Protein AF-0000000084667600 (afdb_homodimer)

Structure (mmCIF, N/CA/C/O backbone):
data_AF-0000000084667600-model_v1
#
loop_
_entity.id
_entity.type
_entity.pdbx_description
1 polymer 'NAD(P)-binding protein'
#
loop_
_atom_site.group_PDB
_atom_site.id
_atom_site.type_symbol
_atom_site.label_atom_id
_atom_site.label_alt_id
_atom_site.label_comp_id
_atom_site.label_asym_id
_atom_site.label_entity_id
_atom_site.label_seq_id
_atom_site.pdbx_PDB_ins_code
_atom_site.Cartn_x
_atom_site.Cartn_y
_atom_site.Cartn_z
_atom_site.occupancy
_atom_site.B_iso_or_equiv
_atom_site.auth_seq_id
_atom_site.auth_comp_id
_atom_site.auth_asym_id
_atom_site.auth_atom_id
_atom_site.pdbx_PDB_model_num
ATOM 1 N N . MET A 1 1 ? 4.02 -23.984 13.875 1 58.53 1 MET A N 1
ATOM 2 C CA . MET A 1 1 ? 5.207 -23.141 13.953 1 58.53 1 MET A CA 1
ATOM 3 C C . MET A 1 1 ? 5.289 -22.203 12.742 1 58.53 1 MET A C 1
ATOM 5 O O . MET A 1 1 ? 4.957 -22.609 11.625 1 58.53 1 MET A O 1
ATOM 9 N N . ALA A 1 2 ? 5.508 -20.859 13 1 87.06 2 ALA A N 1
ATOM 10 C CA . ALA A 1 2 ? 5.551 -19.781 12 1 87.06 2 ALA A CA 1
ATOM 11 C C . ALA A 1 2 ? 6.637 -20.062 10.961 1 87.06 2 ALA A C 1
ATOM 13 O O . ALA A 1 2 ? 6.418 -19.859 9.766 1 87.06 2 ALA A O 1
ATOM 14 N N . SER A 1 3 ? 7.637 -20.969 11.359 1 95.12 3 SER A N 1
ATOM 15 C CA . SER A 1 3 ? 8.734 -21.297 10.453 1 95.12 3 SER A CA 1
ATOM 16 C C . SER A 1 3 ? 8.562 -22.688 9.867 1 95.12 3 SER A C 1
ATOM 18 O O . SER A 1 3 ? 8.039 -23.594 10.523 1 95.12 3 SER A O 1
ATOM 20 N N . PHE A 1 4 ? 9.016 -22.953 8.594 1 97.19 4 PHE A N 1
ATOM 21 C CA . PHE A 1 4 ? 8.906 -24.266 7.949 1 97.19 4 PHE A CA 1
ATOM 22 C C . PHE A 1 4 ? 10.039 -24.469 6.953 1 97.19 4 PHE A C 1
ATOM 24 O O . PHE A 1 4 ? 10.789 -23.531 6.652 1 97.19 4 PHE A O 1
ATOM 31 N N . GLU A 1 5 ? 10.234 -25.688 6.566 1 96.62 5 GLU A N 1
ATOM 32 C CA . GLU A 1 5 ? 11.234 -26.062 5.57 1 96.62 5 GLU A CA 1
ATOM 33 C C . GLU A 1 5 ? 10.578 -26.406 4.234 1 96.62 5 GLU A C 1
ATOM 35 O O . GLU A 1 5 ? 9.414 -26.812 4.195 1 96.62 5 GLU A O 1
ATOM 40 N N . ILE A 1 6 ? 11.289 -26.203 3.205 1 97.81 6 ILE A N 1
ATOM 41 C CA . ILE A 1 6 ? 10.867 -26.625 1.876 1 97.81 6 ILE A CA 1
ATOM 42 C C . ILE A 1 6 ? 11.82 -27.703 1.351 1 97.81 6 ILE A C 1
ATOM 44 O O . ILE A 1 6 ? 12.977 -27.406 1.04 1 97.81 6 ILE A O 1
ATOM 48 N N . ASN A 1 7 ? 11.289 -28.875 1.265 1 96.94 7 ASN A N 1
ATOM 49 C CA . ASN A 1 7 ? 12.062 -30 0.734 1 96.94 7 ASN A CA 1
ATOM 50 C C . ASN A 1 7 ? 11.75 -30.234 -0.741 1 96.94 7 ASN A C 1
ATOM 52 O O . ASN A 1 7 ? 10.695 -29.844 -1.235 1 96.94 7 ASN A O 1
ATOM 56 N N . ASP A 1 8 ? 12.664 -30.906 -1.43 1 96.94 8 ASP A N 1
ATOM 57 C CA . ASP A 1 8 ? 12.461 -31.219 -2.842 1 96.94 8 ASP A CA 1
ATOM 58 C C . ASP A 1 8 ? 11.172 -32 -3.053 1 96.94 8 ASP A C 1
ATOM 60 O O . ASP A 1 8 ? 10.508 -31.859 -4.074 1 96.94 8 ASP A O 1
ATOM 64 N N . SER A 1 9 ? 10.875 -32.812 -2.105 1 97.19 9 SER A N 1
ATOM 65 C CA . SER A 1 9 ? 9.688 -33.656 -2.203 1 97.19 9 SER A CA 1
ATOM 66 C C . SER A 1 9 ? 8.414 -32.812 -2.148 1 97.19 9 SER A C 1
ATOM 68 O O . SER A 1 9 ? 7.336 -33.312 -2.506 1 97.19 9 SER A O 1
ATOM 70 N N . ASP A 1 10 ? 8.547 -31.547 -1.692 1 97.44 10 ASP A N 1
ATOM 71 C CA . ASP A 1 10 ? 7.398 -30.656 -1.642 1 97.44 10 ASP A CA 1
ATOM 72 C C . ASP A 1 10 ? 7.137 -30.016 -3.008 1 97.44 10 ASP A C 1
ATOM 74 O O . ASP A 1 10 ? 6.066 -29.453 -3.24 1 97.44 10 ASP A O 1
ATOM 78 N N . LEU A 1 11 ? 8.086 -30.031 -3.908 1 98.19 11 LEU A N 1
ATOM 79 C CA . LEU A 1 11 ? 8.031 -29.359 -5.203 1 98.19 11 LEU A CA 1
ATOM 80 C C . LEU A 1 11 ? 7.68 -30.344 -6.312 1 98.19 11 LEU A C 1
ATOM 82 O O . LEU A 1 11 ? 8.461 -30.562 -7.238 1 98.19 11 LEU A O 1
ATOM 86 N N . THR A 1 12 ? 6.477 -30.875 -6.258 1 97.12 12 THR A N 1
ATOM 87 C CA . THR A 1 12 ? 6 -31.875 -7.219 1 97.12 12 THR A CA 1
ATOM 88 C C . THR A 1 12 ? 4.656 -31.453 -7.801 1 97.12 12 THR A C 1
ATOM 90 O O . THR A 1 12 ? 4.043 -30.484 -7.336 1 97.12 12 THR A O 1
ATOM 93 N N . GLY A 1 13 ? 4.246 -32.094 -8.875 1 96.94 13 GLY A N 1
ATOM 94 C CA . GLY A 1 13 ? 2.926 -31.859 -9.438 1 96.94 13 GLY A CA 1
ATOM 95 C C . GLY A 1 13 ? 2.906 -30.781 -10.508 1 96.94 13 GLY A C 1
ATOM 96 O O . GLY A 1 13 ? 1.844 -30.266 -10.844 1 96.94 13 GLY A O 1
ATOM 97 N N . PHE A 1 14 ? 4.027 -30.469 -11.117 1 98.44 14 PHE A N 1
ATOM 98 C CA . PHE A 1 14 ? 4.113 -29.344 -12.031 1 98.44 14 PHE A CA 1
ATOM 99 C C . PHE A 1 14 ? 4.055 -29.812 -13.477 1 98.44 14 PHE A C 1
ATOM 101 O O . PHE A 1 14 ? 3.859 -29 -14.391 1 98.44 14 PHE A O 1
ATOM 108 N N . GLN A 1 15 ? 4.238 -31.141 -13.688 1 98.25 15 GLN A N 1
ATOM 109 C CA . GLN A 1 15 ? 4.297 -31.641 -15.055 1 98.25 15 GLN A CA 1
ATOM 110 C C . GLN A 1 15 ? 3.055 -31.234 -15.844 1 98.25 15 GLN A C 1
ATOM 112 O O . GLN A 1 15 ? 1.934 -31.578 -15.477 1 98.25 15 GLN A O 1
ATOM 117 N N . GLY A 1 16 ? 3.211 -30.438 -16.859 1 98.19 16 GLY A N 1
ATOM 118 C CA . GLY A 1 16 ? 2.145 -30.047 -17.766 1 98.19 16 GLY A CA 1
ATOM 119 C C . GLY A 1 16 ? 1.31 -28.891 -17.25 1 98.19 16 GLY A C 1
ATOM 120 O O . GLY A 1 16 ? 0.414 -28.406 -17.938 1 98.19 16 GLY A O 1
ATOM 121 N N . LYS A 1 17 ? 1.559 -28.484 -16.031 1 98.69 17 LYS A N 1
ATOM 122 C CA . LYS A 1 17 ? 0.843 -27.328 -15.484 1 98.69 17 LYS A CA 1
ATOM 123 C C . LYS A 1 17 ? 1.332 -26.031 -16.125 1 98.69 17 LYS A C 1
ATOM 125 O O . LYS A 1 17 ? 2.498 -25.922 -16.516 1 98.69 17 LYS A O 1
ATOM 130 N N . VAL A 1 18 ? 0.454 -25.062 -16.281 1 98.94 18 VAL A N 1
ATOM 131 C CA . VAL A 1 18 ? 0.769 -23.828 -16.984 1 98.94 18 VAL A CA 1
ATOM 132 C C . VAL A 1 18 ? 0.938 -22.688 -15.969 1 98.94 18 VAL A C 1
ATOM 134 O O . VAL A 1 18 ? 0.035 -22.422 -15.18 1 98.94 18 VAL A O 1
ATOM 137 N N . ALA A 1 19 ? 2.102 -22.047 -15.992 1 98.94 19 ALA A N 1
ATOM 138 C CA . ALA A 1 19 ? 2.406 -20.938 -15.094 1 98.94 19 ALA A CA 1
ATOM 139 C C . ALA A 1 19 ? 2.654 -19.656 -15.867 1 98.94 19 ALA A C 1
ATOM 141 O O . ALA A 1 19 ? 3.4 -19.656 -16.844 1 98.94 19 ALA A O 1
ATOM 142 N N . VAL A 1 20 ? 1.971 -18.578 -15.492 1 99 20 VAL A N 1
ATOM 143 C CA . VAL A 1 20 ? 2.227 -17.25 -16.031 1 99 20 VAL A CA 1
ATOM 144 C C . VAL A 1 20 ? 3.031 -16.422 -15.023 1 99 20 VAL A C 1
ATOM 146 O O . VAL A 1 20 ? 2.658 -16.328 -13.852 1 99 20 VAL A O 1
ATOM 149 N N . ILE A 1 21 ? 4.18 -15.867 -15.445 1 98.94 21 ILE A N 1
ATOM 150 C CA . ILE A 1 21 ? 5.094 -15.141 -14.578 1 98.94 21 ILE A CA 1
ATOM 151 C C . ILE A 1 21 ? 5.402 -13.773 -15.172 1 98.94 21 ILE A C 1
ATOM 153 O O . ILE A 1 21 ? 5.711 -13.664 -16.359 1 98.94 21 ILE A O 1
ATOM 157 N N . THR A 1 22 ? 5.262 -12.711 -14.422 1 98.94 22 THR A N 1
ATOM 158 C CA . THR A 1 22 ? 5.742 -11.406 -14.867 1 98.94 22 THR A CA 1
ATOM 159 C C . THR A 1 22 ? 7.141 -11.133 -14.32 1 98.94 22 THR A C 1
ATOM 161 O O . THR A 1 22 ? 7.473 -11.539 -13.203 1 98.94 22 THR A O 1
ATOM 164 N N . GLY A 1 23 ? 7.91 -10.383 -15.078 1 98.31 23 GLY A N 1
ATOM 165 C CA . GLY A 1 23 ? 9.289 -10.133 -14.672 1 98.31 23 GLY A CA 1
ATOM 166 C C . GLY A 1 23 ? 10.148 -11.383 -14.688 1 98.31 23 GLY A C 1
ATOM 167 O O . GLY A 1 23 ? 10.914 -11.625 -13.75 1 98.31 23 GLY A O 1
ATOM 168 N N . GLY A 1 24 ? 10.008 -12.188 -15.711 1 98.12 24 GLY A N 1
ATOM 169 C CA . GLY A 1 24 ? 10.617 -13.508 -15.703 1 98.12 24 GLY A CA 1
ATOM 170 C C . GLY A 1 24 ? 11.984 -13.539 -16.375 1 98.12 24 GLY A C 1
ATOM 171 O O . GLY A 1 24 ? 12.555 -14.609 -16.578 1 98.12 24 GLY A O 1
ATOM 172 N N . SER A 1 25 ? 12.578 -12.344 -16.703 1 97.69 25 SER A N 1
ATOM 173 C CA . SER A 1 25 ? 13.797 -12.352 -17.5 1 97.69 25 SER A CA 1
ATOM 174 C C . SER A 1 25 ? 15.031 -12.102 -16.641 1 97.69 25 SER A C 1
ATOM 176 O O . SER A 1 25 ? 16.156 -12.102 -17.141 1 97.69 25 SER A O 1
ATOM 178 N N . SER A 1 26 ? 14.883 -11.867 -15.359 1 95.88 26 SER A N 1
ATOM 179 C CA . SER A 1 26 ? 16.016 -11.664 -14.461 1 95.88 26 SER A CA 1
ATOM 180 C C . SER A 1 26 ? 15.633 -11.969 -13.016 1 95.88 26 SER A C 1
ATOM 182 O O . SER A 1 26 ? 14.461 -12.219 -12.719 1 95.88 26 SER A O 1
ATOM 184 N N . GLY A 1 27 ? 16.609 -12.125 -12.211 1 96.25 27 GLY A N 1
ATOM 185 C CA . GLY A 1 27 ? 16.406 -12.188 -10.773 1 96.25 27 GLY A CA 1
ATOM 186 C C . GLY A 1 27 ? 15.523 -13.344 -10.344 1 96.25 27 GLY A C 1
ATOM 187 O O . GLY A 1 27 ? 15.688 -14.469 -10.812 1 96.25 27 GLY A O 1
ATOM 188 N N . ILE A 1 28 ? 14.648 -13.055 -9.406 1 98 28 ILE A N 1
ATOM 189 C CA . ILE A 1 28 ? 13.766 -14.047 -8.812 1 98 28 ILE A CA 1
ATOM 190 C C . ILE A 1 28 ? 12.844 -14.625 -9.883 1 98 28 ILE A C 1
ATOM 192 O O . ILE A 1 28 ? 12.57 -15.828 -9.898 1 98 28 ILE A O 1
ATOM 196 N N . GLY A 1 29 ? 12.352 -13.75 -10.805 1 98.38 29 GLY A N 1
ATOM 197 C CA . GLY A 1 29 ? 11.492 -14.211 -11.883 1 98.38 29 GLY A CA 1
ATOM 198 C C . GLY A 1 29 ? 12.164 -15.234 -12.773 1 98.38 29 GLY A C 1
ATOM 199 O O . GLY A 1 29 ? 11.586 -16.281 -13.062 1 98.38 29 GLY A O 1
ATOM 200 N N . LEU A 1 30 ? 13.352 -14.906 -13.172 1 98.19 30 LEU A N 1
ATOM 201 C CA . LEU A 1 30 ? 14.086 -15.836 -14.031 1 98.19 30 LEU A CA 1
ATOM 202 C C . LEU A 1 30 ? 14.367 -17.141 -13.297 1 98.19 30 LEU A C 1
ATOM 204 O O . LEU A 1 30 ? 14.203 -18.219 -13.875 1 98.19 30 LEU A O 1
ATOM 208 N N . ALA A 1 31 ? 14.789 -17.047 -12.023 1 98.38 31 ALA A N 1
ATOM 209 C CA . ALA A 1 31 ? 15.023 -18.25 -11.219 1 98.38 31 ALA A CA 1
ATOM 210 C C . ALA A 1 31 ? 13.758 -19.094 -11.117 1 98.38 31 ALA A C 1
ATOM 212 O O . ALA A 1 31 ? 13.82 -20.328 -11.109 1 98.38 31 ALA A O 1
ATOM 213 N N . THR A 1 32 ? 12.617 -18.438 -11.023 1 98.81 32 THR A N 1
ATOM 214 C CA . THR A 1 32 ? 11.344 -19.156 -10.922 1 98.81 32 THR A CA 1
ATOM 215 C C . THR A 1 32 ? 10.992 -19.812 -12.25 1 98.81 32 THR A C 1
ATOM 217 O O . THR A 1 32 ? 10.547 -20.969 -12.281 1 98.81 32 THR A O 1
ATOM 220 N N . VAL A 1 33 ? 11.195 -19.094 -13.367 1 98.75 33 VAL A N 1
ATOM 221 C CA . VAL A 1 33 ? 10.969 -19.641 -14.695 1 98.75 33 VAL A CA 1
ATOM 222 C C . VAL A 1 33 ? 11.789 -20.922 -14.867 1 98.75 33 VAL A C 1
ATOM 224 O O . VAL A 1 33 ? 11.266 -21.953 -15.289 1 98.75 33 VAL A O 1
ATOM 227 N N . GLU A 1 34 ? 13.031 -20.859 -14.516 1 98.5 34 GLU A N 1
ATOM 228 C CA . GLU A 1 34 ? 13.953 -21.984 -14.68 1 98.5 34 GLU A CA 1
ATOM 229 C C . GLU A 1 34 ? 13.555 -23.156 -13.781 1 98.5 34 GLU A C 1
ATOM 231 O O . GLU A 1 34 ? 13.555 -24.312 -14.227 1 98.5 34 GLU A O 1
ATOM 236 N N . LEU A 1 35 ? 13.234 -22.844 -12.547 1 98.69 35 LEU A N 1
ATOM 237 C CA . LEU A 1 35 ? 12.859 -23.906 -11.609 1 98.69 35 LEU A CA 1
ATOM 238 C C . LEU A 1 35 ? 11.578 -24.609 -12.055 1 98.69 35 LEU A C 1
ATOM 240 O O . LEU A 1 35 ? 11.547 -25.828 -12.156 1 98.69 35 LEU A O 1
ATOM 244 N N . LEU A 1 36 ? 10.516 -23.891 -12.359 1 98.88 36 LEU A N 1
ATOM 245 C CA . LEU A 1 36 ? 9.25 -24.484 -12.773 1 98.88 36 LEU A CA 1
ATOM 246 C C . LEU A 1 36 ? 9.414 -25.266 -14.07 1 98.88 36 LEU A C 1
ATOM 248 O O . LEU A 1 36 ? 8.867 -26.375 -14.211 1 98.88 36 LEU A O 1
ATOM 252 N N . GLY A 1 37 ? 10.133 -24.672 -15.023 1 98.38 37 GLY A N 1
ATOM 253 C CA . GLY A 1 37 ? 10.43 -25.391 -16.25 1 98.38 37 GLY A CA 1
ATOM 254 C C . GLY A 1 37 ? 11.109 -26.734 -16 1 98.38 37 GLY A C 1
ATOM 255 O O . GLY A 1 37 ? 10.773 -27.734 -16.625 1 98.38 37 GLY A O 1
ATOM 256 N N . SER A 1 38 ? 12.094 -26.719 -15.094 1 98.12 38 SER A N 1
ATOM 257 C CA . SER A 1 38 ? 12.836 -27.938 -14.773 1 98.12 38 SER A CA 1
ATOM 258 C C . SER A 1 38 ? 11.93 -28.984 -14.117 1 98.12 38 SER A C 1
ATOM 260 O O . SER A 1 38 ? 12.219 -30.172 -14.172 1 98.12 38 SER A O 1
ATOM 262 N N . LEU A 1 39 ? 10.844 -28.547 -13.531 1 98.31 39 LEU A N 1
ATOM 263 C CA . LEU A 1 39 ? 9.891 -29.438 -12.867 1 98.31 39 LEU A CA 1
ATOM 264 C C . LEU A 1 39 ? 8.797 -29.875 -13.836 1 98.31 39 LEU A C 1
ATOM 266 O O . LEU A 1 39 ? 7.867 -30.578 -13.445 1 98.31 39 LEU A O 1
ATOM 270 N N . GLY A 1 40 ? 8.859 -29.406 -15.109 1 98.31 40 GLY A N 1
ATOM 271 C CA . GLY A 1 40 ? 7.961 -29.875 -16.156 1 98.31 40 GLY A CA 1
ATOM 272 C C . GLY A 1 40 ? 6.809 -28.938 -16.438 1 98.31 40 GLY A C 1
ATOM 273 O O . GLY A 1 40 ? 5.965 -29.219 -17.281 1 98.31 40 GLY A O 1
ATOM 274 N N . ALA A 1 41 ? 6.773 -27.828 -15.781 1 98.81 41 ALA A N 1
ATOM 275 C CA . ALA A 1 41 ? 5.723 -26.844 -16.031 1 98.81 41 ALA A CA 1
ATOM 276 C C . ALA A 1 41 ? 5.93 -26.156 -17.375 1 98.81 41 ALA A C 1
ATOM 278 O O . ALA A 1 41 ? 7.051 -26.094 -17.891 1 98.81 41 ALA A O 1
ATOM 279 N N . LEU A 1 42 ? 4.844 -25.719 -17.953 1 98.88 42 LEU A N 1
ATOM 280 C CA . LEU A 1 42 ? 4.84 -24.844 -19.125 1 98.88 42 LEU A CA 1
ATOM 281 C C . LEU A 1 42 ? 4.715 -23.391 -18.719 1 98.88 42 LEU A C 1
ATOM 283 O O . LEU A 1 42 ? 3.652 -22.953 -18.266 1 98.88 42 LEU A O 1
ATOM 287 N N . VAL A 1 43 ? 5.832 -22.688 -18.953 1 98.88 43 VAL A N 1
ATOM 288 C CA . VAL A 1 43 ? 5.898 -21.328 -18.391 1 98.88 43 VAL A CA 1
ATOM 289 C C . VAL A 1 43 ? 5.699 -20.297 -19.5 1 98.88 43 VAL A C 1
ATOM 291 O O . VAL A 1 43 ? 6.297 -20.406 -20.578 1 98.88 43 VAL A O 1
ATOM 294 N N . VAL A 1 44 ? 4.793 -19.375 -19.312 1 98.94 44 VAL A N 1
ATOM 295 C CA . VAL A 1 44 ? 4.648 -18.172 -20.141 1 98.94 44 VAL A CA 1
ATOM 296 C C . VAL A 1 44 ? 5.082 -16.938 -19.344 1 98.94 44 VAL A C 1
ATOM 298 O O . VAL A 1 44 ? 4.418 -16.547 -18.391 1 98.94 44 VAL A O 1
ATOM 301 N N . SER A 1 45 ? 6.188 -16.344 -19.75 1 98.75 45 SER A N 1
ATOM 302 C CA . SER A 1 45 ? 6.84 -15.305 -18.969 1 98.75 45 SER A CA 1
ATOM 303 C C . SER A 1 45 ? 6.758 -13.953 -19.672 1 98.75 45 SER A C 1
ATOM 305 O O . SER A 1 45 ? 7.125 -13.836 -20.844 1 98.75 45 SER A O 1
ATOM 307 N N . GLY A 1 46 ? 6.215 -12.969 -18.953 1 98.81 46 GLY A N 1
ATOM 308 C CA . GLY A 1 46 ? 6.164 -11.602 -19.453 1 98.81 46 GLY A CA 1
ATOM 309 C C . GLY A 1 46 ? 7.277 -10.727 -18.891 1 98.81 46 GLY A C 1
ATOM 310 O O . GLY A 1 46 ? 7.504 -10.695 -17.688 1 98.81 46 GLY A O 1
ATOM 311 N N . ASP A 1 47 ? 7.941 -10.023 -19.703 1 98.62 47 ASP A N 1
ATOM 312 C CA . ASP A 1 47 ? 8.984 -9.07 -19.344 1 98.62 47 ASP A CA 1
ATOM 313 C C . ASP A 1 47 ? 9.234 -8.078 -20.484 1 98.62 47 ASP A C 1
ATOM 315 O O . ASP A 1 47 ? 8.961 -8.375 -21.641 1 98.62 47 ASP A O 1
ATOM 319 N N . ILE A 1 48 ? 9.695 -6.898 -20.109 1 98.19 48 ILE A N 1
ATOM 320 C CA . ILE A 1 48 ? 10.023 -5.926 -21.141 1 98.19 48 ILE A CA 1
ATOM 321 C C . ILE A 1 48 ? 11.305 -6.344 -21.859 1 98.19 48 ILE A C 1
ATOM 323 O O . ILE A 1 48 ? 11.5 -6.02 -23.031 1 98.19 48 ILE A O 1
ATOM 327 N N . GLN A 1 49 ? 12.164 -7.078 -21.219 1 97.31 49 GLN A N 1
ATOM 328 C CA . GLN A 1 49 ? 13.414 -7.586 -21.781 1 97.31 49 GLN A CA 1
ATOM 329 C C . GLN A 1 49 ? 13.312 -9.078 -22.078 1 97.31 49 GLN A C 1
ATOM 331 O O . GLN A 1 49 ? 12.633 -9.82 -21.375 1 97.31 49 GLN A O 1
ATOM 336 N N . ALA A 1 50 ? 14.016 -9.5 -23.047 1 97.75 50 ALA A N 1
ATOM 337 C CA . ALA A 1 50 ? 14.133 -10.93 -23.312 1 97.75 50 ALA A CA 1
ATOM 338 C C . ALA A 1 50 ? 14.992 -11.617 -22.266 1 97.75 50 ALA A C 1
ATOM 340 O O . ALA A 1 50 ? 15.898 -11.008 -21.688 1 97.75 50 ALA A O 1
ATOM 341 N N . PRO A 1 51 ? 14.617 -12.867 -21.938 1 97.56 51 PRO A N 1
ATOM 342 C CA . PRO A 1 51 ? 15.508 -13.609 -21.047 1 97.56 51 PRO A CA 1
ATOM 343 C C . PRO A 1 51 ? 16.891 -13.836 -21.656 1 97.56 51 PRO A C 1
ATOM 345 O O . PRO A 1 51 ? 17.047 -13.773 -22.891 1 97.56 51 PRO A O 1
ATOM 348 N N . PRO A 1 52 ? 17.891 -14.023 -20.797 1 96.81 52 PRO A N 1
ATOM 349 C CA . PRO A 1 52 ? 19.234 -14.234 -21.312 1 96.81 52 PRO A CA 1
ATOM 350 C C . PRO A 1 52 ? 19.359 -15.492 -22.172 1 96.81 52 PRO A C 1
ATOM 352 O O . PRO A 1 52 ? 20.219 -15.562 -23.062 1 96.81 52 PRO A O 1
ATOM 355 N N . ALA A 1 53 ? 18.578 -16.531 -21.844 1 95.56 53 ALA A N 1
ATOM 356 C CA . ALA A 1 53 ? 18.531 -17.781 -22.609 1 95.56 53 ALA A CA 1
ATOM 357 C C . ALA A 1 53 ? 17.125 -18.344 -22.656 1 95.56 53 ALA A C 1
ATOM 359 O O . ALA A 1 53 ? 16.312 -18.125 -21.75 1 95.56 53 ALA A O 1
ATOM 360 N N . ALA A 1 54 ? 16.938 -19.016 -23.734 1 90.81 54 ALA A N 1
ATOM 361 C CA . ALA A 1 54 ? 15.641 -19.672 -23.859 1 90.81 54 ALA A CA 1
ATOM 362 C C . ALA A 1 54 ? 15.57 -20.922 -22.969 1 90.81 54 ALA A C 1
ATOM 364 O O . ALA A 1 54 ? 16.594 -21.578 -22.75 1 90.81 54 ALA A O 1
ATOM 365 N N . HIS A 1 55 ? 14.438 -21.109 -22.406 1 91.75 55 HIS A N 1
ATOM 366 C CA . HIS A 1 55 ? 14.125 -22.359 -21.719 1 91.75 55 HIS A CA 1
ATOM 367 C C . HIS A 1 55 ? 13.109 -23.172 -22.516 1 91.75 55 HIS A C 1
ATOM 369 O O . HIS A 1 55 ? 12.109 -22.641 -23 1 91.75 55 HIS A O 1
ATOM 375 N N . LYS A 1 56 ? 13.297 -24.484 -22.703 1 93 56 LYS A N 1
ATOM 376 C CA . LYS A 1 56 ? 12.508 -25.359 -23.578 1 93 56 LYS A CA 1
ATOM 377 C C . LYS A 1 56 ? 11.023 -25.281 -23.219 1 93 56 LYS A C 1
ATOM 379 O O . LYS A 1 56 ? 10.164 -25.344 -24.109 1 93 56 LYS A O 1
ATOM 384 N N . ASN A 1 57 ? 10.727 -25.125 -21.984 1 96.31 57 ASN A N 1
ATOM 385 C CA . ASN A 1 57 ? 9.344 -25.125 -21.531 1 96.31 57 ASN A CA 1
ATOM 386 C C . ASN A 1 57 ? 8.852 -23.719 -21.219 1 96.31 57 ASN A C 1
ATOM 388 O O . ASN A 1 57 ? 7.887 -23.531 -20.484 1 96.31 57 ASN A O 1
ATOM 392 N N . ALA A 1 58 ? 9.539 -22.688 -21.766 1 97.62 58 ALA A N 1
ATOM 393 C CA . ALA A 1 58 ? 9.148 -21.328 -21.438 1 97.62 58 ALA A CA 1
ATOM 394 C C . ALA A 1 58 ? 8.953 -20.5 -22.703 1 97.62 58 ALA A C 1
ATOM 396 O O . ALA A 1 58 ? 9.766 -20.547 -23.625 1 97.62 58 ALA A O 1
ATOM 397 N N . LEU A 1 59 ? 7.836 -19.812 -22.766 1 98.19 59 LEU A N 1
ATOM 398 C CA . LEU A 1 59 ? 7.531 -18.828 -23.797 1 98.19 59 LEU A CA 1
ATOM 399 C C . LEU A 1 59 ? 7.672 -17.406 -23.266 1 98.19 59 LEU A C 1
ATOM 401 O O . LEU A 1 59 ? 7.055 -17.047 -22.25 1 98.19 59 LEU A O 1
ATOM 405 N N . HIS A 1 60 ? 8.492 -16.641 -23.906 1 98.44 60 HIS A N 1
ATOM 406 C CA . HIS A 1 60 ? 8.625 -15.242 -23.547 1 98.44 60 HIS A CA 1
ATOM 407 C C . HIS A 1 60 ? 7.652 -14.375 -24.328 1 98.44 60 HIS A C 1
ATOM 409 O O . HIS A 1 60 ? 7.535 -14.508 -25.547 1 98.44 60 HIS A O 1
ATOM 415 N N . VAL A 1 61 ? 6.902 -13.562 -23.672 1 98.75 61 VAL A N 1
ATOM 416 C CA . VAL A 1 61 ? 6.031 -12.547 -24.25 1 98.75 61 VAL A CA 1
ATOM 417 C C . VAL A 1 61 ? 6.48 -11.164 -23.797 1 98.75 61 VAL A C 1
ATOM 419 O O . VAL A 1 61 ? 6.504 -10.867 -22.609 1 98.75 61 VAL A O 1
ATOM 422 N N . GLN A 1 62 ? 6.902 -10.289 -24.734 1 98.75 62 GLN A N 1
ATOM 423 C CA . GLN A 1 62 ? 7.27 -8.93 -24.344 1 98.75 62 GLN A CA 1
ATOM 424 C C . GLN A 1 62 ? 6.098 -8.203 -23.688 1 98.75 62 GLN A C 1
ATOM 426 O O . GLN A 1 62 ? 5.043 -8.047 -24.312 1 98.75 62 GLN A O 1
ATOM 431 N N . THR A 1 63 ? 6.297 -7.766 -22.469 1 98.88 63 THR A N 1
ATOM 432 C CA . THR A 1 63 ? 5.199 -7.254 -21.656 1 98.88 63 THR A CA 1
ATOM 433 C C . THR A 1 63 ? 5.656 -6.062 -20.828 1 98.88 63 THR A C 1
ATOM 435 O O . THR A 1 63 ? 6.586 -6.184 -20.016 1 98.88 63 THR A O 1
ATOM 438 N N . ASP A 1 64 ? 5.086 -4.898 -21.031 1 98.88 64 ASP A N 1
ATOM 439 C CA . ASP A 1 64 ? 5.125 -3.818 -20.062 1 98.88 64 ASP A CA 1
ATOM 440 C C . ASP A 1 64 ? 3.963 -3.926 -19.078 1 98.88 64 ASP A C 1
ATOM 442 O O . ASP A 1 64 ? 2.818 -3.633 -19.422 1 98.88 64 ASP A O 1
ATOM 446 N N . VAL A 1 65 ? 4.305 -4.285 -17.828 1 98.81 65 VAL A N 1
ATOM 447 C CA . VAL A 1 65 ? 3.273 -4.652 -16.859 1 98.81 65 VAL A CA 1
ATOM 448 C C . VAL A 1 65 ? 2.459 -3.418 -16.484 1 98.81 65 VAL A C 1
ATOM 450 O O . VAL A 1 65 ? 1.399 -3.533 -15.859 1 98.81 65 VAL A O 1
ATOM 453 N N . ARG A 1 66 ? 2.92 -2.176 -16.844 1 98.38 66 ARG A N 1
ATOM 454 C CA . ARG A 1 66 ? 2.145 -0.963 -16.594 1 98.38 66 ARG A CA 1
ATOM 455 C C . ARG A 1 66 ? 0.94 -0.892 -17.531 1 98.38 66 ARG A C 1
ATOM 457 O O . ARG A 1 66 ? -0.001 -0.135 -17.281 1 98.38 66 ARG A O 1
ATOM 464 N N . GLN A 1 67 ? 0.967 -1.67 -18.625 1 98.75 67 GLN A N 1
ATOM 465 C CA . GLN A 1 67 ? -0.051 -1.61 -19.656 1 98.75 67 GLN A CA 1
ATOM 466 C C . GLN A 1 67 ? -1.01 -2.793 -19.562 1 98.75 67 GLN A C 1
ATOM 468 O O . GLN A 1 67 ? -0.611 -3.941 -19.766 1 98.75 67 GLN A O 1
ATOM 473 N N . TRP A 1 68 ? -2.307 -2.484 -19.359 1 98.56 68 TRP A N 1
ATOM 474 C CA . TRP A 1 68 ? -3.34 -3.51 -19.266 1 98.56 68 TRP A CA 1
ATOM 475 C C . TRP A 1 68 ? -3.377 -4.367 -20.531 1 98.56 68 TRP A C 1
ATOM 477 O O . TRP A 1 68 ? -3.506 -5.59 -20.453 1 98.56 68 TRP A O 1
ATOM 487 N N . ALA A 1 69 ? -3.236 -3.766 -21.641 1 98.31 69 ALA A N 1
ATOM 488 C CA . ALA A 1 69 ? -3.293 -4.477 -22.922 1 98.31 69 ALA A CA 1
ATOM 489 C C . ALA A 1 69 ? -2.15 -5.484 -23.031 1 98.31 69 ALA A C 1
ATOM 491 O O . ALA A 1 69 ? -2.332 -6.578 -23.578 1 98.31 69 ALA A O 1
ATOM 492 N N . ASP A 1 70 ? -0.946 -5.102 -22.578 1 98.88 70 ASP A N 1
ATOM 493 C CA . ASP A 1 70 ? 0.187 -6.023 -22.609 1 98.88 70 ASP A CA 1
ATOM 494 C C . ASP A 1 70 ? -0.055 -7.23 -21.719 1 98.88 70 ASP A C 1
ATOM 496 O O . ASP A 1 70 ? 0.269 -8.359 -22.078 1 98.88 70 ASP A O 1
ATOM 500 N N . LEU A 1 71 ? -0.592 -6.984 -20.562 1 98.88 71 LEU A N 1
ATOM 501 C CA . LEU A 1 71 ? -0.892 -8.07 -19.641 1 98.88 71 LEU A CA 1
ATOM 502 C C . LEU A 1 71 ? -1.972 -8.984 -20.203 1 98.88 71 LEU A C 1
ATOM 504 O O . LEU A 1 71 ? -1.89 -10.211 -20.078 1 98.88 71 LEU A O 1
ATOM 508 N N . THR A 1 72 ? -2.977 -8.375 -20.797 1 98.69 72 THR A N 1
ATOM 509 C CA . THR A 1 72 ? -4.016 -9.172 -21.438 1 98.69 72 THR A CA 1
ATOM 510 C C . THR A 1 72 ? -3.418 -10.07 -22.516 1 98.69 72 THR A C 1
ATOM 512 O O . THR A 1 72 ? -3.764 -11.25 -22.609 1 98.69 72 THR A O 1
ATOM 515 N N . LYS A 1 73 ? -2.553 -9.531 -23.297 1 98.62 73 LYS A N 1
ATOM 516 C CA . LYS A 1 73 ? -1.87 -10.297 -24.328 1 98.62 73 LYS A CA 1
ATOM 517 C C . LYS A 1 73 ? -1.081 -11.453 -23.719 1 98.62 73 LYS A C 1
ATOM 519 O O . LYS A 1 73 ? -1.043 -12.555 -24.281 1 98.62 73 LYS A O 1
ATOM 524 N N . LEU A 1 74 ? -0.449 -11.258 -22.625 1 98.88 74 LEU A N 1
ATOM 525 C CA . LEU A 1 74 ? 0.33 -12.273 -21.922 1 98.88 74 LEU A CA 1
ATOM 526 C C . LEU A 1 74 ? -0.549 -13.453 -21.531 1 98.88 74 LEU A C 1
ATOM 528 O O . LEU A 1 74 ? -0.204 -14.609 -21.797 1 98.88 74 LEU A O 1
ATOM 532 N N . PHE A 1 75 ? -1.655 -13.211 -20.891 1 98.81 75 PHE A N 1
ATOM 533 C CA . PHE A 1 75 ? -2.555 -14.273 -20.453 1 98.81 75 PHE A CA 1
ATOM 534 C C . PHE A 1 75 ? -3.203 -14.961 -21.641 1 98.81 75 PHE A C 1
ATOM 536 O O . PHE A 1 75 ? -3.398 -16.188 -21.625 1 98.81 75 PHE A O 1
ATOM 543 N N . LYS A 1 76 ? -3.547 -14.203 -22.641 1 98.31 76 LYS A N 1
ATOM 544 C CA . LYS A 1 76 ? -4.098 -14.797 -23.859 1 98.31 76 LYS A CA 1
ATOM 545 C C . LYS A 1 76 ? -3.102 -15.758 -24.5 1 98.31 76 LYS A C 1
ATOM 547 O O . LYS A 1 76 ? -3.486 -16.812 -25.016 1 98.31 76 LYS A O 1
ATOM 552 N N . ALA A 1 77 ? -1.859 -15.336 -24.516 1 98.69 77 ALA A N 1
ATOM 553 C CA . ALA A 1 77 ? -0.825 -16.203 -25.078 1 98.69 77 ALA A CA 1
ATOM 554 C C . ALA A 1 77 ? -0.79 -17.547 -24.359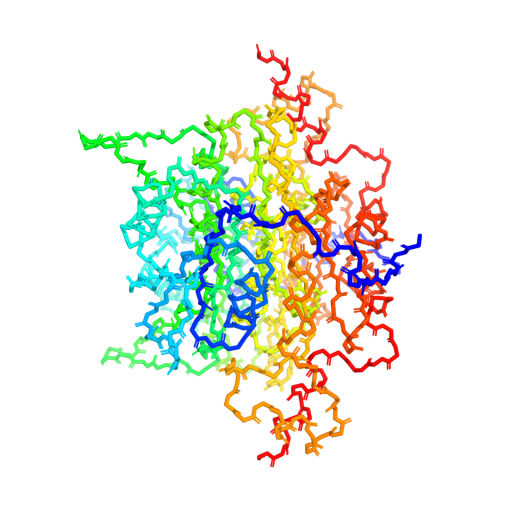 1 98.69 77 ALA A C 1
ATOM 556 O O . ALA A 1 77 ? -0.634 -18.594 -24.984 1 98.69 77 ALA A O 1
ATOM 557 N N . ALA A 1 78 ? -0.875 -17.531 -23.016 1 98.69 78 ALA A N 1
ATOM 558 C CA . ALA A 1 78 ? -0.907 -18.766 -22.234 1 98.69 78 ALA A CA 1
ATOM 559 C C . ALA A 1 78 ? -2.115 -19.625 -22.594 1 98.69 78 ALA A C 1
ATOM 561 O O . ALA A 1 78 ? -1.987 -20.828 -22.797 1 98.69 78 ALA A O 1
ATOM 562 N N . LYS A 1 79 ? -3.26 -19 -22.719 1 97.69 79 LYS A N 1
ATOM 563 C CA . LYS A 1 79 ? -4.496 -19.703 -23.031 1 97.69 79 LYS A CA 1
ATOM 564 C C . LYS A 1 79 ? -4.449 -20.297 -24.438 1 97.69 79 LYS A C 1
ATOM 566 O O . LYS A 1 79 ? -4.859 -21.438 -24.656 1 97.69 79 LYS A O 1
ATOM 571 N N . GLU A 1 80 ? -4.008 -19.484 -25.344 1 97.62 80 GLU A N 1
ATOM 572 C CA . GLU A 1 80 ? -3.955 -19.922 -26.734 1 97.62 80 GLU A CA 1
ATOM 573 C C . GLU A 1 80 ? -2.973 -21.078 -26.922 1 97.62 80 GLU A C 1
ATOM 575 O O . GLU A 1 80 ? -3.262 -22.047 -27.625 1 97.62 80 GLU A O 1
ATOM 580 N N . LYS 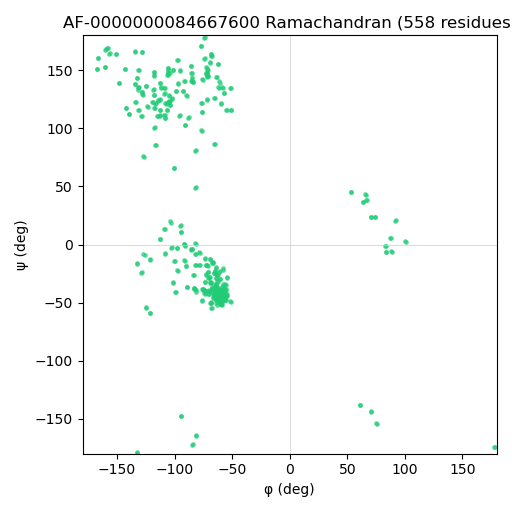A 1 81 ? -1.854 -21.016 -26.25 1 98.19 81 LYS A N 1
ATOM 581 C CA . LYS A 1 81 ? -0.804 -22 -26.453 1 98.19 81 LYS A CA 1
ATOM 582 C C . LYS A 1 81 ? -1.095 -23.281 -25.656 1 98.19 81 LYS A C 1
ATOM 584 O O . LYS A 1 81 ? -0.839 -24.391 -26.141 1 98.19 81 LYS A O 1
ATOM 589 N N . HIS A 1 82 ? -1.584 -23.078 -24.438 1 98.44 82 HIS A N 1
ATOM 590 C CA . HIS A 1 82 ? -1.611 -24.234 -23.562 1 98.44 82 HIS A CA 1
ATOM 591 C C . HIS A 1 82 ? -3.031 -24.547 -23.094 1 98.44 82 HIS A C 1
ATOM 593 O O . HIS A 1 82 ? -3.266 -25.547 -22.422 1 98.44 82 HIS A O 1
ATOM 599 N N . GLY A 1 83 ? -4.023 -23.641 -23.297 1 97.88 83 GLY A N 1
ATOM 600 C CA . GLY A 1 83 ? -5.438 -23.891 -23.078 1 97.88 83 GLY A CA 1
ATOM 601 C C . GLY A 1 83 ? -5.883 -23.594 -21.656 1 97.88 83 GLY A C 1
ATOM 602 O O . GLY A 1 83 ? -7.074 -23.656 -21.344 1 97.88 83 GLY A O 1
ATOM 603 N N . ARG A 1 84 ? -4.93 -23.281 -20.781 1 97.88 84 ARG A N 1
ATOM 604 C CA . ARG A 1 84 ? -5.301 -23.078 -19.391 1 97.88 84 ARG A CA 1
ATOM 605 C C . ARG A 1 84 ? -4.262 -22.219 -18.656 1 97.88 84 ARG A C 1
ATOM 607 O O . ARG A 1 84 ? -3.215 -21.906 -19.219 1 97.88 84 ARG A O 1
ATOM 614 N N . VAL A 1 85 ? -4.566 -21.781 -17.484 1 98.75 85 VAL A N 1
ATOM 615 C CA . VAL A 1 85 ? -3.682 -21.125 -16.516 1 98.75 85 VAL A CA 1
ATOM 616 C C . VAL A 1 85 ? -3.844 -21.766 -15.148 1 98.75 85 VAL A C 1
ATOM 618 O O . VAL A 1 85 ? -4.91 -21.688 -14.531 1 98.75 85 VAL A O 1
ATOM 621 N N . ASP A 1 86 ? -2.77 -22.406 -14.633 1 98.81 86 ASP A N 1
ATOM 622 C CA . ASP A 1 86 ? -2.836 -23.078 -13.344 1 98.81 86 ASP A CA 1
ATOM 623 C C . ASP A 1 86 ? -2.248 -22.203 -12.234 1 98.81 86 ASP A C 1
ATOM 625 O O . ASP A 1 86 ? -2.766 -22.172 -11.117 1 98.81 86 ASP A O 1
ATOM 629 N N . TYR A 1 87 ? -1.148 -21.562 -12.57 1 98.94 87 TYR A N 1
ATOM 630 C CA . TYR A 1 87 ? -0.38 -20.797 -11.594 1 98.94 87 TYR A CA 1
ATOM 631 C C . TYR A 1 87 ? -0.018 -19.422 -12.133 1 98.94 87 TYR A C 1
ATOM 633 O O . TYR A 1 87 ? 0.217 -19.266 -13.336 1 98.94 87 TYR A O 1
ATOM 641 N N . VAL A 1 88 ? -0.028 -18.469 -11.312 1 99 88 VAL A N 1
ATOM 642 C CA . VAL A 1 88 ? 0.43 -17.141 -11.68 1 99 88 VAL A CA 1
ATOM 643 C C . VAL A 1 88 ? 1.383 -16.609 -10.617 1 99 88 VAL A C 1
ATOM 645 O O . VAL A 1 88 ? 1.138 -16.766 -9.414 1 99 88 VAL A O 1
ATOM 648 N N . PHE A 1 89 ? 2.482 -16.047 -11.031 1 99 89 PHE A N 1
ATOM 649 C CA . PHE A 1 89 ? 3.418 -15.344 -10.164 1 99 89 PHE A CA 1
ATOM 650 C C . PHE A 1 89 ? 3.52 -13.875 -10.57 1 99 89 PHE A C 1
ATOM 652 O O . PHE A 1 89 ? 4.164 -13.547 -11.57 1 99 89 PHE A O 1
ATOM 659 N N . ALA A 1 90 ? 2.822 -13.008 -9.828 1 98.94 90 ALA A N 1
ATOM 660 C CA . ALA A 1 90 ? 2.936 -11.562 -10.008 1 98.94 90 ALA A CA 1
ATOM 661 C C . ALA A 1 90 ? 4.227 -11.031 -9.391 1 98.94 90 ALA A C 1
ATOM 663 O O . ALA A 1 90 ? 4.266 -10.719 -8.195 1 98.94 90 ALA A O 1
ATOM 664 N N . ASN A 1 91 ? 5.262 -10.844 -10.25 1 98.69 91 ASN A N 1
ATOM 665 C CA . ASN A 1 91 ? 6.613 -10.711 -9.711 1 98.69 91 ASN A CA 1
ATOM 666 C C . ASN A 1 91 ? 7.312 -9.469 -10.242 1 98.69 91 ASN A C 1
ATOM 668 O O . ASN A 1 91 ? 8.227 -8.945 -9.602 1 98.69 91 ASN A O 1
ATOM 672 N N . ALA A 1 92 ? 6.91 -8.93 -11.43 1 98.25 92 ALA A N 1
ATOM 673 C CA . ALA A 1 92 ? 7.629 -7.809 -12.023 1 98.25 92 ALA A CA 1
ATOM 674 C C . ALA A 1 92 ? 7.789 -6.668 -11.023 1 98.25 92 ALA A C 1
ATOM 676 O O . ALA A 1 92 ? 6.859 -6.355 -10.273 1 98.25 92 ALA A O 1
ATOM 677 N N . GLY A 1 93 ? 8.93 -6.133 -10.953 1 97 93 GLY A N 1
ATOM 678 C CA . GLY A 1 93 ? 9.211 -5.043 -10.031 1 97 93 GLY A CA 1
ATOM 679 C C . GLY A 1 93 ? 10.516 -4.332 -10.328 1 97 93 GLY A C 1
ATOM 680 O O . GLY A 1 93 ? 11.359 -4.848 -11.07 1 97 93 GLY A O 1
ATOM 681 N N . ILE A 1 94 ? 10.688 -3.125 -9.828 1 97.06 94 ILE A N 1
ATOM 682 C CA . ILE A 1 94 ? 11.906 -2.332 -9.969 1 97.06 94 ILE A CA 1
ATOM 683 C C . ILE A 1 94 ? 12.281 -1.725 -8.617 1 97.06 94 ILE A C 1
ATOM 685 O O . ILE A 1 94 ? 11.516 -1.829 -7.652 1 97.06 94 ILE A O 1
ATOM 689 N N . GLY A 1 95 ? 13.516 -1.225 -8.531 1 96.25 95 GLY A N 1
ATOM 690 C CA . GLY A 1 95 ? 13.953 -0.512 -7.34 1 96.25 95 GLY A CA 1
ATOM 691 C C . GLY A 1 95 ? 13.352 0.876 -7.223 1 96.25 95 GLY A C 1
ATOM 692 O O . GLY A 1 95 ? 12.594 1.306 -8.094 1 96.25 95 GLY A O 1
ATOM 693 N N . PRO A 1 96 ? 13.695 1.562 -6.121 1 96.5 96 PRO A N 1
ATOM 694 C CA . PRO A 1 96 ? 13.18 2.92 -5.926 1 96.5 96 PRO A CA 1
ATOM 695 C C . PRO A 1 96 ? 13.672 3.895 -6.996 1 96.5 96 PRO A C 1
ATOM 697 O O . PRO A 1 96 ? 14.812 3.783 -7.457 1 96.5 96 PRO A O 1
ATOM 700 N N . ARG A 1 97 ? 12.766 4.84 -7.363 1 96.88 97 ARG A N 1
ATOM 701 C CA . ARG A 1 97 ? 13.117 5.754 -8.445 1 96.88 97 ARG A CA 1
ATOM 702 C C . ARG A 1 97 ? 12.797 7.195 -8.07 1 96.88 97 ARG A C 1
ATOM 704 O O . ARG A 1 97 ? 13.266 8.133 -8.719 1 96.88 97 ARG A O 1
ATOM 711 N N . ALA A 1 98 ? 11.984 7.402 -7.027 1 97.75 98 ALA A N 1
ATOM 712 C CA . ALA A 1 98 ? 11.477 8.742 -6.746 1 97.75 98 ALA A CA 1
ATOM 713 C C . ALA A 1 98 ? 12.398 9.484 -5.777 1 97.75 98 ALA A C 1
ATOM 715 O O . ALA A 1 98 ? 12.914 8.891 -4.828 1 97.75 98 ALA A O 1
ATOM 716 N N . ASP A 1 99 ? 12.617 10.789 -5.984 1 97.94 99 ASP A N 1
ATOM 717 C CA . ASP A 1 99 ? 13.164 11.727 -5.012 1 97.94 99 ASP A CA 1
ATOM 718 C C . ASP A 1 99 ? 12.086 12.688 -4.508 1 97.94 99 ASP A C 1
ATOM 720 O O . ASP A 1 99 ? 11.641 13.562 -5.242 1 97.94 99 ASP A O 1
ATOM 724 N N . TYR A 1 100 ? 11.688 12.523 -3.27 1 98.5 100 TYR A N 1
ATOM 725 C CA . TYR A 1 100 ? 10.57 13.281 -2.729 1 98.5 100 TYR A CA 1
ATOM 726 C C . TYR A 1 100 ? 11.055 14.57 -2.074 1 98.5 100 TYR A C 1
ATOM 728 O O . TYR A 1 100 ? 10.25 15.453 -1.762 1 98.5 100 TYR A O 1
ATOM 736 N N . LEU A 1 101 ? 12.336 14.703 -1.827 1 98.25 101 LEU A N 1
ATOM 737 C CA . LEU A 1 101 ? 12.859 15.844 -1.08 1 98.25 101 LEU A CA 1
ATOM 738 C C . LEU A 1 101 ? 13.477 16.875 -2.021 1 98.25 101 LEU A C 1
ATOM 740 O O . LEU A 1 101 ? 13.461 18.078 -1.729 1 98.25 101 LEU A O 1
ATOM 744 N N . ALA A 1 102 ? 14.062 16.375 -3.105 1 97.38 102 ALA A N 1
ATOM 745 C CA . ALA A 1 102 ? 14.703 17.266 -4.07 1 97.38 102 ALA A CA 1
ATOM 746 C C . ALA A 1 102 ? 14 17.203 -5.426 1 97.38 102 ALA A C 1
ATOM 748 O O . ALA A 1 102 ? 14.492 16.562 -6.355 1 97.38 102 ALA A O 1
ATOM 749 N N . LEU A 1 103 ? 12.992 17.984 -5.555 1 97.75 103 LEU A N 1
ATOM 750 C CA . LEU A 1 103 ? 12.195 18 -6.781 1 97.75 103 LEU A CA 1
ATOM 751 C C . LEU A 1 103 ? 12.828 18.906 -7.828 1 97.75 103 LEU A C 1
ATOM 753 O O . LEU A 1 103 ? 13.344 19.969 -7.496 1 97.75 103 LEU A O 1
ATOM 757 N N . GLU A 1 104 ? 12.773 18.422 -9.008 1 97.38 104 GLU A N 1
ATOM 758 C CA . GLU A 1 104 ? 13.07 19.344 -10.102 1 97.38 104 GLU A CA 1
ATOM 759 C C . GLU A 1 104 ? 11.977 20.391 -10.266 1 97.38 104 GLU A C 1
ATOM 761 O O . GLU A 1 104 ? 10.859 20.203 -9.773 1 97.38 104 GLU A O 1
ATOM 766 N N . VAL A 1 105 ? 12.32 21.5 -10.844 1 96.44 105 VAL A N 1
ATOM 767 C CA . VAL A 1 105 ? 11.336 22.547 -11.094 1 96.44 105 VAL A CA 1
ATOM 768 C C . VAL A 1 105 ? 11.211 22.781 -12.602 1 96.44 105 VAL A C 1
ATOM 770 O O . VAL A 1 105 ? 12.164 22.562 -13.352 1 96.44 105 VAL A O 1
ATOM 773 N N . ASP A 1 106 ? 10.023 23.156 -13.008 1 96.38 106 ASP A N 1
ATOM 774 C CA . ASP A 1 106 ? 9.789 23.438 -14.422 1 96.38 106 ASP A CA 1
ATOM 775 C C . ASP A 1 106 ? 10.195 24.875 -14.773 1 96.38 106 ASP A C 1
ATOM 777 O O . ASP A 1 106 ? 10.844 25.547 -13.977 1 96.38 106 ASP A O 1
ATOM 781 N N . GLU A 1 107 ? 9.891 25.297 -15.945 1 96 107 GLU A N 1
ATOM 782 C CA . GLU A 1 107 ? 10.297 26.609 -16.453 1 96 107 GLU A CA 1
ATOM 783 C C . GLU A 1 107 ? 9.664 27.734 -15.641 1 96 107 GLU A C 1
ATOM 785 O O . GLU A 1 107 ? 10.219 28.828 -15.562 1 96 107 GLU A O 1
ATOM 790 N N . ASN A 1 108 ? 8.539 27.469 -15.016 1 94.12 108 ASN A N 1
ATOM 791 C CA . ASN A 1 108 ? 7.828 28.469 -14.219 1 94.12 108 ASN A CA 1
ATOM 792 C C . ASN A 1 108 ? 8.258 28.438 -12.758 1 94.12 108 ASN A C 1
ATOM 794 O O . ASN A 1 108 ? 7.73 29.188 -11.938 1 94.12 108 ASN A O 1
ATOM 798 N N . GLY A 1 109 ? 9.18 27.516 -12.414 1 94.44 109 GLY A N 1
ATOM 799 C CA . GLY A 1 109 ? 9.648 27.406 -11.047 1 94.44 109 GLY A CA 1
ATOM 800 C C . GLY A 1 109 ? 8.789 26.484 -10.195 1 94.44 109 GLY A C 1
ATOM 801 O O . GLY A 1 109 ? 9 26.375 -8.984 1 94.44 109 GLY A O 1
ATOM 802 N N . ASP A 1 110 ? 7.852 25.859 -10.805 1 96.31 110 ASP A N 1
ATOM 803 C CA . ASP A 1 110 ? 6.98 24.938 -10.078 1 96.31 110 ASP A CA 1
ATOM 804 C C . ASP A 1 110 ? 7.605 23.547 -9.992 1 96.31 110 ASP A C 1
ATOM 806 O O . ASP A 1 110 ? 8.266 23.094 -10.938 1 96.31 110 ASP A O 1
ATOM 810 N N . PRO A 1 111 ? 7.434 22.938 -8.867 1 97.81 111 PRO A N 1
ATOM 811 C CA . PRO A 1 111 ? 8 21.594 -8.734 1 97.81 111 PRO A CA 1
ATOM 812 C C . PRO A 1 111 ? 7.406 20.609 -9.742 1 97.81 111 PRO A C 1
ATOM 814 O O . PRO A 1 111 ? 6.203 20.641 -10.016 1 97.81 111 PRO A O 1
ATOM 817 N N . LYS A 1 112 ? 8.242 19.781 -10.258 1 98.44 112 LYS A N 1
ATOM 818 C CA . LYS A 1 112 ? 7.801 18.688 -11.117 1 98.44 112 LYS A CA 1
ATOM 819 C C . LYS A 1 112 ? 7.395 17.469 -10.297 1 98.44 112 LYS A C 1
ATOM 821 O O . LYS A 1 112 ? 7.949 17.234 -9.227 1 98.44 112 LYS A O 1
ATOM 826 N N . GLU A 1 113 ? 6.426 16.781 -10.844 1 98.25 113 GLU A N 1
ATOM 827 C CA . GLU A 1 113 ? 6.004 15.547 -10.188 1 98.25 113 GLU A CA 1
ATOM 828 C C . GLU A 1 113 ? 7.141 14.531 -10.133 1 98.25 113 GLU A C 1
ATOM 830 O O . GLU A 1 113 ? 7.863 14.344 -11.117 1 98.25 113 GLU A O 1
ATOM 835 N N . PRO A 1 114 ? 7.352 13.875 -8.969 1 98 114 PRO A N 1
ATOM 836 C CA . PRO A 1 114 ? 8.383 12.836 -8.906 1 98 114 PRO A CA 1
ATOM 837 C C . PRO A 1 114 ? 8.023 11.602 -9.727 1 98 114 PRO A C 1
ATOM 839 O O . PRO A 1 114 ? 6.863 11.43 -10.125 1 98 114 PRO A O 1
ATOM 842 N N . ASN A 1 115 ? 9.086 10.805 -9.961 1 98 115 ASN A N 1
ATOM 843 C CA . ASN A 1 115 ? 8.906 9.578 -10.727 1 98 115 ASN A CA 1
ATOM 844 C C . ASN A 1 115 ? 7.895 8.648 -10.062 1 98 115 ASN A C 1
ATOM 846 O O . ASN A 1 115 ? 7.93 8.453 -8.844 1 98 115 ASN A O 1
ATOM 850 N N . HIS A 1 116 ? 7.008 8.094 -10.82 1 97.31 116 HIS A N 1
ATOM 851 C CA . HIS A 1 116 ? 5.938 7.273 -10.273 1 97.31 116 HIS A CA 1
ATOM 852 C C . HIS A 1 116 ? 6.098 5.812 -10.68 1 97.31 116 HIS A C 1
ATOM 854 O O . HIS A 1 116 ? 5.254 4.977 -10.352 1 97.31 116 HIS A O 1
ATOM 860 N N . ASP A 1 117 ? 7.152 5.438 -11.352 1 98 117 ASP A N 1
ATOM 861 C CA . ASP A 1 117 ? 7.324 4.117 -11.953 1 98 117 ASP A CA 1
ATOM 862 C C . ASP A 1 117 ? 7.285 3.023 -10.883 1 98 117 ASP A C 1
ATOM 864 O O . ASP A 1 117 ? 6.707 1.957 -11.109 1 98 117 ASP A O 1
ATOM 868 N N . THR A 1 118 ? 7.914 3.277 -9.789 1 98.31 118 THR A N 1
ATOM 869 C CA . THR A 1 118 ? 8.016 2.248 -8.758 1 98.31 118 THR A CA 1
ATOM 870 C C . THR A 1 118 ? 6.633 1.852 -8.25 1 98.31 118 THR A C 1
ATOM 872 O O . THR A 1 118 ? 6.336 0.664 -8.109 1 98.31 118 THR A O 1
ATOM 875 N N . ILE A 1 119 ? 5.754 2.781 -8.016 1 98.5 119 ILE A N 1
ATOM 876 C CA . ILE A 1 119 ? 4.398 2.473 -7.562 1 98.5 119 ILE A CA 1
ATOM 877 C C . ILE A 1 119 ? 3.623 1.796 -8.688 1 98.5 119 ILE A C 1
ATOM 879 O O . ILE A 1 119 ? 2.938 0.795 -8.469 1 98.5 119 ILE A O 1
ATOM 883 N N . ASP A 1 120 ? 3.787 2.279 -9.898 1 98.25 120 ASP A N 1
ATOM 884 C CA . ASP A 1 120 ? 3.088 1.719 -11.055 1 98.25 120 ASP A CA 1
ATOM 885 C C . ASP A 1 120 ? 3.498 0.268 -11.289 1 98.25 120 ASP A C 1
ATOM 887 O O . ASP A 1 120 ? 2.646 -0.593 -11.523 1 98.25 120 ASP A O 1
ATOM 891 N N . ILE A 1 121 ? 4.73 0.009 -11.172 1 98.5 121 ILE A N 1
ATOM 892 C CA . ILE A 1 121 ? 5.25 -1.294 -11.57 1 98.5 121 ILE A CA 1
ATOM 893 C C . ILE A 1 121 ? 5.184 -2.262 -10.391 1 98.5 121 ILE A C 1
ATOM 895 O O . ILE A 1 121 ? 4.898 -3.447 -10.57 1 98.5 121 ILE A O 1
ATOM 899 N N . ASN A 1 122 ? 5.422 -1.781 -9.188 1 98.62 122 ASN A N 1
ATOM 900 C CA . ASN A 1 122 ? 5.527 -2.693 -8.047 1 98.62 122 ASN A CA 1
ATOM 901 C C . ASN A 1 122 ? 4.172 -2.914 -7.383 1 98.62 122 ASN A C 1
ATOM 903 O O . ASN A 1 122 ? 3.994 -3.873 -6.633 1 98.62 122 ASN A O 1
ATOM 907 N N . LEU A 1 123 ? 3.217 -2.027 -7.625 1 98.88 123 LEU A N 1
ATOM 908 C CA . LEU A 1 123 ? 1.92 -2.199 -6.98 1 98.88 123 LEU A CA 1
ATOM 909 C C . LEU A 1 123 ? 0.808 -2.322 -8.016 1 98.88 123 LEU A C 1
ATOM 911 O O . LEU A 1 123 ? 0.133 -3.352 -8.094 1 98.88 123 LEU A O 1
ATOM 915 N N . ASP A 1 124 ? 0.668 -1.301 -8.852 1 98.56 124 ASP A N 1
ATOM 916 C CA . ASP A 1 124 ? -0.438 -1.293 -9.797 1 98.56 124 ASP A CA 1
ATOM 917 C C . ASP A 1 124 ? -0.381 -2.512 -10.719 1 98.56 124 ASP A C 1
ATOM 919 O O . ASP A 1 124 ? -1.411 -3.115 -11.023 1 98.56 124 ASP A O 1
ATOM 923 N N . SER A 1 125 ? 0.803 -2.805 -11.148 1 98.75 125 SER A N 1
ATOM 924 C CA . SER A 1 125 ? 0.942 -3.943 -12.055 1 98.75 125 SER A CA 1
ATOM 925 C C . SER A 1 125 ? 0.558 -5.246 -11.359 1 98.75 125 SER A C 1
ATOM 927 O O . SER A 1 125 ? 0.04 -6.164 -12 1 98.75 125 SER A O 1
ATOM 929 N N . VAL A 1 126 ? 0.856 -5.379 -10.07 1 98.88 126 VAL A N 1
ATOM 930 C CA . VAL A 1 126 ? 0.482 -6.555 -9.297 1 98.88 126 VAL A CA 1
ATOM 931 C C . VAL A 1 126 ? -1.039 -6.68 -9.25 1 98.88 126 VAL A C 1
ATOM 933 O O . VAL A 1 126 ? -1.587 -7.762 -9.477 1 98.88 126 VAL A O 1
ATOM 936 N N . VAL A 1 127 ? -1.726 -5.586 -8.969 1 98.94 127 VAL A N 1
ATOM 937 C CA . VAL A 1 127 ? -3.184 -5.562 -8.953 1 98.94 127 VAL A CA 1
ATOM 938 C C . VAL A 1 127 ? -3.723 -6.031 -10.305 1 98.94 127 VAL A C 1
ATOM 940 O O . VAL A 1 127 ? -4.59 -6.906 -10.367 1 98.94 127 VAL A O 1
ATOM 943 N N . LYS A 1 128 ? -3.176 -5.484 -11.367 1 98.88 128 LYS A N 1
ATOM 944 C CA . LYS A 1 128 ? -3.617 -5.824 -12.719 1 98.88 128 LYS A CA 1
ATOM 945 C C . LYS A 1 128 ? -3.373 -7.301 -13.016 1 98.88 128 LYS A C 1
ATOM 947 O O . LYS A 1 128 ? -4.266 -7.992 -13.516 1 98.88 128 LYS A O 1
ATOM 952 N N . THR A 1 129 ? -2.193 -7.793 -12.68 1 98.94 129 THR A N 1
ATOM 953 C CA . THR A 1 129 ? -1.805 -9.164 -12.969 1 98.94 129 THR A CA 1
ATOM 954 C C . THR A 1 129 ? -2.699 -10.156 -12.227 1 98.94 129 THR A C 1
ATOM 956 O O . THR A 1 129 ? -3.197 -11.117 -12.82 1 98.94 129 THR A O 1
ATOM 959 N N . VAL A 1 130 ? -2.914 -9.906 -10.977 1 98.94 130 VAL A N 1
ATOM 960 C CA . VAL A 1 130 ? -3.705 -10.805 -10.148 1 98.94 130 VAL A CA 1
ATOM 961 C C . VAL A 1 130 ? -5.16 -10.789 -10.609 1 98.94 130 VAL A C 1
ATOM 963 O O . VAL A 1 130 ? -5.836 -11.82 -10.586 1 98.94 130 VAL A O 1
ATOM 966 N N . THR A 1 131 ? -5.66 -9.625 -11.016 1 98.88 131 THR A N 1
ATOM 967 C CA . THR A 1 131 ? -7.02 -9.5 -11.539 1 98.88 131 THR A CA 1
ATOM 968 C C . THR A 1 131 ? -7.199 -10.367 -12.781 1 98.88 131 THR A C 1
ATOM 970 O O . THR A 1 131 ? -8.148 -11.148 -12.875 1 98.88 131 THR A O 1
ATOM 973 N N . LEU A 1 132 ? -6.305 -10.273 -13.711 1 98.88 132 LEU A N 1
ATOM 974 C CA . LEU A 1 132 ? -6.371 -11.078 -14.922 1 98.88 132 LEU A CA 1
ATOM 975 C C . LEU A 1 132 ? -6.207 -12.562 -14.602 1 98.88 132 LEU A C 1
ATOM 977 O O . LEU A 1 132 ? -6.902 -13.406 -15.172 1 98.88 132 LEU A O 1
ATOM 981 N N . ALA A 1 133 ? -5.246 -12.859 -13.68 1 98.94 133 ALA A N 1
ATOM 982 C CA . ALA A 1 133 ? -5.082 -14.242 -13.234 1 98.94 133 ALA A CA 1
ATOM 983 C C . ALA A 1 133 ? -6.41 -14.828 -12.773 1 98.94 133 ALA A C 1
ATOM 985 O O . ALA A 1 133 ? -6.785 -15.93 -13.188 1 98.94 133 ALA A O 1
ATOM 986 N N . THR A 1 134 ? -7.074 -14.078 -11.945 1 98.81 134 THR A N 1
ATOM 987 C CA . THR A 1 134 ? -8.336 -14.547 -11.375 1 98.81 134 THR A CA 1
ATOM 988 C C . THR A 1 134 ? -9.383 -14.727 -12.469 1 98.81 134 THR A C 1
ATOM 990 O O . THR A 1 134 ? -10.141 -15.703 -12.461 1 98.81 134 THR A O 1
ATOM 993 N N . HIS A 1 135 ? -9.422 -13.812 -13.398 1 98.44 135 HIS A N 1
ATOM 994 C CA . HIS A 1 135 ? -10.344 -13.906 -14.523 1 98.44 135 HIS A CA 1
ATOM 995 C C . HIS A 1 135 ? -10.188 -15.227 -15.266 1 98.44 135 HIS A C 1
ATOM 997 O O . HIS A 1 135 ? -11.172 -15.898 -15.57 1 98.44 135 HIS A O 1
ATOM 1003 N N . TYR A 1 136 ? -9.031 -15.68 -15.492 1 98.19 136 TYR A N 1
ATOM 1004 C CA . TYR A 1 136 ? -8.766 -16.891 -16.266 1 98.19 136 TYR A CA 1
ATOM 1005 C C . TYR A 1 136 ? -8.906 -18.125 -15.406 1 98.19 136 TYR A C 1
ATOM 1007 O O . TYR A 1 136 ? -9.469 -19.141 -15.844 1 98.19 136 TYR A O 1
ATOM 1015 N N . ILE A 1 137 ? -8.469 -18.062 -14.164 1 98.69 137 ILE A N 1
ATOM 1016 C CA . ILE A 1 137 ? -8.438 -19.25 -13.305 1 98.69 137 ILE A CA 1
ATOM 1017 C C . ILE A 1 137 ? -9.852 -19.594 -12.836 1 98.69 137 ILE A C 1
ATOM 1019 O O . ILE A 1 137 ? -10.211 -20.766 -12.727 1 98.69 137 ILE A O 1
ATOM 1023 N N . LYS A 1 138 ? -10.617 -18.547 -12.547 1 97.38 138 LYS A N 1
ATOM 1024 C CA . LYS A 1 138 ? -11.938 -18.797 -11.984 1 97.38 138 LYS A CA 1
ATOM 1025 C C . LYS A 1 138 ? -12.82 -19.547 -12.977 1 97.38 138 LYS A C 1
ATOM 1027 O O . LYS A 1 138 ? -13.828 -20.141 -12.586 1 97.38 138 LYS A O 1
ATOM 1032 N N . ALA A 1 139 ? -12.469 -19.5 -14.242 1 95.44 139 ALA A N 1
ATOM 1033 C CA . ALA A 1 139 ? -13.227 -20.203 -15.273 1 95.44 139 ALA A CA 1
ATOM 1034 C C . ALA A 1 139 ? -12.891 -21.688 -15.289 1 95.44 139 ALA A C 1
ATOM 1036 O O . ALA A 1 139 ? -13.57 -22.484 -15.953 1 95.44 139 ALA A O 1
ATOM 1037 N N . GLN A 1 140 ? -11.93 -22.094 -14.508 1 96.5 140 GLN A N 1
ATOM 1038 C CA . GLN A 1 140 ? -11.469 -23.469 -14.445 1 96.5 140 GLN A CA 1
ATOM 1039 C C . GLN A 1 140 ? -11.898 -24.141 -13.141 1 96.5 140 GLN A C 1
ATOM 1041 O O . GLN A 1 140 ? -11.516 -23.688 -12.055 1 96.5 140 GLN A O 1
ATOM 1046 N N . PRO A 1 141 ? -12.617 -25.203 -13.219 1 95.75 141 PRO A N 1
ATOM 1047 C CA . PRO A 1 141 ? -13.141 -25.844 -12 1 95.75 141 PRO A CA 1
ATOM 1048 C C . PRO A 1 141 ? -12.031 -26.312 -11.062 1 95.75 141 PRO A C 1
ATOM 1050 O O . PRO A 1 141 ? -12.227 -26.344 -9.844 1 95.75 141 PRO A O 1
ATOM 1053 N N . GLU A 1 142 ? -10.875 -26.672 -11.609 1 95.44 142 GLU A N 1
ATOM 1054 C CA . GLU A 1 142 ? -9.773 -27.156 -10.781 1 95.44 142 GLU A CA 1
ATOM 1055 C C . GLU A 1 142 ? -9.133 -26.031 -9.984 1 95.44 142 GLU A C 1
ATOM 1057 O O . GLU A 1 142 ? -8.391 -26.281 -9.031 1 95.44 142 GLU A O 1
ATOM 1062 N N . GLY A 1 143 ? -9.406 -24.828 -10.43 1 97.81 143 GLY A N 1
ATOM 1063 C CA . GLY A 1 143 ? -8.836 -23.672 -9.75 1 97.81 143 GLY A CA 1
ATOM 1064 C C . GLY A 1 143 ? -7.363 -23.469 -10.047 1 97.81 143 GLY A C 1
ATOM 1065 O O . GLY A 1 143 ? -6.914 -23.719 -11.172 1 97.81 143 GLY A O 1
ATOM 1066 N N . GLY A 1 144 ? -6.668 -22.859 -9.141 1 98.62 144 GLY A N 1
ATOM 1067 C CA . GLY A 1 144 ? -5.258 -22.547 -9.32 1 98.62 144 GLY A CA 1
ATOM 1068 C C . GLY A 1 144 ? -4.664 -21.781 -8.156 1 98.62 144 GLY A C 1
ATOM 1069 O O . GLY A 1 144 ? -5.227 -21.766 -7.062 1 98.62 144 GLY A O 1
ATOM 1070 N N . ALA A 1 145 ? -3.402 -21.359 -8.328 1 98.88 145 ALA A N 1
ATOM 1071 C CA . ALA A 1 145 ? -2.689 -20.656 -7.262 1 98.88 145 ALA A CA 1
ATOM 1072 C C . ALA A 1 145 ? -2.027 -19.391 -7.793 1 98.88 145 ALA A C 1
ATOM 1074 O O . ALA A 1 145 ? -1.484 -19.375 -8.898 1 98.88 145 ALA A O 1
ATOM 1075 N N . ILE A 1 146 ? -2.176 -18.359 -7.055 1 98.94 146 ILE A N 1
ATOM 1076 C CA . ILE A 1 146 ? -1.538 -17.078 -7.336 1 98.94 146 ILE A CA 1
ATOM 1077 C C . ILE A 1 146 ? -0.53 -16.75 -6.238 1 98.94 146 ILE A C 1
ATOM 1079 O O . ILE A 1 146 ? -0.862 -16.781 -5.051 1 98.94 146 ILE A O 1
ATOM 1083 N N . VAL A 1 147 ? 0.71 -16.516 -6.602 1 99 147 VAL A N 1
ATOM 1084 C CA . VAL A 1 147 ? 1.749 -16.047 -5.695 1 99 147 VAL A CA 1
ATOM 1085 C C . VAL A 1 147 ? 2.1 -14.594 -6.031 1 99 147 VAL A C 1
ATOM 1087 O O . VAL A 1 147 ? 2.295 -14.25 -7.199 1 99 147 VAL A O 1
ATOM 1090 N N . ILE A 1 148 ? 2.111 -13.75 -5.027 1 99 148 ILE A N 1
ATOM 1091 C CA . ILE A 1 148 ? 2.34 -12.32 -5.172 1 99 148 ILE A CA 1
ATOM 1092 C C . ILE A 1 148 ? 3.682 -11.945 -4.543 1 99 148 ILE A C 1
ATOM 1094 O O . ILE A 1 148 ? 4.016 -12.414 -3.453 1 99 148 ILE A O 1
ATOM 1098 N N . MET A 1 149 ? 4.43 -11.133 -5.25 1 98.81 149 MET A N 1
ATOM 1099 C CA . MET A 1 149 ? 5.75 -10.734 -4.766 1 98.81 149 MET A CA 1
ATOM 1100 C C . MET A 1 149 ? 5.664 -9.453 -3.943 1 98.81 149 MET A C 1
ATOM 1102 O O . MET A 1 149 ? 5.559 -8.359 -4.496 1 98.81 149 MET A O 1
ATOM 1106 N N . GLY A 1 150 ? 5.727 -9.57 -2.637 1 98.62 150 GLY A N 1
ATOM 1107 C CA . GLY A 1 150 ? 5.891 -8.445 -1.728 1 98.62 150 GLY A CA 1
ATOM 1108 C C . GLY A 1 150 ? 7.34 -8.195 -1.345 1 98.62 150 GLY A C 1
ATOM 1109 O O . GLY A 1 150 ? 8.234 -8.289 -2.188 1 98.62 150 GLY A O 1
ATOM 1110 N N . SER A 1 151 ? 7.609 -7.742 -0.192 1 98.44 151 SER A N 1
ATOM 1111 C CA . SER A 1 151 ? 8.938 -7.457 0.348 1 98.44 151 SER A CA 1
ATOM 1112 C C . SER A 1 151 ? 8.883 -7.23 1.855 1 98.44 151 SER A C 1
ATOM 1114 O O . SER A 1 151 ? 7.863 -6.777 2.383 1 98.44 151 SER A O 1
ATOM 1116 N N . SER A 1 152 ? 9.992 -7.555 2.498 1 98.12 152 SER A N 1
ATOM 1117 C CA . SER A 1 152 ? 10.125 -7.215 3.912 1 98.12 152 SER A CA 1
ATOM 1118 C C . SER A 1 152 ? 10.047 -5.707 4.129 1 98.12 152 SER A C 1
ATOM 1120 O O . SER A 1 152 ? 9.695 -5.25 5.219 1 98.12 152 SER A O 1
ATOM 1122 N N . THR A 1 153 ? 10.352 -4.902 3.086 1 98.25 153 THR A N 1
ATOM 1123 C CA . THR A 1 153 ? 10.352 -3.449 3.205 1 98.25 153 THR A CA 1
ATOM 1124 C C . THR A 1 153 ? 8.938 -2.924 3.416 1 98.25 153 THR A C 1
ATOM 1126 O O . THR A 1 153 ? 8.75 -1.771 3.809 1 98.25 153 THR A O 1
ATOM 1129 N N . GLY A 1 154 ? 7.922 -3.711 3.172 1 98.75 154 GLY A N 1
ATOM 1130 C CA . GLY A 1 154 ? 6.543 -3.287 3.365 1 98.75 154 GLY A CA 1
ATOM 1131 C C . GLY A 1 154 ? 6.078 -3.398 4.805 1 98.75 154 GLY A C 1
ATOM 1132 O O . GLY A 1 154 ? 4.961 -3.004 5.137 1 98.75 154 GLY A O 1
ATOM 1133 N N . LEU A 1 155 ? 7.031 -3.861 5.746 1 98.69 155 LEU A N 1
ATOM 1134 C CA . LEU A 1 155 ? 6.605 -4.246 7.086 1 98.69 155 LEU A CA 1
ATOM 1135 C C . LEU A 1 155 ? 7.062 -3.223 8.117 1 98.69 155 LEU A C 1
ATOM 1137 O O . LEU A 1 155 ? 6.715 -3.322 9.297 1 98.69 155 LEU A O 1
ATOM 1141 N N . HIS A 1 156 ? 7.902 -2.232 7.734 1 98.75 156 HIS A N 1
ATOM 1142 C CA . HIS A 1 156 ? 8.523 -1.293 8.664 1 98.75 156 HIS A CA 1
ATOM 1143 C C . HIS A 1 156 ? 8.992 -0.037 7.938 1 98.75 156 HIS A C 1
ATOM 1145 O O . HIS A 1 156 ? 8.938 0.036 6.707 1 98.75 156 HIS A O 1
ATOM 1151 N N . PRO A 1 157 ? 9.367 1.023 8.672 1 98.75 157 PRO A N 1
ATOM 1152 C CA . PRO A 1 157 ? 9.836 2.248 8.016 1 98.75 157 PRO A CA 1
ATOM 1153 C C . PRO A 1 157 ? 11.141 2.047 7.258 1 98.75 157 PRO A C 1
ATOM 1155 O O . PRO A 1 157 ? 12.133 1.585 7.832 1 98.75 157 PRO A O 1
ATOM 1158 N N . VAL A 1 158 ? 11.156 2.395 6.004 1 98.69 158 VAL A N 1
ATOM 1159 C CA . VAL A 1 158 ? 12.344 2.316 5.16 1 98.69 158 VAL A CA 1
ATOM 1160 C C . VAL A 1 158 ? 12.5 3.605 4.355 1 98.69 158 VAL A C 1
ATOM 1162 O O . VAL A 1 158 ? 11.531 4.094 3.77 1 98.69 158 VAL A O 1
ATOM 1165 N N . ARG A 1 159 ? 13.703 4.117 4.23 1 98.19 159 ARG A N 1
ATOM 1166 C CA . ARG A 1 159 ? 13.961 5.418 3.625 1 98.19 159 ARG A CA 1
ATOM 1167 C C . ARG A 1 159 ? 13.789 5.359 2.111 1 98.19 159 ARG A C 1
ATOM 1169 O O . ARG A 1 159 ? 13.781 6.395 1.442 1 98.19 159 ARG A O 1
ATOM 1176 N N . ALA A 1 160 ? 13.68 4.16 1.526 1 97.44 160 ALA A N 1
ATOM 1177 C CA . ALA A 1 160 ? 13.242 3.994 0.142 1 97.44 160 ALA A CA 1
ATOM 1178 C C . ALA A 1 160 ? 11.719 4.039 0.037 1 97.44 160 ALA A C 1
ATOM 1180 O O . ALA A 1 160 ? 11.078 3.018 -0.21 1 97.44 160 ALA A O 1
ATOM 1181 N N . VAL A 1 161 ? 11.195 5.199 0.031 1 98.69 161 VAL A N 1
ATOM 1182 C CA . VAL A 1 161 ? 9.805 5.461 0.389 1 98.69 161 VAL A CA 1
ATOM 1183 C C . VAL A 1 161 ? 8.875 4.879 -0.674 1 98.69 161 VAL A C 1
ATOM 1185 O O . VAL A 1 161 ? 7.926 4.156 -0.353 1 98.69 161 VAL A O 1
ATOM 1188 N N . ASP A 1 162 ? 9.148 5.199 -1.987 1 98.56 162 ASP A N 1
ATOM 1189 C CA . ASP A 1 162 ? 8.242 4.73 -3.033 1 98.56 162 ASP A CA 1
ATOM 1190 C C . ASP A 1 162 ? 8.227 3.207 -3.104 1 98.56 162 ASP A C 1
ATOM 1192 O O . ASP A 1 162 ? 7.164 2.598 -3.268 1 98.56 162 ASP A O 1
ATOM 1196 N N . TYR A 1 163 ? 9.359 2.592 -2.895 1 98 163 TYR A N 1
ATOM 1197 C CA . TYR A 1 163 ? 9.461 1.138 -2.918 1 98 163 TYR A CA 1
ATOM 1198 C C . TYR A 1 163 ? 8.719 0.522 -1.735 1 98 163 TYR A C 1
ATOM 1200 O O . TYR A 1 163 ? 7.887 -0.369 -1.91 1 98 163 TYR A O 1
ATOM 1208 N N . SER A 1 164 ? 9.008 1.031 -0.54 1 98.44 164 SER A N 1
ATOM 1209 C CA . SER A 1 164 ? 8.391 0.474 0.66 1 98.44 164 SER A CA 1
ATOM 1210 C C . SER A 1 164 ? 6.883 0.694 0.66 1 98.44 164 SER A C 1
ATOM 1212 O O . SER A 1 164 ? 6.125 -0.168 1.107 1 98.44 164 SER A O 1
ATOM 1214 N N . ALA A 1 165 ? 6.445 1.856 0.181 1 98.81 165 ALA A N 1
ATOM 1215 C CA . ALA A 1 165 ? 5.016 2.133 0.079 1 98.81 165 ALA A CA 1
ATOM 1216 C C . ALA A 1 165 ? 4.336 1.153 -0.873 1 98.81 165 ALA A C 1
ATOM 1218 O O . ALA A 1 165 ? 3.279 0.601 -0.554 1 98.81 165 ALA A O 1
ATOM 1219 N N . ALA A 1 166 ? 4.914 0.982 -2.041 1 98.81 166 ALA A N 1
ATOM 1220 C CA . ALA A 1 166 ? 4.367 0.045 -3.018 1 98.81 166 ALA A CA 1
ATOM 1221 C C . ALA A 1 166 ? 4.254 -1.357 -2.428 1 98.81 166 ALA A C 1
ATOM 1223 O O . ALA A 1 166 ? 3.219 -2.014 -2.564 1 98.81 166 ALA A O 1
ATOM 1224 N N . LYS A 1 167 ? 5.273 -1.765 -1.769 1 98.88 167 LYS A N 1
ATOM 1225 C CA . LYS A 1 167 ? 5.309 -3.133 -1.259 1 98.88 167 LYS A CA 1
ATOM 1226 C C . LYS A 1 167 ? 4.383 -3.295 -0.058 1 98.88 167 LYS A C 1
ATOM 1228 O O . LYS A 1 167 ? 3.799 -4.363 0.141 1 98.88 167 LYS A O 1
ATOM 1233 N N . ALA A 1 168 ? 4.223 -2.223 0.75 1 98.94 168 ALA A N 1
ATOM 1234 C CA . ALA A 1 168 ? 3.176 -2.252 1.769 1 98.94 168 ALA A CA 1
ATOM 1235 C C . ALA A 1 168 ? 1.797 -2.414 1.134 1 98.94 168 ALA A C 1
ATOM 1237 O O . ALA A 1 168 ? 0.976 -3.201 1.611 1 98.94 168 ALA A O 1
ATOM 1238 N N . GLY A 1 169 ? 1.571 -1.649 0.077 1 98.94 169 GLY A N 1
ATOM 1239 C CA . GLY A 1 169 ? 0.328 -1.804 -0.662 1 98.94 169 GLY A CA 1
ATOM 1240 C C . GLY A 1 169 ? 0.115 -3.213 -1.184 1 98.94 169 GLY A C 1
ATOM 1241 O O . GLY A 1 169 ? -0.998 -3.74 -1.124 1 98.94 169 GLY A O 1
ATOM 1242 N N . VAL A 1 170 ? 1.161 -3.832 -1.644 1 98.94 170 VAL A N 1
ATOM 1243 C CA . VAL A 1 170 ? 1.107 -5.191 -2.172 1 98.94 170 VAL A CA 1
ATOM 1244 C C . VAL A 1 170 ? 0.74 -6.168 -1.057 1 98.94 170 VAL A C 1
ATOM 1246 O O . VAL A 1 170 ? -0.058 -7.086 -1.263 1 98.94 170 VAL A O 1
ATOM 1249 N N . LEU A 1 171 ? 1.35 -6.016 0.112 1 98.94 171 LEU A N 1
ATOM 1250 C CA . LEU A 1 171 ? 1.009 -6.879 1.236 1 98.94 171 LEU A CA 1
ATOM 1251 C C . LEU A 1 171 ? -0.469 -6.75 1.593 1 98.94 171 LEU A C 1
ATOM 1253 O O . LEU A 1 171 ? -1.154 -7.758 1.783 1 98.94 171 LEU A O 1
ATOM 1257 N N . GLY A 1 172 ? -0.927 -5.477 1.663 1 98.94 172 GLY A N 1
ATOM 1258 C CA . GLY A 1 172 ? -2.34 -5.25 1.921 1 98.94 172 GLY A CA 1
ATOM 1259 C C . GLY A 1 172 ? -3.242 -5.816 0.842 1 98.94 172 GLY A C 1
ATOM 1260 O O . GLY A 1 172 ? -4.273 -6.418 1.143 1 98.94 172 GLY A O 1
ATOM 1261 N N . PHE A 1 173 ? -2.846 -5.688 -0.388 1 98.94 173 PHE A N 1
ATOM 1262 C CA . PHE A 1 173 ? -3.598 -6.199 -1.527 1 98.94 173 PHE A CA 1
ATOM 1263 C C . PHE A 1 173 ? -3.695 -7.723 -1.473 1 98.94 173 PHE A C 1
ATOM 1265 O O . PHE A 1 173 ? -4.785 -8.281 -1.601 1 98.94 173 PHE A O 1
ATOM 1272 N N . GLY A 1 174 ? -2.592 -8.344 -1.249 1 98.94 174 GLY A N 1
ATOM 1273 C CA . GLY A 1 174 ? -2.549 -9.797 -1.232 1 98.94 174 GLY A CA 1
ATOM 1274 C C . GLY A 1 174 ? -3.469 -10.414 -0.192 1 98.94 174 GLY A C 1
ATOM 1275 O O . GLY A 1 174 ? -4.262 -11.305 -0.503 1 98.94 174 GLY A O 1
ATOM 1276 N N . ARG A 1 175 ? -3.357 -9.961 1.071 1 98.88 175 ARG A N 1
ATOM 1277 C CA . ARG A 1 175 ? -4.18 -10.539 2.129 1 98.88 175 ARG A CA 1
ATOM 1278 C C . ARG A 1 175 ? -5.66 -10.273 1.879 1 98.88 175 ARG A C 1
ATOM 1280 O O . ARG A 1 175 ? -6.504 -11.133 2.127 1 98.88 175 ARG A O 1
ATOM 1287 N N . SER A 1 176 ? -5.965 -9.102 1.326 1 98.94 176 SER A N 1
ATOM 1288 C CA . SER A 1 176 ? -7.359 -8.75 1.086 1 98.94 176 SER A CA 1
ATOM 1289 C C . SER A 1 176 ? -7.918 -9.492 -0.12 1 98.94 176 SER A C 1
ATOM 1291 O O . SER A 1 176 ? -9.086 -9.891 -0.128 1 98.94 176 SER A O 1
ATOM 1293 N N . PHE A 1 177 ? -7.086 -9.633 -1.128 1 98.94 177 PHE A N 1
ATOM 1294 C CA . PHE A 1 177 ? -7.535 -10.391 -2.291 1 98.94 177 PHE A CA 1
ATOM 1295 C C . PHE A 1 177 ? -7.77 -11.852 -1.932 1 98.94 177 PHE A C 1
ATOM 1297 O O . PHE A 1 177 ? -8.719 -12.469 -2.416 1 98.94 177 PHE A O 1
ATOM 1304 N N . ALA A 1 178 ? -6.871 -12.43 -1.121 1 98.94 178 ALA A N 1
ATOM 1305 C CA . ALA A 1 178 ? -7.086 -13.781 -0.617 1 98.94 178 ALA A CA 1
ATOM 1306 C C . ALA A 1 178 ? -8.43 -13.898 0.096 1 98.94 178 ALA A C 1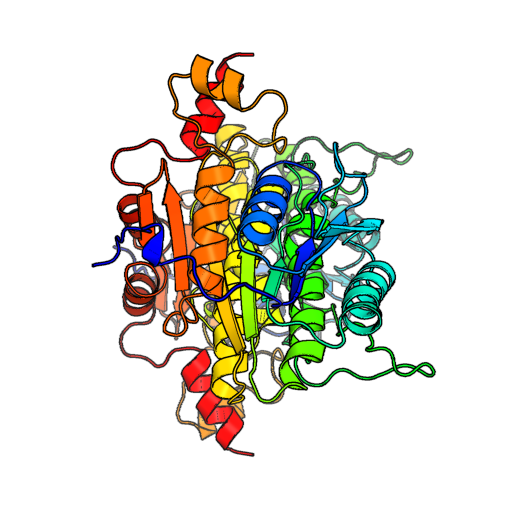
ATOM 1308 O O . ALA A 1 178 ? -9.164 -14.867 -0.107 1 98.94 178 ALA A O 1
ATOM 1309 N N . ARG A 1 179 ? -8.719 -12.922 0.917 1 98.88 179 ARG A N 1
ATOM 1310 C CA . ARG A 1 179 ? -10 -12.891 1.605 1 98.88 179 ARG A CA 1
ATOM 1311 C C . ARG A 1 179 ? -11.156 -12.828 0.609 1 98.88 179 ARG A C 1
ATOM 1313 O O . ARG A 1 179 ? -12.156 -13.531 0.768 1 98.88 179 ARG A O 1
ATOM 1320 N N . LEU A 1 180 ? -11.047 -12.031 -0.381 1 98.81 180 LEU A N 1
ATOM 1321 C CA . LEU A 1 180 ? -12.094 -11.836 -1.383 1 98.81 180 LEU A CA 1
ATOM 1322 C C . LEU A 1 180 ? -12.422 -13.148 -2.086 1 98.81 180 LEU A C 1
ATOM 1324 O O . LEU A 1 180 ? -13.594 -13.523 -2.193 1 98.81 180 LEU A O 1
ATOM 1328 N N . VAL A 1 181 ? -11.367 -13.859 -2.57 1 98.75 181 VAL A N 1
ATOM 1329 C CA . VAL A 1 181 ? -11.625 -15.086 -3.322 1 98.75 181 VAL A CA 1
ATOM 1330 C C . VAL A 1 181 ? -12.18 -16.156 -2.387 1 98.75 181 VAL A C 1
ATOM 1332 O O . VAL A 1 181 ? -13 -16.984 -2.793 1 98.75 181 VAL A O 1
ATOM 1335 N N . GLU A 1 182 ? -11.727 -16.141 -1.123 1 98.62 182 GLU A N 1
ATOM 1336 C CA . GLU A 1 182 ? -12.242 -17.078 -0.127 1 98.62 182 GLU A CA 1
ATOM 1337 C C . GLU A 1 182 ? -13.742 -16.875 0.097 1 98.62 182 GLU A C 1
ATOM 1339 O O . GLU A 1 182 ? -14.516 -17.828 0.048 1 98.62 182 GLU A O 1
ATOM 1344 N N . VAL A 1 183 ? -14.148 -15.641 0.314 1 98.06 183 VAL A N 1
ATOM 1345 C CA . VAL A 1 183 ? -15.547 -15.359 0.624 1 98.06 183 VAL A CA 1
ATOM 1346 C C . VAL A 1 183 ? -16.406 -15.57 -0.621 1 98.06 183 VAL A C 1
ATOM 1348 O O . VAL A 1 183 ? -17.594 -15.859 -0.517 1 98.06 183 VAL A O 1
ATOM 1351 N N . ALA A 1 184 ? -15.812 -15.484 -1.789 1 98.06 184 ALA A N 1
ATOM 1352 C CA . ALA A 1 184 ? -16.531 -15.703 -3.043 1 98.06 184 ALA A CA 1
ATOM 1353 C C . ALA A 1 184 ? -16.641 -17.188 -3.352 1 98.06 184 ALA A C 1
ATOM 1355 O O . ALA A 1 184 ? -17.297 -17.578 -4.32 1 98.06 184 ALA A O 1
ATOM 1356 N N . GLY A 1 185 ? -15.945 -18.047 -2.568 1 98 185 GLY A N 1
ATOM 1357 C CA . GLY A 1 185 ? -16.031 -19.5 -2.736 1 98 185 GLY A CA 1
ATOM 1358 C C . GLY A 1 185 ? -15.281 -19.984 -3.963 1 98 185 GLY A C 1
ATOM 1359 O O . GLY A 1 185 ? -15.641 -21.016 -4.539 1 98 185 GLY A O 1
ATOM 1360 N N . LEU A 1 186 ? -14.312 -19.234 -4.414 1 98.25 186 LEU A N 1
ATOM 1361 C CA . LEU A 1 186 ? -13.547 -19.641 -5.59 1 98.25 186 LEU A CA 1
ATOM 1362 C C . LEU A 1 186 ? -12.406 -20.578 -5.207 1 98.25 186 LEU A C 1
ATOM 1364 O O . LEU A 1 186 ? -11.789 -20.406 -4.156 1 98.25 186 LEU A O 1
ATOM 1368 N N . PRO A 1 187 ? -12.117 -21.547 -6.043 1 97.94 187 PRO A N 1
ATOM 1369 C CA . PRO A 1 187 ? -11.016 -22.469 -5.77 1 97.94 187 PRO A CA 1
ATOM 1370 C C . PRO A 1 187 ? -9.656 -21.906 -6.168 1 97.94 187 PRO A C 1
ATOM 1372 O O . PRO A 1 187 ? -8.898 -22.562 -6.887 1 97.94 187 PRO A O 1
ATOM 1375 N N . ILE A 1 188 ? -9.367 -20.734 -5.789 1 98.75 188 ILE A N 1
ATOM 1376 C CA . ILE A 1 188 ? -8.125 -20.031 -6.07 1 98.75 188 ILE A CA 1
ATOM 1377 C C . ILE A 1 188 ? -7.387 -19.75 -4.762 1 98.75 188 ILE A C 1
ATOM 1379 O O . ILE A 1 188 ? -7.961 -19.203 -3.818 1 98.75 188 ILE A O 1
ATOM 1383 N N . ARG A 1 189 ? -6.164 -20.234 -4.641 1 98.88 189 ARG A N 1
ATOM 1384 C CA . ARG A 1 189 ? -5.312 -19.906 -3.5 1 98.88 189 ARG A CA 1
ATOM 1385 C C . ARG A 1 189 ? -4.43 -18.703 -3.805 1 98.88 189 ARG A C 1
ATOM 1387 O O . ARG A 1 189 ? -3.877 -18.594 -4.902 1 98.88 189 ARG A O 1
ATOM 1394 N N . VAL A 1 190 ? -4.379 -17.75 -2.898 1 98.94 190 VAL A N 1
ATOM 1395 C CA . VAL A 1 190 ? -3.568 -16.547 -3.029 1 98.94 190 VAL A CA 1
ATOM 1396 C C . VAL A 1 190 ? -2.625 -16.422 -1.834 1 98.94 190 VAL A C 1
ATOM 1398 O O . VAL A 1 190 ? -3.07 -16.406 -0.684 1 98.94 190 VAL A O 1
ATOM 1401 N N . ASN A 1 191 ? -1.329 -16.422 -2.092 1 98.94 191 ASN A N 1
ATOM 1402 C CA . ASN A 1 191 ? -0.313 -16.219 -1.064 1 98.94 191 ASN A CA 1
ATOM 1403 C C . ASN A 1 191 ? 0.715 -15.18 -1.489 1 98.94 191 ASN A C 1
ATOM 1405 O O . ASN A 1 191 ? 0.939 -14.969 -2.684 1 98.94 191 ASN A O 1
ATOM 1409 N N . THR A 1 192 ? 1.282 -14.477 -0.538 1 98.94 192 THR A N 1
ATOM 1410 C CA . THR A 1 192 ? 2.24 -13.398 -0.779 1 98.94 192 THR A CA 1
ATOM 1411 C C . THR A 1 192 ? 3.594 -13.734 -0.155 1 98.94 192 THR A C 1
ATOM 1413 O O . THR A 1 192 ? 3.656 -14.391 0.888 1 98.94 192 THR A O 1
ATOM 1416 N N . LEU A 1 193 ? 4.672 -13.312 -0.791 1 98.88 193 LEU A N 1
ATOM 1417 C CA . LEU A 1 193 ? 6.023 -13.445 -0.261 1 98.88 193 LEU A CA 1
ATOM 1418 C C . LEU A 1 193 ? 6.555 -12.094 0.21 1 98.88 193 LEU A C 1
ATOM 1420 O O . LEU A 1 193 ? 6.242 -11.062 -0.38 1 98.88 193 LEU A O 1
ATOM 1424 N N . ALA A 1 194 ? 7.332 -12.117 1.226 1 98.75 194 ALA A N 1
ATOM 1425 C CA . ALA A 1 194 ? 8.078 -10.953 1.693 1 98.75 194 ALA A CA 1
ATOM 1426 C C . ALA A 1 194 ? 9.562 -11.281 1.83 1 98.75 194 ALA A C 1
ATOM 1428 O O . ALA A 1 194 ? 10.078 -11.398 2.943 1 98.75 194 ALA A O 1
ATOM 1429 N N . PRO A 1 195 ? 10.258 -11.344 0.746 1 98.12 195 PRO A N 1
ATOM 1430 C CA . PRO A 1 195 ? 11.688 -11.633 0.82 1 98.12 195 PRO A CA 1
ATOM 1431 C C . PRO A 1 195 ? 12.5 -10.469 1.38 1 98.12 195 PRO A C 1
ATOM 1433 O O . PRO A 1 195 ? 12.156 -9.305 1.145 1 98.12 195 PRO A O 1
ATOM 1436 N N . SER A 1 196 ? 13.516 -10.836 2.119 1 96.38 196 SER A N 1
ATOM 1437 C CA . SER A 1 196 ? 14.547 -9.875 2.494 1 96.38 196 SER A CA 1
ATOM 1438 C C . SER A 1 196 ? 15.562 -9.688 1.367 1 96.38 196 SER A C 1
ATOM 1440 O O . SER A 1 196 ? 15.25 -9.945 0.202 1 96.38 196 SER A O 1
ATOM 1442 N N . TRP A 1 197 ? 16.688 -9.109 1.667 1 95.38 197 TRP A N 1
ATOM 1443 C CA . TRP A 1 197 ? 17.688 -8.766 0.669 1 95.38 197 TRP A CA 1
ATOM 1444 C C . TRP A 1 197 ? 18.016 -9.969 -0.213 1 95.38 197 TRP A C 1
ATOM 1446 O O . TRP A 1 197 ? 18.5 -10.992 0.273 1 95.38 197 TRP A O 1
ATOM 1456 N N . THR A 1 198 ? 17.703 -9.859 -1.47 1 95.75 198 THR A N 1
ATOM 1457 C CA . THR A 1 198 ? 17.906 -10.898 -2.477 1 95.75 198 THR A CA 1
ATOM 1458 C C . THR A 1 198 ? 18.734 -10.367 -3.639 1 95.75 198 THR A C 1
ATOM 1460 O O . THR A 1 198 ? 18.531 -9.234 -4.09 1 95.75 198 THR A O 1
ATOM 1463 N N . ALA A 1 199 ? 19.672 -11.18 -4.066 1 90.94 199 ALA A N 1
ATOM 1464 C CA . ALA A 1 199 ? 20.594 -10.773 -5.133 1 90.94 199 ALA A CA 1
ATOM 1465 C C . ALA A 1 199 ? 19.844 -10.578 -6.449 1 90.94 199 ALA A C 1
ATOM 1467 O O . ALA A 1 199 ? 19.703 -11.508 -7.242 1 90.94 199 ALA A O 1
ATOM 1468 N N . THR A 1 200 ? 19.312 -9.375 -6.637 1 87.06 200 THR A N 1
ATOM 1469 C CA . THR A 1 200 ? 18.609 -8.977 -7.848 1 87.06 200 THR A CA 1
ATOM 1470 C C . THR A 1 200 ? 19.094 -7.617 -8.336 1 87.06 200 THR A C 1
ATOM 1472 O O . THR A 1 200 ? 20.016 -7.039 -7.773 1 87.06 200 THR A O 1
ATOM 1475 N N . GLN A 1 201 ? 18.484 -7.23 -9.359 1 71.81 201 GLN A N 1
ATOM 1476 C CA . GLN A 1 201 ? 18.922 -5.977 -9.961 1 71.81 201 GLN A CA 1
ATOM 1477 C C . GLN A 1 201 ? 18.078 -4.805 -9.461 1 71.81 201 GLN A C 1
ATOM 1479 O O . GLN A 1 201 ? 18.016 -3.76 -10.109 1 71.81 201 GLN A O 1
ATOM 1484 N N . VAL A 1 202 ? 17.344 -5.004 -8.375 1 73.12 202 VAL A N 1
ATOM 1485 C CA . VAL A 1 202 ? 16.547 -3.918 -7.816 1 73.12 202 VAL A CA 1
ATOM 1486 C C . VAL A 1 202 ? 17.453 -2.748 -7.438 1 73.12 202 VAL A C 1
ATOM 1488 O O . VAL A 1 202 ? 17.094 -1.586 -7.629 1 73.12 202 VAL A O 1
ATOM 1491 N N . LEU A 1 203 ? 18.609 -3.023 -6.898 1 76.88 203 LEU A N 1
ATOM 1492 C CA . LEU A 1 203 ? 19.703 -2.076 -6.758 1 76.88 203 LEU A CA 1
ATOM 1493 C C . LEU A 1 203 ? 20.938 -2.553 -7.52 1 76.88 203 LEU A C 1
ATOM 1495 O O . LEU A 1 203 ? 21.281 -3.734 -7.461 1 76.88 203 LEU A O 1
ATOM 1499 N N . PRO A 1 204 ? 21.469 -1.619 -8.242 1 80.06 204 PRO A N 1
ATOM 1500 C CA . PRO A 1 204 ? 22.703 -2.006 -8.93 1 80.06 204 PRO A CA 1
ATOM 1501 C C . PRO A 1 204 ? 23.781 -2.51 -7.969 1 80.06 204 PRO A C 1
ATOM 1503 O O . PRO A 1 204 ? 24 -1.919 -6.906 1 80.06 204 PRO A O 1
ATOM 1506 N N . ASP A 1 205 ? 24.375 -3.623 -8.219 1 85.88 205 ASP A N 1
ATOM 1507 C CA . ASP A 1 205 ? 25.5 -4.191 -7.484 1 85.88 205 ASP A CA 1
ATOM 1508 C C . ASP A 1 205 ? 25.109 -4.516 -6.047 1 85.88 205 ASP A C 1
ATOM 1510 O O . ASP A 1 205 ? 25.906 -4.328 -5.121 1 85.88 205 ASP A O 1
ATOM 1514 N N . LEU A 1 206 ? 23.922 -4.961 -5.887 1 87.62 206 LEU A N 1
ATOM 1515 C CA . LEU A 1 206 ? 23.375 -5.184 -4.551 1 87.62 206 LEU A CA 1
ATOM 1516 C C . LEU A 1 206 ? 24.219 -6.203 -3.787 1 87.62 206 LEU A C 1
ATOM 1518 O O . LEU A 1 206 ? 24.578 -5.973 -2.631 1 87.62 206 LEU A O 1
ATOM 1522 N N . LYS A 1 207 ? 24.609 -7.293 -4.438 1 89.19 207 LYS A N 1
ATOM 1523 C CA . LYS A 1 207 ? 25.359 -8.359 -3.77 1 89.19 207 LYS A CA 1
ATOM 1524 C C . LYS A 1 207 ? 26.672 -7.832 -3.207 1 89.19 207 LYS A C 1
ATOM 1526 O O . LYS A 1 207 ? 27 -8.086 -2.047 1 89.19 207 LYS A O 1
ATOM 1531 N N . ASP A 1 208 ? 27.312 -7.051 -3.984 1 91.5 208 ASP A N 1
ATOM 1532 C CA . ASP A 1 208 ? 28.594 -6.504 -3.568 1 91.5 208 ASP A CA 1
ATOM 1533 C C . ASP A 1 208 ? 28.422 -5.449 -2.477 1 91.5 208 ASP A C 1
ATOM 1535 O O . ASP A 1 208 ? 29.234 -5.359 -1.558 1 91.5 208 ASP A O 1
ATOM 1539 N N . LEU A 1 209 ? 27.438 -4.676 -2.629 1 91.56 209 LEU A N 1
ATOM 1540 C CA . LEU A 1 209 ? 27.172 -3.643 -1.638 1 91.56 209 LEU A CA 1
ATOM 1541 C C . LEU A 1 209 ? 26.859 -4.258 -0.278 1 91.56 209 LEU A C 1
ATOM 1543 O O . LEU A 1 209 ? 27.344 -3.779 0.751 1 91.56 209 LEU A O 1
ATOM 1547 N N . LEU A 1 210 ? 26.062 -5.293 -0.299 1 92.88 210 LEU A N 1
ATOM 1548 C CA . LEU A 1 210 ? 25.719 -5.973 0.946 1 92.88 210 LEU A CA 1
ATOM 1549 C C . LEU A 1 210 ? 26.938 -6.625 1.569 1 92.88 210 LEU A C 1
ATOM 1551 O O . LEU A 1 210 ? 27.125 -6.574 2.787 1 92.88 210 LEU A O 1
ATOM 1555 N N . ALA A 1 211 ? 27.766 -7.207 0.774 1 93.25 211 ALA A N 1
ATOM 1556 C CA . ALA A 1 211 ? 29 -7.793 1.27 1 93.25 211 ALA A CA 1
ATOM 1557 C C . ALA A 1 211 ? 29.875 -6.738 1.935 1 93.25 211 ALA A C 1
ATOM 1559 O O . ALA A 1 211 ? 30.5 -7 2.963 1 93.25 211 ALA A O 1
ATOM 1560 N N . ALA A 1 212 ? 29.891 -5.613 1.326 1 93.69 212 ALA A N 1
ATOM 1561 C CA . ALA A 1 212 ? 30.734 -4.527 1.827 1 93.69 212 ALA A CA 1
ATOM 1562 C C . ALA A 1 212 ? 30.297 -4.094 3.223 1 93.69 212 ALA A C 1
ATOM 1564 O O . ALA A 1 212 ? 31.094 -3.588 4.008 1 93.69 212 ALA A O 1
ATOM 1565 N N . VAL A 1 213 ? 29.047 -4.293 3.564 1 94.06 213 VAL A N 1
ATOM 1566 C CA . VAL A 1 213 ? 28.562 -3.885 4.879 1 94.06 213 VAL A CA 1
ATOM 1567 C C . VAL A 1 213 ? 28.297 -5.117 5.742 1 94.06 213 VAL A C 1
ATOM 1569 O O . VAL A 1 213 ? 27.516 -5.062 6.695 1 94.06 213 VAL A O 1
ATOM 1572 N N . SER A 1 214 ? 28.75 -6.262 5.348 1 94.06 214 SER A N 1
ATOM 1573 C CA . SER A 1 214 ? 28.734 -7.512 6.098 1 94.06 214 SER A CA 1
ATOM 1574 C C . SER A 1 214 ? 27.312 -8.023 6.305 1 94.06 214 SER A C 1
ATOM 1576 O O . SER A 1 214 ? 26.953 -8.445 7.402 1 94.06 214 SER A O 1
ATOM 1578 N N . GLN A 1 215 ? 26.547 -7.828 5.258 1 93.25 215 GLN A N 1
ATOM 1579 C CA . GLN A 1 215 ? 25.188 -8.359 5.258 1 93.25 215 GLN A CA 1
ATOM 1580 C C . GLN A 1 215 ? 25.047 -9.477 4.227 1 93.25 215 GLN A C 1
ATOM 1582 O O . GLN A 1 215 ? 25.609 -9.406 3.139 1 93.25 215 GLN A O 1
ATOM 1587 N N . SER A 1 216 ? 24.344 -10.484 4.664 1 90.44 216 SER A N 1
ATOM 1588 C CA . SER A 1 216 ? 24.078 -11.594 3.756 1 90.44 216 SER A CA 1
ATOM 1589 C C . SER A 1 216 ? 23.094 -11.195 2.668 1 90.44 216 SER A C 1
ATOM 1591 O O . SER A 1 216 ? 22.266 -10.312 2.869 1 90.44 216 SER A O 1
ATOM 1593 N N . CYS A 1 217 ? 23.234 -11.797 1.552 1 93.19 217 CYS A N 1
ATOM 1594 C CA . CYS A 1 217 ? 22.344 -11.641 0.403 1 93.19 217 CYS A CA 1
ATOM 1595 C C . CYS A 1 217 ? 21.891 -13 -0.124 1 93.19 217 CYS A C 1
ATOM 1597 O O . CYS A 1 217 ? 22.703 -13.75 -0.672 1 93.19 217 CYS A O 1
ATOM 1599 N N . GLN A 1 218 ? 20.594 -13.281 0.075 1 95.81 218 GLN A N 1
ATOM 1600 C CA . GLN A 1 218 ? 20.156 -14.594 -0.393 1 95.81 218 GLN A CA 1
ATOM 1601 C C . GLN A 1 218 ? 20.047 -14.625 -1.915 1 95.81 218 GLN A C 1
ATOM 1603 O O . GLN A 1 218 ? 20 -13.578 -2.564 1 95.81 218 GLN A O 1
ATOM 1608 N N . THR A 1 219 ? 20.078 -15.836 -2.479 1 96.25 219 THR A N 1
ATOM 1609 C CA . THR A 1 219 ? 20.016 -15.984 -3.93 1 96.25 219 THR A CA 1
ATOM 1610 C C . THR A 1 219 ? 18.578 -16 -4.418 1 96.25 219 THR A C 1
ATOM 1612 O O . THR A 1 219 ? 17.672 -16.391 -3.676 1 96.25 219 THR A O 1
ATOM 1615 N N . PRO A 1 220 ? 18.344 -15.594 -5.672 1 97.44 220 PRO A N 1
ATOM 1616 C CA . PRO A 1 220 ? 17 -15.672 -6.25 1 97.44 220 PRO A CA 1
ATOM 1617 C C . PRO A 1 220 ? 16.406 -17.078 -6.164 1 97.44 220 PRO A C 1
ATOM 1619 O O . PRO A 1 220 ? 15.18 -17.234 -6.047 1 97.44 220 PRO A O 1
ATOM 1622 N N . ALA A 1 221 ? 17.219 -18.078 -6.148 1 97.69 221 ALA A N 1
ATOM 1623 C CA . ALA A 1 221 ? 16.766 -19.469 -6.129 1 97.69 221 ALA A CA 1
ATOM 1624 C C . ALA A 1 221 ? 16.016 -19.781 -4.84 1 97.69 221 ALA A C 1
ATOM 1626 O O . ALA A 1 221 ? 15.062 -20.578 -4.844 1 97.69 221 ALA A O 1
ATOM 1627 N N . VAL A 1 222 ? 16.438 -19.156 -3.752 1 97.88 222 VAL A N 1
ATOM 1628 C CA . VAL A 1 222 ? 15.797 -19.359 -2.463 1 97.88 222 VAL A CA 1
ATOM 1629 C C . VAL A 1 222 ? 14.344 -18.875 -2.527 1 97.88 222 VAL A C 1
ATOM 1631 O O . VAL A 1 222 ? 13.438 -19.562 -2.061 1 97.88 222 VAL A O 1
ATOM 1634 N N . VAL A 1 223 ? 14.125 -17.797 -3.127 1 98.62 223 VAL A N 1
ATOM 1635 C CA . VAL A 1 223 ? 12.789 -17.234 -3.232 1 98.62 223 VAL A CA 1
ATOM 1636 C C . VAL A 1 223 ? 11.969 -18.016 -4.254 1 98.62 223 VAL A C 1
ATOM 1638 O O . VAL A 1 223 ? 10.781 -18.266 -4.047 1 98.62 223 VAL A O 1
ATOM 1641 N N . ALA A 1 224 ? 12.609 -18.422 -5.359 1 98.75 224 ALA A N 1
ATOM 1642 C CA . ALA A 1 224 ? 11.938 -19.234 -6.375 1 98.75 224 ALA A CA 1
ATOM 1643 C C . ALA A 1 224 ? 11.375 -20.516 -5.766 1 98.75 224 ALA A C 1
ATOM 1645 O O . ALA A 1 224 ? 10.281 -20.953 -6.125 1 98.75 224 ALA A O 1
ATOM 1646 N N . ARG A 1 225 ? 12.102 -21.125 -4.84 1 98.69 225 ARG A N 1
ATOM 1647 C CA . ARG A 1 225 ? 11.641 -22.344 -4.164 1 98.69 225 ARG A CA 1
ATOM 1648 C C . ARG A 1 225 ? 10.367 -22.078 -3.371 1 98.69 225 ARG A C 1
ATOM 1650 O O . ARG A 1 225 ? 9.453 -22.906 -3.354 1 98.69 225 ARG A O 1
ATOM 1657 N N . ALA A 1 226 ? 10.344 -20.938 -2.73 1 98.81 226 ALA A N 1
ATOM 1658 C CA . ALA A 1 226 ? 9.148 -20.578 -1.98 1 98.81 226 ALA A CA 1
ATOM 1659 C C . ALA A 1 226 ? 7.949 -20.391 -2.912 1 98.81 226 ALA A C 1
ATOM 1661 O O . ALA A 1 226 ? 6.832 -20.781 -2.574 1 98.81 226 ALA A O 1
ATOM 1662 N N . VAL A 1 227 ? 8.188 -19.812 -4.102 1 98.94 227 VAL A N 1
ATOM 1663 C CA . VAL A 1 227 ? 7.121 -19.641 -5.086 1 98.94 227 VAL A CA 1
ATOM 1664 C C . VAL A 1 227 ? 6.555 -21 -5.484 1 98.94 227 VAL A C 1
ATOM 1666 O O . VAL A 1 227 ? 5.344 -21.219 -5.414 1 98.94 227 VAL A O 1
ATOM 1669 N N . ALA A 1 228 ? 7.418 -21.906 -5.855 1 98.94 228 ALA A N 1
ATOM 1670 C CA . ALA A 1 228 ? 6.992 -23.234 -6.289 1 98.94 228 ALA A CA 1
ATOM 1671 C C . ALA A 1 228 ? 6.258 -23.969 -5.168 1 98.94 228 ALA A C 1
ATOM 1673 O O . ALA A 1 228 ? 5.242 -24.625 -5.41 1 98.94 228 ALA A O 1
ATOM 1674 N N . TYR A 1 229 ? 6.789 -23.812 -3.973 1 98.88 229 TYR A N 1
ATOM 1675 C CA . TYR A 1 229 ? 6.176 -24.453 -2.814 1 98.88 229 TYR A CA 1
ATOM 1676 C C . TYR A 1 229 ? 4.746 -23.969 -2.615 1 98.88 229 TYR A C 1
ATOM 1678 O O . TYR A 1 229 ? 3.834 -24.781 -2.412 1 98.88 229 TYR A O 1
ATOM 1686 N N . LEU A 1 230 ? 4.512 -22.688 -2.695 1 98.81 230 LEU A N 1
ATOM 1687 C CA . LEU A 1 230 ? 3.188 -22.109 -2.473 1 98.81 230 LEU A CA 1
ATOM 1688 C C . LEU A 1 230 ? 2.242 -22.469 -3.615 1 98.81 230 LEU A C 1
ATOM 1690 O O . LEU A 1 230 ? 1.03 -22.578 -3.412 1 98.81 230 LEU A O 1
ATOM 1694 N N . MET A 1 231 ? 2.766 -22.672 -4.82 1 98.81 231 MET A N 1
ATOM 1695 C CA . MET A 1 231 ? 1.953 -23.125 -5.945 1 98.81 231 MET A CA 1
ATOM 1696 C C . MET A 1 231 ? 1.521 -24.578 -5.758 1 98.81 231 MET A C 1
ATOM 1698 O O . MET A 1 231 ? 0.357 -24.906 -5.984 1 98.81 231 MET A O 1
ATOM 1702 N N . ALA A 1 232 ? 2.396 -25.422 -5.246 1 98.19 232 ALA A N 1
ATOM 1703 C CA . ALA A 1 232 ? 2.162 -26.859 -5.156 1 98.19 232 ALA A CA 1
ATOM 1704 C C . ALA A 1 232 ? 1.334 -27.203 -3.92 1 98.19 232 ALA A C 1
ATOM 1706 O O . ALA A 1 232 ? 0.511 -28.109 -3.953 1 98.19 232 ALA A O 1
ATOM 1707 N N . ASN A 1 233 ? 1.598 -26.5 -2.838 1 97.62 233 ASN A N 1
ATOM 1708 C CA . ASN A 1 233 ? 0.949 -26.812 -1.57 1 97.62 233 ASN A CA 1
ATOM 1709 C C . ASN A 1 233 ? -0.498 -26.328 -1.545 1 97.62 233 ASN A C 1
ATOM 1711 O O . ASN A 1 233 ? -0.753 -25.141 -1.419 1 97.62 233 ASN A O 1
ATOM 1715 N N . LYS A 1 234 ? -1.431 -27.234 -1.496 1 96.5 234 LYS A N 1
ATOM 1716 C CA . LYS A 1 234 ? -2.846 -26.922 -1.665 1 96.5 234 LYS A CA 1
ATOM 1717 C C . LYS A 1 234 ? -3.471 -26.484 -0.347 1 96.5 234 LYS A C 1
ATOM 1719 O O . LYS A 1 234 ? -4.613 -26.016 -0.321 1 96.5 234 LYS A O 1
ATOM 1724 N N . SER A 1 235 ? -2.725 -26.531 0.693 1 96.94 235 SER A N 1
ATOM 1725 C CA . SER A 1 235 ? -3.291 -26.219 2 1 96.94 235 SER A CA 1
ATOM 1726 C C . SER A 1 235 ? -2.99 -24.781 2.402 1 96.94 235 SER A C 1
ATOM 1728 O O . SER A 1 235 ? -3.473 -24.297 3.432 1 96.94 235 SER A O 1
ATOM 1730 N N . ARG A 1 236 ? -2.24 -24.062 1.578 1 97.88 236 ARG A N 1
ATOM 1731 C CA . ARG A 1 236 ? -1.804 -22.719 1.978 1 97.88 236 ARG A CA 1
ATOM 1732 C C . ARG A 1 236 ? -2.566 -21.641 1.212 1 97.88 236 ARG A C 1
ATOM 1734 O O . ARG A 1 236 ? -2.539 -21.609 -0.02 1 97.88 236 ARG A O 1
ATOM 1741 N N . HIS A 1 237 ? -3.229 -20.797 1.918 1 98.75 237 HIS A N 1
ATOM 1742 C CA . HIS A 1 237 ? -4.012 -19.688 1.38 1 98.75 237 HIS A CA 1
ATOM 1743 C C . HIS A 1 237 ? -4.016 -18.5 2.334 1 98.75 237 HIS A C 1
ATOM 1745 O O . HIS A 1 237 ? -4.125 -18.672 3.551 1 98.75 237 HIS A O 1
ATOM 1751 N N . GLY A 1 238 ? -3.891 -17.297 1.784 1 98.75 238 GLY A N 1
ATOM 1752 C CA . GLY A 1 238 ? -3.969 -16.078 2.578 1 98.75 238 GLY A CA 1
ATOM 1753 C C . GLY A 1 238 ? -2.762 -15.875 3.475 1 98.75 238 GLY A C 1
ATOM 1754 O O . GLY A 1 238 ? -2.865 -15.25 4.531 1 98.75 238 GLY A O 1
ATOM 1755 N N . GLU A 1 239 ? -1.633 -16.484 3.09 1 98.69 239 GLU A N 1
ATOM 1756 C CA . GLU A 1 239 ? -0.438 -16.406 3.926 1 98.69 239 GLU A CA 1
ATOM 1757 C C . GLU A 1 239 ? 0.555 -15.383 3.383 1 98.69 239 GLU A C 1
ATOM 1759 O O . GLU A 1 239 ? 0.509 -15.031 2.201 1 98.69 239 GLU A O 1
ATOM 1764 N N . LEU A 1 240 ? 1.273 -14.828 4.25 1 98.88 240 LEU A N 1
ATOM 1765 C CA . LEU A 1 240 ? 2.467 -14.031 3.967 1 98.88 240 LEU A CA 1
ATOM 1766 C C . LEU A 1 240 ? 3.719 -14.734 4.488 1 98.88 240 LEU A C 1
ATOM 1768 O O . LEU A 1 240 ? 3.855 -14.953 5.691 1 98.88 240 LEU A O 1
ATOM 1772 N N . VAL A 1 241 ? 4.598 -15.102 3.562 1 98.88 241 VAL A N 1
ATOM 1773 C CA . VAL A 1 241 ? 5.781 -15.859 3.959 1 98.88 241 VAL A CA 1
ATOM 1774 C C . VAL A 1 241 ? 7.012 -14.953 3.9 1 98.88 241 VAL A C 1
ATOM 1776 O O . VAL A 1 241 ? 7.367 -14.445 2.836 1 98.88 241 VAL A O 1
ATOM 1779 N N . PHE A 1 242 ? 7.598 -14.727 5.043 1 98.69 242 PHE A N 1
ATOM 1780 C CA . PHE A 1 242 ? 8.875 -14.031 5.145 1 98.69 242 PHE A CA 1
ATOM 1781 C C . PHE A 1 242 ? 10.023 -14.961 4.762 1 98.69 242 PHE A C 1
ATOM 1783 O O . PHE A 1 242 ? 10.141 -16.062 5.297 1 98.69 242 PHE A O 1
ATOM 1790 N N . VAL A 1 243 ? 10.797 -14.555 3.748 1 98.19 243 VAL A N 1
ATOM 1791 C CA . VAL A 1 243 ? 11.922 -15.344 3.25 1 98.19 243 VAL A CA 1
ATOM 1792 C C . VAL A 1 243 ? 13.234 -14.625 3.561 1 98.19 243 VAL A C 1
ATOM 1794 O O . VAL A 1 243 ? 13.523 -13.57 2.984 1 98.19 243 VAL A O 1
ATOM 1797 N N . ASN A 1 244 ? 13.984 -15.172 4.418 1 95.75 244 ASN A N 1
ATOM 1798 C CA . ASN A 1 244 ? 15.227 -14.547 4.859 1 95.75 244 ASN A CA 1
ATOM 1799 C C . ASN A 1 244 ? 16.344 -15.57 5.016 1 95.75 244 ASN A C 1
ATOM 1801 O O . ASN A 1 244 ? 16.344 -16.375 5.953 1 95.75 244 ASN A O 1
ATOM 1805 N N . ASP A 1 245 ? 17.359 -15.484 4.141 1 91.56 245 ASP A N 1
ATOM 1806 C CA . ASP A 1 245 ? 18.562 -16.312 4.188 1 91.56 245 ASP A CA 1
ATOM 1807 C C . ASP A 1 245 ? 18.203 -17.797 4.242 1 91.56 245 ASP A C 1
ATOM 1809 O O . ASP A 1 245 ? 18.688 -18.516 5.117 1 91.56 245 ASP A O 1
ATOM 1813 N N . GLY A 1 246 ? 17.266 -18.109 3.379 1 91.62 246 GLY A N 1
ATOM 1814 C CA . GLY A 1 246 ? 16.891 -19.516 3.225 1 91.62 246 G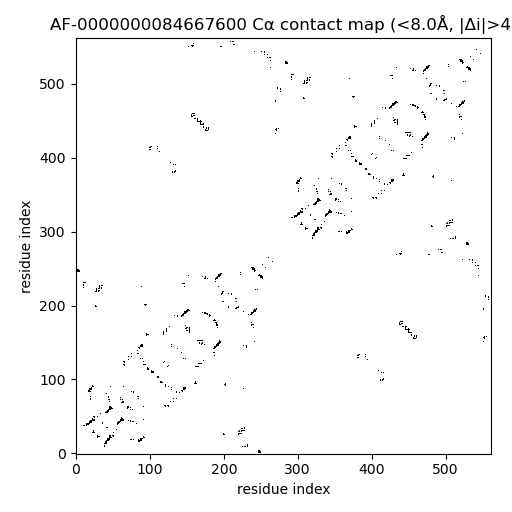LY A CA 1
ATOM 1815 C C . GLY A 1 246 ? 15.891 -19.984 4.258 1 91.62 246 GLY A C 1
ATOM 1816 O O . GLY A 1 246 ? 15.469 -21.141 4.246 1 91.62 246 GLY A O 1
ATOM 1817 N N . LYS A 1 247 ? 15.531 -19.141 5.129 1 96 247 LYS A N 1
ATOM 1818 C CA . LYS A 1 247 ? 14.523 -19.453 6.133 1 96 247 LYS A CA 1
ATOM 1819 C C . LYS A 1 247 ? 13.148 -18.953 5.707 1 96 247 LYS A C 1
ATOM 1821 O O . LYS A 1 247 ? 13.039 -17.859 5.133 1 96 247 LYS A O 1
ATOM 1826 N N . PHE A 1 248 ? 12.102 -19.781 5.941 1 98.38 248 PHE A N 1
ATOM 1827 C CA . PHE A 1 248 ? 10.727 -19.469 5.547 1 98.38 248 PHE A CA 1
ATOM 1828 C C . PHE A 1 248 ? 9.82 -19.406 6.77 1 98.38 248 PHE A C 1
ATOM 1830 O O . PHE A 1 248 ? 9.742 -20.344 7.551 1 98.38 248 PHE A O 1
ATOM 1837 N N . THR A 1 249 ? 9.188 -18.266 6.941 1 98.5 249 THR A N 1
ATOM 1838 C CA . THR A 1 249 ? 8.32 -18.094 8.102 1 98.5 249 THR A CA 1
ATOM 1839 C C . THR A 1 249 ? 6.98 -17.484 7.688 1 98.5 249 THR A C 1
ATOM 1841 O O . THR A 1 249 ? 6.945 -16.438 7.043 1 98.5 249 THR A O 1
ATOM 1844 N N . GLU A 1 250 ? 5.832 -18.203 8.008 1 98.75 250 GLU A N 1
ATOM 1845 C CA . GLU A 1 250 ? 4.516 -17.609 7.801 1 98.75 250 GLU A CA 1
ATOM 1846 C C . GLU A 1 250 ? 4.238 -16.516 8.828 1 98.75 250 GLU A C 1
ATOM 1848 O O . GLU A 1 250 ? 4.293 -16.766 10.039 1 98.75 250 GLU A O 1
ATOM 1853 N N . ILE A 1 251 ? 3.918 -15.281 8.383 1 98.81 251 ILE A N 1
ATOM 1854 C CA . ILE A 1 251 ? 3.914 -14.203 9.359 1 98.81 251 ILE A CA 1
ATOM 1855 C C . ILE A 1 251 ? 2.566 -13.484 9.336 1 98.81 251 ILE A C 1
ATOM 1857 O O . ILE A 1 251 ? 2.285 -12.641 10.188 1 98.81 251 ILE A O 1
ATOM 1861 N N . GLU A 1 252 ? 1.656 -13.758 8.367 1 98.62 252 GLU A N 1
ATOM 1862 C CA . GLU A 1 252 ? 0.343 -13.125 8.352 1 98.62 252 GLU A CA 1
ATOM 1863 C C . GLU A 1 252 ? -0.507 -13.586 9.531 1 98.62 252 GLU A C 1
ATOM 1865 O O . GLU A 1 252 ? -0.975 -12.766 10.328 1 98.62 252 GLU A O 1
ATOM 1870 N N . LYS A 1 253 ? -0.668 -14.867 9.672 1 98.12 253 LYS A N 1
ATOM 1871 C CA . LYS A 1 253 ? -1.556 -15.445 10.68 1 98.12 253 LYS A CA 1
ATOM 1872 C C . LYS A 1 253 ? -0.86 -15.555 12.031 1 98.12 253 LYS A C 1
ATOM 1874 O O . LYS A 1 253 ? -1.509 -15.469 13.078 1 98.12 253 LYS A O 1
ATOM 1879 N N . THR A 1 254 ? 0.443 -15.648 12.047 1 98.38 254 THR A N 1
ATOM 1880 C CA . THR A 1 254 ? 1.146 -15.969 13.281 1 98.38 254 THR A CA 1
ATOM 1881 C C . THR A 1 254 ? 1.672 -14.703 13.953 1 98.38 254 THR A C 1
ATOM 1883 O O . THR A 1 254 ? 1.951 -14.695 15.148 1 98.38 254 THR A O 1
ATOM 1886 N N . VAL A 1 255 ? 1.837 -13.648 13.172 1 98.56 255 VAL A N 1
ATOM 1887 C CA . VAL A 1 255 ? 2.416 -12.445 13.773 1 98.56 255 VAL A CA 1
ATOM 1888 C C . VAL A 1 255 ? 1.495 -11.258 13.539 1 98.56 255 VAL A C 1
ATOM 1890 O O . VAL A 1 255 ? 1.064 -10.602 14.492 1 98.56 255 VAL A O 1
ATOM 1893 N N . LEU A 1 256 ? 1.132 -10.977 12.312 1 98.5 256 LEU A N 1
ATOM 1894 C CA . LEU A 1 256 ? 0.427 -9.75 11.961 1 98.5 256 LEU A CA 1
ATOM 1895 C C . LEU A 1 256 ? -1.027 -9.805 12.422 1 98.5 256 LEU A C 1
ATOM 1897 O O . LEU A 1 256 ? -1.568 -8.812 12.906 1 98.5 256 LEU A O 1
ATOM 1901 N N . ALA A 1 257 ? -1.684 -10.984 12.219 1 98.31 257 ALA A N 1
ATOM 1902 C CA . ALA A 1 257 ? -3.072 -11.117 12.656 1 98.31 257 ALA A CA 1
ATOM 1903 C C . ALA A 1 257 ? -3.197 -10.914 14.164 1 98.31 257 ALA A C 1
ATOM 1905 O O . ALA A 1 257 ? -4.059 -10.164 14.625 1 98.31 257 ALA A O 1
ATOM 1906 N N . PRO A 1 258 ? -2.311 -11.547 14.992 1 97.94 258 PRO A N 1
ATOM 1907 C CA . PRO A 1 258 ? -2.357 -11.273 16.422 1 97.94 258 PRO A CA 1
ATOM 1908 C C . PRO A 1 258 ? -2.088 -9.805 16.766 1 97.94 258 PRO A C 1
ATOM 1910 O O . PRO A 1 258 ? -2.684 -9.266 17.703 1 97.94 258 PRO A O 1
ATOM 1913 N N . ALA A 1 259 ? -1.175 -9.164 16.078 1 98.12 259 ALA A N 1
ATOM 1914 C CA . ALA A 1 259 ? -0.916 -7.746 16.297 1 98.12 259 ALA A CA 1
ATOM 1915 C C . ALA A 1 259 ? -2.172 -6.914 16.047 1 98.12 259 ALA A C 1
ATOM 1917 O O . ALA A 1 259 ? -2.543 -6.082 16.875 1 98.12 259 ALA A O 1
ATOM 1918 N N . TYR A 1 260 ? -2.848 -7.172 14.961 1 98.19 260 TYR A N 1
ATOM 1919 C CA . TYR A 1 260 ? -4.078 -6.441 14.672 1 98.19 260 TYR A CA 1
ATOM 1920 C C . TYR A 1 260 ? -5.141 -6.73 15.727 1 98.19 260 TYR A C 1
ATOM 1922 O O . TYR A 1 260 ? -5.895 -5.836 16.109 1 98.19 260 TYR A O 1
ATOM 1930 N N . ALA A 1 261 ? -5.227 -7.973 16.109 1 98 261 ALA A N 1
ATOM 1931 C CA . ALA A 1 261 ? -6.199 -8.328 17.141 1 98 261 ALA A CA 1
ATOM 1932 C C . ALA A 1 261 ? -5.988 -7.488 18.391 1 98 261 ALA A C 1
ATOM 1934 O O . ALA A 1 261 ? -6.957 -7.074 19.047 1 98 261 ALA A O 1
ATOM 1935 N N . SER A 1 262 ? -4.754 -7.258 18.719 1 97.62 262 SER A N 1
ATOM 1936 C CA . SER A 1 262 ? -4.457 -6.465 19.906 1 97.62 262 SER A CA 1
ATOM 1937 C C . SER A 1 262 ? -4.84 -5 19.703 1 97.62 262 SER A C 1
ATOM 1939 O O . SER A 1 262 ? -5.141 -4.293 20.672 1 97.62 262 SER A O 1
ATOM 1941 N N . ILE A 1 263 ? -4.832 -4.523 18.5 1 97.5 263 ILE A N 1
ATOM 1942 C CA . ILE A 1 263 ? -5.203 -3.154 18.172 1 97.5 263 ILE A CA 1
ATOM 1943 C C . ILE A 1 263 ? -6.723 -3.002 18.219 1 97.5 263 ILE A C 1
ATOM 1945 O O . ILE A 1 263 ? -7.238 -2.082 18.859 1 97.5 263 ILE A O 1
ATOM 1949 N N . LYS A 1 264 ? -7.391 -3.936 17.578 1 95 264 LYS A N 1
ATOM 1950 C CA . LYS A 1 264 ? -8.844 -3.904 17.422 1 95 264 LYS A CA 1
ATOM 1951 C C . LYS A 1 264 ? -9.547 -4.117 18.766 1 95 264 LYS A C 1
ATOM 1953 O O . LYS A 1 264 ? -10.648 -3.615 18.969 1 95 264 LYS A O 1
ATOM 1958 N N . GLY A 1 265 ? -8.93 -4.891 19.609 1 94.75 265 GLY A N 1
ATOM 1959 C CA . GLY A 1 265 ? -9.578 -5.281 20.844 1 94.75 265 GLY A CA 1
ATOM 1960 C C . GLY A 1 265 ? -10.719 -6.254 20.641 1 94.75 265 GLY A C 1
ATOM 1961 O O . GLY A 1 265 ? -10.641 -7.145 19.797 1 94.75 265 GLY A O 1
ATOM 1962 N N . ASP A 1 266 ? -11.766 -6.148 21.422 1 92.69 266 ASP A N 1
ATOM 1963 C CA . ASP A 1 266 ? -12.836 -7.141 21.438 1 92.69 266 ASP A CA 1
ATOM 1964 C C . ASP A 1 266 ? -13.867 -6.863 20.344 1 92.69 266 ASP A C 1
ATOM 1966 O O . ASP A 1 266 ? -14.789 -7.652 20.141 1 92.69 266 ASP A O 1
ATOM 1970 N N . GLY A 1 267 ? -13.703 -5.836 19.672 1 92.94 267 GLY A N 1
ATOM 1971 C CA . GLY A 1 267 ? -14.664 -5.484 18.641 1 92.94 267 GLY A CA 1
ATOM 1972 C C . GLY A 1 267 ? -14.5 -6.305 17.375 1 92.94 267 GLY A C 1
ATOM 1973 O O . GLY A 1 267 ? -13.555 -7.086 17.25 1 92.94 267 GLY A O 1
ATOM 1974 N N . LEU A 1 268 ? -15.477 -6.145 16.484 1 95.69 268 LEU A N 1
ATOM 1975 C CA . LEU A 1 268 ? -15.422 -6.812 15.188 1 95.69 268 LEU A CA 1
ATOM 1976 C C . LEU A 1 268 ? -14.367 -6.168 14.289 1 95.69 268 LEU A C 1
ATOM 1978 O O . LEU A 1 268 ? -14.102 -4.973 14.406 1 95.69 268 LEU A O 1
ATOM 1982 N N . SER A 1 269 ? -13.758 -7.004 13.438 1 97 269 SER A N 1
ATOM 1983 C CA . SER A 1 269 ? -12.898 -6.434 12.406 1 97 269 SER A CA 1
ATOM 1984 C C . SER A 1 269 ? -13.719 -5.656 11.375 1 97 269 SER A C 1
ATOM 1986 O O . SER A 1 269 ? -14.93 -5.828 11.281 1 97 269 SER A O 1
ATOM 1988 N N . ASP A 1 270 ? -13.031 -4.785 10.609 1 96.44 270 ASP A N 1
ATOM 1989 C CA . ASP A 1 270 ? -13.703 -4.066 9.531 1 96.44 270 ASP A CA 1
ATOM 1990 C C . ASP A 1 270 ? -14.352 -5.035 8.547 1 96.44 270 ASP A C 1
ATOM 1992 O O . ASP A 1 270 ? -15.453 -4.781 8.055 1 96.44 270 ASP A O 1
ATOM 1996 N N . ASP A 1 271 ? -13.656 -6.121 8.266 1 97.94 271 ASP A N 1
ATOM 1997 C CA . ASP A 1 271 ? -14.164 -7.113 7.324 1 97.94 271 ASP A CA 1
ATOM 1998 C C . ASP A 1 271 ? -15.43 -7.785 7.867 1 97.94 271 ASP A C 1
ATOM 2000 O O . ASP A 1 271 ? -16.375 -8.031 7.117 1 97.94 271 ASP A O 1
ATOM 2004 N N . ASP A 1 272 ? -15.406 -8.133 9.188 1 97.62 272 ASP A N 1
ATOM 2005 C CA . ASP A 1 272 ? -16.562 -8.75 9.805 1 97.62 272 ASP A CA 1
ATOM 2006 C C . ASP A 1 272 ? -17.781 -7.816 9.75 1 97.62 272 ASP A C 1
ATOM 2008 O O . ASP A 1 272 ? -18.906 -8.266 9.508 1 97.62 272 ASP A O 1
ATOM 2012 N N . VAL A 1 273 ? -17.578 -6.551 10.016 1 96.62 273 VAL A N 1
ATOM 2013 C CA . VAL A 1 273 ? -18.656 -5.57 9.953 1 96.62 273 VAL A CA 1
ATOM 2014 C C . VAL A 1 273 ? -19.188 -5.469 8.523 1 96.62 273 VAL A C 1
ATOM 2016 O O . VAL A 1 273 ? -20.391 -5.449 8.305 1 96.62 273 VAL A O 1
ATOM 2019 N N . LEU A 1 274 ? -18.266 -5.398 7.598 1 95.38 274 LEU A N 1
ATOM 2020 C CA . LEU A 1 274 ? -18.656 -5.34 6.195 1 95.38 274 LEU A CA 1
ATOM 2021 C C . LEU A 1 274 ? -19.469 -6.57 5.809 1 95.38 274 LEU A C 1
ATOM 2023 O O . LEU A 1 274 ? -20.438 -6.465 5.055 1 95.38 274 LEU A O 1
ATOM 2027 N N . ALA A 1 275 ? -19.078 -7.734 6.309 1 97 275 ALA A N 1
ATOM 2028 C CA . ALA A 1 275 ? -19.828 -8.969 6.059 1 97 275 ALA A CA 1
ATOM 2029 C C . ALA A 1 275 ? -21.266 -8.836 6.543 1 97 275 ALA A C 1
ATOM 2031 O O . ALA A 1 275 ? -22.203 -9.25 5.848 1 97 275 ALA A O 1
ATOM 2032 N N . LYS A 1 276 ? -21.422 -8.273 7.734 1 96.56 276 LYS A N 1
ATOM 2033 C CA . LYS A 1 276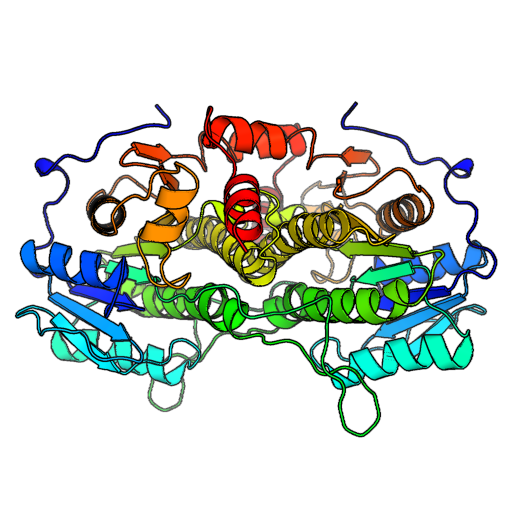 ? -22.766 -8.078 8.289 1 96.56 276 LYS A CA 1
ATOM 2034 C C . LYS A 1 276 ? -23.578 -7.121 7.438 1 96.56 276 LYS A C 1
ATOM 2036 O O . LYS A 1 276 ? -24.766 -7.348 7.207 1 96.56 276 LYS A O 1
ATOM 2041 N N . ILE A 1 277 ? -22.953 -6.082 7.027 1 94.19 277 ILE A N 1
ATOM 2042 C CA . ILE A 1 277 ? -23.641 -5.086 6.207 1 94.19 277 ILE A CA 1
ATOM 2043 C C . ILE A 1 277 ? -24.078 -5.719 4.891 1 94.19 277 ILE A C 1
ATOM 2045 O O . ILE A 1 277 ? -25.219 -5.523 4.457 1 94.19 277 ILE A O 1
ATOM 2049 N N . MET A 1 278 ? -23.188 -6.461 4.27 1 93.19 278 MET A N 1
ATOM 2050 C CA . MET A 1 278 ? -23.469 -7.074 2.977 1 93.19 278 MET A CA 1
ATOM 2051 C C . MET A 1 278 ? -24.578 -8.117 3.1 1 93.19 278 MET A C 1
ATOM 2053 O O . MET A 1 278 ? -25.312 -8.375 2.141 1 93.19 278 MET A O 1
ATOM 2057 N N . ALA A 1 279 ? -24.734 -8.633 4.242 1 94.25 279 ALA A N 1
ATOM 2058 C CA . ALA A 1 279 ? -25.75 -9.664 4.477 1 94.25 279 ALA A CA 1
ATOM 2059 C C . ALA A 1 279 ? -27.141 -9.055 4.602 1 94.25 279 ALA A C 1
ATOM 2061 O O . ALA A 1 279 ? -28.141 -9.766 4.531 1 94.25 279 ALA A O 1
ATOM 2062 N N . LEU A 1 280 ? -27.25 -7.746 4.855 1 91.69 280 LEU A N 1
ATOM 2063 C CA . LEU A 1 280 ? -28.531 -7.066 4.938 1 91.69 280 LEU A CA 1
ATOM 2064 C C . LEU A 1 280 ? -29.25 -7.105 3.596 1 91.69 280 LEU A C 1
ATOM 2066 O O . LEU A 1 280 ? -30.484 -6.977 3.543 1 91.69 280 LEU A O 1
ATOM 2070 N N . GLY A 1 281 ? -28.578 -7.164 2.42 1 77.62 281 GLY A N 1
ATOM 2071 C CA . GLY A 1 281 ? -29.203 -7.172 1.111 1 77.62 281 GLY A CA 1
ATOM 2072 C C . GLY A 1 281 ? -29.281 -8.555 0.492 1 77.62 281 GLY A C 1
ATOM 2073 O O . GLY A 1 281 ? -28.688 -9.5 1.007 1 77.62 281 GLY A O 1
ATOM 2074 N N . MET B 1 1 ? 2.092 4.605 27.422 1 58.88 1 MET B N 1
ATOM 2075 C CA . MET B 1 1 ? 0.864 3.869 27.125 1 58.88 1 MET B CA 1
ATOM 2076 C C . MET B 1 1 ? 0.399 4.125 25.703 1 58.88 1 MET B C 1
ATOM 2078 O O . MET B 1 1 ? 0.484 5.25 25.203 1 58.88 1 MET B O 1
ATOM 2082 N N . ALA B 1 2 ? 0.096 3.021 24.906 1 87.56 2 ALA B N 1
ATOM 2083 C CA . ALA B 1 2 ? -0.302 3.055 23.5 1 87.56 2 ALA B CA 1
ATOM 2084 C C . ALA B 1 2 ? -1.563 3.893 23.312 1 87.56 2 ALA B C 1
ATOM 2086 O O . ALA B 1 2 ? -1.654 4.68 22.359 1 87.56 2 ALA B O 1
ATOM 2087 N N . SER B 1 3 ? -2.367 4.059 24.453 1 95.19 3 SER B N 1
ATOM 2088 C CA . SER B 1 3 ? -3.6 4.836 24.406 1 95.19 3 SER B CA 1
ATOM 2089 C C . SER B 1 3 ? -3.422 6.203 25.062 1 95.19 3 SER B C 1
ATOM 2091 O O . SER B 1 3 ? -2.662 6.336 26.016 1 95.19 3 SER B O 1
ATOM 2093 N N . PHE B 1 4 ? -4.109 7.273 24.594 1 97.19 4 PHE B N 1
ATOM 2094 C CA . PHE B 1 4 ? -4.008 8.617 25.156 1 97.19 4 PHE B CA 1
ATOM 2095 C C . PHE B 1 4 ? -5.312 9.383 24.953 1 97.19 4 PHE B C 1
ATOM 2097 O O . PHE B 1 4 ? -6.203 8.93 24.234 1 97.19 4 PHE B O 1
ATOM 2104 N N . GLU B 1 5 ? -5.457 10.453 25.688 1 96.69 5 GLU B N 1
ATOM 2105 C CA . GLU B 1 5 ? -6.605 11.344 25.578 1 96.69 5 GLU B CA 1
ATOM 2106 C C . GLU B 1 5 ? -6.234 12.641 24.875 1 96.69 5 GLU B C 1
ATOM 2108 O O . GLU B 1 5 ? -5.074 13.055 24.891 1 96.69 5 GLU B O 1
ATOM 2113 N N . ILE B 1 6 ? -7.18 13.219 24.234 1 97.81 6 ILE B N 1
ATOM 2114 C CA . ILE B 1 6 ? -7.023 14.539 23.656 1 97.81 6 ILE B CA 1
ATOM 2115 C C . ILE B 1 6 ? -7.949 15.531 24.344 1 97.81 6 ILE B C 1
ATOM 2117 O O . ILE B 1 6 ? -9.172 15.461 24.203 1 97.81 6 ILE B O 1
ATOM 2121 N N . ASN B 1 7 ? -7.32 16.422 25.078 1 96.94 7 ASN B N 1
ATOM 2122 C CA . ASN B 1 7 ? -8.07 17.469 25.766 1 96.94 7 ASN B CA 1
ATOM 2123 C C . ASN B 1 7 ? -8.078 18.766 24.969 1 96.94 7 ASN B C 1
ATOM 2125 O O . ASN B 1 7 ? -7.207 18.984 24.125 1 96.94 7 ASN B O 1
ATOM 2129 N N . ASP B 1 8 ? -9.047 19.625 25.25 1 96.94 8 ASP B N 1
ATOM 2130 C CA . ASP B 1 8 ? -9.133 20.906 24.562 1 96.94 8 ASP B CA 1
ATOM 2131 C C . ASP B 1 8 ? -7.848 21.719 24.75 1 96.94 8 ASP B C 1
ATOM 2133 O O . A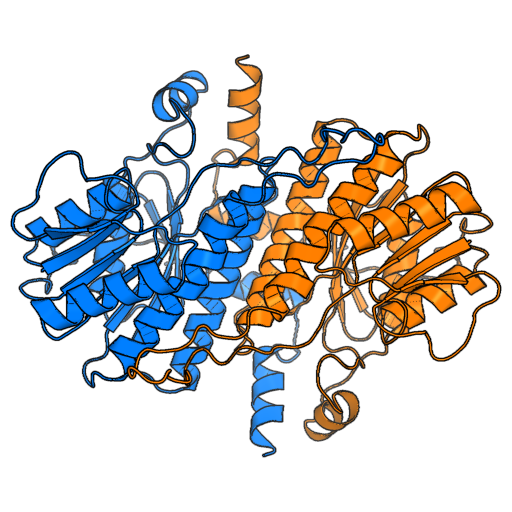SP B 1 8 ? -7.441 22.469 23.844 1 96.94 8 ASP B O 1
ATOM 2137 N N . SER B 1 9 ? -7.262 21.562 25.891 1 97.12 9 SER B N 1
ATOM 2138 C CA . SER B 1 9 ? -6.043 22.297 26.188 1 97.12 9 SER B CA 1
ATOM 2139 C C . SER B 1 9 ? -4.883 21.859 25.312 1 97.12 9 SER B C 1
ATOM 2141 O O . SER B 1 9 ? -3.865 22.547 25.219 1 97.12 9 SER B O 1
ATOM 2143 N N . ASP B 1 10 ? -5.047 20.656 24.656 1 97.5 10 ASP B N 1
ATOM 2144 C CA . ASP B 1 10 ? -4.02 20.156 23.75 1 97.5 10 ASP B CA 1
ATOM 2145 C C . ASP B 1 10 ? -4.137 20.812 22.375 1 97.5 10 ASP B C 1
ATOM 2147 O O . ASP B 1 10 ? -3.209 20.734 21.562 1 97.5 10 ASP B O 1
ATOM 2151 N N . LEU B 1 11 ? -5.254 21.406 22.047 1 98.19 11 LEU B N 1
ATOM 2152 C CA . LEU B 1 11 ? -5.562 21.953 20.734 1 98.19 11 LEU B CA 1
ATOM 2153 C C . LEU B 1 11 ? -5.363 23.469 20.719 1 98.19 11 LEU B C 1
ATOM 2155 O O . LEU B 1 11 ? -6.312 24.219 20.484 1 98.19 11 LEU B O 1
ATOM 2159 N N . THR B 1 12 ? -4.137 23.906 20.875 1 97.12 12 THR B N 1
ATOM 2160 C CA . THR B 1 12 ? -3.785 25.312 20.938 1 97.12 12 THR B CA 1
ATOM 2161 C C . THR B 1 12 ? -2.656 25.625 19.953 1 97.12 12 THR B C 1
ATOM 2163 O O . THR B 1 12 ? -2.061 24.719 19.375 1 97.12 12 THR B O 1
ATOM 2166 N N . GLY B 1 13 ? -2.428 26.906 19.688 1 96.88 13 GLY B N 1
ATOM 2167 C CA . GLY B 1 13 ? -1.295 27.328 18.875 1 96.88 13 GLY B CA 1
ATOM 2168 C C . GLY B 1 13 ? -1.629 27.438 17.406 1 96.88 13 GLY B C 1
ATOM 2169 O O . GLY B 1 13 ? -0.73 27.469 16.562 1 96.88 13 GLY B O 1
ATOM 2170 N N . PHE B 1 14 ? -2.893 27.562 17.047 1 98.44 14 PHE B N 1
ATOM 2171 C CA . PHE B 1 14 ? -3.299 27.531 15.641 1 98.44 14 PHE B CA 1
ATOM 2172 C C . PHE B 1 14 ? -3.518 28.938 15.094 1 98.44 14 PHE B C 1
ATOM 2174 O O . PHE B 1 14 ? -3.619 29.125 13.883 1 98.44 14 PHE B O 1
ATOM 2181 N N . GLN B 1 15 ? -3.605 29.922 16.016 1 98.25 15 GLN B N 1
ATOM 2182 C CA . GLN B 1 15 ? -3.914 31.281 15.562 1 98.25 15 GLN B CA 1
ATOM 2183 C C . GLN B 1 15 ? -2.932 31.75 14.492 1 98.25 15 GLN B C 1
ATOM 2185 O O . GLN B 1 15 ? -1.725 31.812 14.742 1 98.25 15 GLN B O 1
ATOM 2190 N N . GLY B 1 16 ? -3.398 31.984 13.312 1 98.19 16 GLY B N 1
ATOM 2191 C CA . GLY B 1 16 ? -2.609 32.531 12.227 1 98.19 16 GLY B CA 1
ATOM 2192 C C . GLY B 1 16 ? -1.801 31.484 11.484 1 98.19 16 GLY B C 1
ATOM 2193 O O . GLY B 1 16 ? -1.139 31.781 10.492 1 98.19 16 GLY B O 1
ATOM 2194 N N . LYS B 1 17 ? -1.816 30.266 11.977 1 98.69 17 LYS B N 1
ATOM 2195 C CA . LYS B 1 17 ? -1.121 29.188 11.273 1 98.69 17 LYS B CA 1
ATOM 2196 C C . LYS B 1 17 ? -1.873 28.781 10.016 1 98.69 17 LYS B C 1
ATOM 2198 O O . LYS B 1 17 ? -3.102 28.875 9.953 1 98.69 17 LYS B O 1
ATOM 2203 N N . VAL B 1 18 ? -1.156 28.375 8.992 1 98.94 18 VAL B N 1
ATOM 2204 C CA . VAL B 1 18 ? -1.748 28.062 7.691 1 98.94 18 VAL B CA 1
ATOM 2205 C C . VAL B 1 18 ? -1.805 26.547 7.492 1 98.94 18 VAL B C 1
ATOM 2207 O O . VAL B 1 18 ? -0.78 25.875 7.578 1 98.94 18 VAL B O 1
ATOM 2210 N N . ALA B 1 19 ? -3.002 26.031 7.254 1 98.94 19 ALA B N 1
ATOM 2211 C CA . ALA B 1 19 ? -3.211 24.609 7.035 1 98.94 19 ALA B CA 1
ATOM 2212 C C . ALA B 1 19 ? -3.762 24.328 5.637 1 98.94 19 ALA B C 1
ATOM 2214 O O . ALA B 1 19 ? -4.707 25 5.199 1 98.94 19 ALA B O 1
ATOM 2215 N N . VAL B 1 20 ? -3.127 23.422 4.906 1 99 20 VAL B N 1
ATOM 2216 C CA . VAL B 1 20 ? -3.635 22.953 3.623 1 99 20 VAL B CA 1
ATOM 2217 C C . VAL B 1 20 ? -4.273 21.578 3.801 1 99 20 VAL B C 1
ATOM 2219 O O . VAL B 1 20 ? -3.658 20.656 4.359 1 99 20 VAL B O 1
ATOM 2222 N N . ILE B 1 21 ? -5.535 21.422 3.371 1 98.94 21 ILE B N 1
ATOM 2223 C CA . ILE B 1 21 ? -6.297 20.188 3.562 1 98.94 21 ILE B CA 1
ATOM 2224 C C . ILE B 1 21 ? -6.871 19.734 2.225 1 98.94 21 ILE B C 1
ATOM 2226 O O . ILE B 1 21 ? -7.453 20.516 1.482 1 98.94 21 ILE B O 1
ATOM 2230 N N . THR B 1 22 ? -6.684 18.484 1.857 1 98.94 22 THR B N 1
ATOM 2231 C CA . THR B 1 22 ? -7.383 17.938 0.706 1 98.94 22 THR B CA 1
ATOM 2232 C C . THR B 1 22 ? -8.648 17.203 1.146 1 98.94 22 THR B C 1
ATOM 2234 O O . THR B 1 22 ? -8.68 16.594 2.217 1 98.94 22 THR B O 1
ATOM 2237 N N . GLY B 1 23 ? -9.641 17.203 0.289 1 98.31 23 GLY B N 1
ATOM 2238 C CA . GLY B 1 23 ? -10.914 16.594 0.651 1 98.31 23 GLY B CA 1
ATOM 2239 C C . GLY B 1 23 ? -11.625 17.312 1.779 1 98.31 23 GLY B C 1
ATOM 2240 O O . GLY B 1 23 ? -12.117 16.688 2.715 1 98.31 23 GLY B O 1
ATOM 2241 N N . GLY B 1 24 ? -11.641 18.625 1.72 1 98.12 24 GLY B N 1
ATOM 2242 C CA . GLY B 1 24 ? -12.094 19.406 2.857 1 98.12 24 GLY B CA 1
ATOM 2243 C C . GLY B 1 24 ? -13.562 19.781 2.773 1 98.12 24 GLY B C 1
ATOM 2244 O O . GLY B 1 24 ? -14.047 20.578 3.582 1 98.12 24 GLY B O 1
ATOM 2245 N N . SER B 1 25 ? -14.336 19.203 1.82 1 97.75 25 SER B N 1
ATOM 2246 C CA . SER B 1 25 ? -15.695 19.688 1.6 1 97.75 25 SER B CA 1
ATOM 2247 C C . SER B 1 25 ? -16.719 18.75 2.223 1 97.75 25 SER B C 1
ATOM 2249 O O . SER B 1 25 ? -17.922 19 2.166 1 97.75 25 SER B O 1
ATOM 2251 N N . SER B 1 26 ? -16.328 17.641 2.795 1 95.94 26 SER B N 1
ATOM 2252 C CA . SER B 1 26 ? -17.234 16.703 3.449 1 95.94 26 SER B CA 1
ATOM 2253 C C . SER B 1 26 ? -16.516 15.852 4.484 1 95.94 26 SER B C 1
ATOM 2255 O O . SER B 1 26 ? -15.281 15.906 4.59 1 95.94 26 SER B O 1
ATOM 2257 N N . GLY B 1 27 ? -17.25 15.234 5.309 1 96.31 27 GLY B N 1
ATOM 2258 C CA . GLY B 1 27 ? -16.734 14.203 6.191 1 96.31 27 GLY B CA 1
ATOM 2259 C C . GLY B 1 27 ? -15.656 14.719 7.133 1 96.31 27 GLY B C 1
ATOM 2260 O O . GLY B 1 27 ? -15.805 15.781 7.742 1 96.31 27 GLY B O 1
ATOM 2261 N N . ILE B 1 28 ? -14.625 13.922 7.289 1 98 28 ILE B N 1
ATOM 2262 C CA . ILE B 1 28 ? -13.539 14.211 8.211 1 98 28 ILE B CA 1
ATOM 2263 C C . ILE B 1 28 ? -12.82 15.492 7.789 1 98 28 ILE B C 1
ATOM 2265 O O . ILE B 1 28 ? -12.445 16.312 8.633 1 98 28 ILE B O 1
ATOM 2269 N N . GLY B 1 29 ? -12.648 15.664 6.449 1 98.38 29 GLY B N 1
ATOM 2270 C CA . GLY B 1 29 ? -12.008 16.875 5.941 1 98.38 29 GLY B CA 1
ATOM 2271 C C . GLY B 1 29 ? -12.75 18.141 6.32 1 98.38 29 GLY B C 1
ATOM 2272 O O . GLY B 1 29 ? -12.148 19.094 6.801 1 98.38 29 GLY B O 1
ATOM 2273 N N . LEU B 1 30 ? -14.023 18.094 6.098 1 98.25 30 LEU B N 1
ATOM 2274 C CA . LEU B 1 30 ? -14.828 19.266 6.438 1 98.25 30 LEU B CA 1
ATOM 2275 C C . LEU B 1 30 ? -14.797 19.531 7.938 1 98.25 30 LEU B C 1
ATOM 2277 O O . LEU B 1 30 ? -14.656 20.672 8.367 1 98.25 30 LEU B O 1
ATOM 2281 N N . ALA B 1 31 ? -14.93 18.469 8.75 1 98.38 31 ALA B N 1
ATOM 2282 C CA . ALA B 1 31 ? -14.852 18.609 10.195 1 98.38 31 ALA B CA 1
ATOM 2283 C C . ALA B 1 31 ? -13.508 19.203 10.617 1 98.38 31 ALA B C 1
ATOM 2285 O O . ALA B 1 31 ? -13.445 19.984 11.57 1 98.38 31 ALA B O 1
ATOM 2286 N N . THR B 1 32 ? -12.461 18.828 9.93 1 98.81 32 THR B N 1
ATOM 2287 C CA . THR B 1 32 ? -11.133 19.344 10.234 1 98.81 32 THR B CA 1
ATOM 2288 C C . THR B 1 32 ? -11.016 20.812 9.844 1 98.81 32 THR B C 1
ATOM 2290 O O . THR B 1 32 ? -10.469 21.625 10.594 1 98.81 32 THR B O 1
ATOM 2293 N N . VAL B 1 33 ? -11.547 21.172 8.664 1 98.81 33 VAL B N 1
ATOM 2294 C CA . VAL B 1 33 ? -11.57 22.562 8.219 1 98.81 33 VAL B CA 1
ATOM 2295 C C . VAL B 1 33 ? -12.273 23.438 9.266 1 98.81 33 VAL B C 1
ATOM 2297 O O . VAL B 1 33 ? -11.75 24.469 9.664 1 98.81 33 VAL B O 1
ATOM 2300 N N . GLU B 1 34 ? -13.391 23 9.711 1 98.5 34 GLU B N 1
ATOM 2301 C CA . GLU B 1 34 ? -14.195 23.75 10.664 1 98.5 34 GLU B CA 1
ATOM 2302 C C . GLU B 1 34 ? -13.492 23.859 12.008 1 98.5 34 GLU B C 1
ATOM 2304 O O . GLU B 1 34 ? -13.461 24.938 12.609 1 98.5 34 GLU B O 1
ATOM 2309 N N . LEU B 1 35 ? -12.93 22.766 12.461 1 98.69 35 LEU B N 1
ATOM 2310 C CA . LEU B 1 35 ? -12.242 22.766 13.75 1 98.69 35 LEU B CA 1
ATOM 2311 C C . LEU B 1 35 ? -11.039 23.703 13.719 1 98.69 35 LEU B C 1
ATOM 2313 O O . LEU B 1 35 ? -10.898 24.578 14.578 1 98.69 35 LEU B O 1
ATOM 2317 N N . LEU B 1 36 ? -10.148 23.578 12.758 1 98.88 36 LEU B N 1
ATOM 2318 C CA . LEU B 1 36 ? -8.953 24.422 12.664 1 98.88 36 LEU B CA 1
ATOM 2319 C C . LEU B 1 36 ? -9.328 25.891 12.5 1 98.88 36 LEU B C 1
ATOM 2321 O O . LEU B 1 36 ? -8.711 26.766 13.117 1 98.88 36 LEU B O 1
ATOM 2325 N N . GLY B 1 37 ? -10.297 26.141 11.625 1 98.38 37 GLY B N 1
ATOM 2326 C CA . GLY B 1 37 ? -10.781 27.5 11.492 1 98.38 37 GLY B CA 1
ATOM 2327 C C . GLY B 1 37 ? -11.242 28.094 12.805 1 98.38 37 GLY B C 1
ATOM 2328 O O . GLY B 1 37 ? -10.953 29.266 13.102 1 98.38 37 GLY B O 1
ATOM 2329 N N . SER B 1 38 ? -11.992 27.312 13.57 1 98.12 38 SER B N 1
ATOM 2330 C CA . SER B 1 38 ? -12.508 27.781 14.859 1 98.12 38 SER B CA 1
ATOM 2331 C C . SER B 1 38 ? -11.375 28.047 15.844 1 98.12 38 SER B C 1
ATOM 2333 O O . SER B 1 38 ? -11.539 28.828 16.781 1 98.12 38 SER B O 1
ATOM 2335 N N . LEU B 1 39 ? -10.242 27.438 15.633 1 98.31 39 LEU B N 1
ATOM 2336 C CA . LEU B 1 39 ? -9.078 27.609 16.5 1 98.31 39 LEU B CA 1
ATOM 2337 C C . LEU B 1 39 ? -8.188 28.734 15.992 1 98.31 39 LEU B C 1
ATOM 2339 O O . LEU B 1 39 ? -7.121 28.984 16.562 1 98.31 39 LEU B O 1
ATOM 2343 N N . GLY B 1 40 ? -8.586 29.391 14.867 1 98.31 40 GLY B N 1
ATOM 2344 C CA . GLY B 1 40 ? -7.902 30.594 14.391 1 98.31 40 GLY B CA 1
ATOM 2345 C C . GLY B 1 40 ? -6.949 30.312 13.242 1 98.31 40 GLY B C 1
ATOM 2346 O O . GLY B 1 40 ? -6.289 31.219 12.742 1 98.31 40 GLY B O 1
ATOM 2347 N N . ALA B 1 41 ? -6.883 29.094 12.797 1 98.81 41 ALA B N 1
ATOM 2348 C CA . ALA B 1 41 ? -6.02 28.766 11.664 1 98.81 41 ALA B CA 1
ATOM 2349 C C . ALA B 1 41 ? -6.594 29.312 10.359 1 98.81 41 ALA B C 1
ATOM 2351 O O . ALA B 1 41 ? -7.801 29.547 10.258 1 98.81 41 ALA B O 1
ATOM 2352 N N . LEU B 1 42 ? -5.719 29.578 9.438 1 98.88 42 LEU B N 1
ATOM 2353 C CA . LEU B 1 42 ? -6.066 29.922 8.062 1 98.88 42 LEU B CA 1
ATOM 2354 C C . LEU B 1 42 ? -6.008 28.688 7.168 1 98.88 42 LEU B C 1
ATOM 2356 O O . LEU B 1 42 ? -4.922 28.172 6.875 1 98.88 42 LEU B O 1
ATOM 2360 N N . VAL B 1 43 ? -7.211 28.281 6.742 1 98.88 43 VAL B N 1
ATOM 2361 C CA . VAL B 1 43 ? -7.289 26.984 6.086 1 98.88 43 VAL B CA 1
ATOM 2362 C C . VAL B 1 43 ? -7.453 27.172 4.578 1 98.88 43 VAL B C 1
ATOM 2364 O O . VAL B 1 43 ? -8.266 28 4.137 1 98.88 43 VAL B O 1
ATOM 2367 N N . VAL B 1 44 ? -6.633 26.547 3.785 1 98.94 44 VAL B N 1
ATOM 2368 C CA . VAL B 1 44 ? -6.801 26.406 2.342 1 98.94 44 VAL B CA 1
ATOM 2369 C C . VAL B 1 44 ? -7.172 24.969 1.994 1 98.94 44 VAL B C 1
ATOM 2371 O O . VAL B 1 44 ? -6.355 24.062 2.148 1 98.94 44 VAL B O 1
ATOM 2374 N N . SER B 1 45 ? -8.398 24.766 1.547 1 98.75 45 SER B N 1
ATOM 2375 C CA . SER B 1 45 ? -8.953 23.422 1.383 1 98.75 45 SER B CA 1
ATOM 2376 C C . SER B 1 45 ? -9.18 23.094 -0.09 1 98.75 45 SER B C 1
ATOM 2378 O O . SER B 1 45 ? -9.805 23.875 -0.816 1 98.75 45 SER B O 1
ATOM 2380 N N . GLY B 1 46 ? -8.609 21.984 -0.52 1 98.81 46 GLY B N 1
ATOM 2381 C CA . GLY B 1 46 ? -8.812 21.484 -1.868 1 98.81 46 GLY B CA 1
ATOM 2382 C C . GLY B 1 46 ? -9.859 20.375 -1.938 1 98.81 46 GLY B C 1
ATOM 2383 O O . GLY B 1 46 ? -9.805 19.422 -1.169 1 98.81 46 GLY B O 1
ATOM 2384 N N . ASP B 1 47 ? -10.742 20.469 -2.82 1 98.62 47 ASP B N 1
ATOM 2385 C CA . ASP B 1 47 ? -11.781 19.469 -3.09 1 98.62 47 ASP B CA 1
ATOM 2386 C C . ASP B 1 47 ? -12.375 19.656 -4.484 1 98.62 47 ASP B C 1
ATOM 2388 O O . ASP B 1 47 ? -12.352 20.766 -5.027 1 98.62 47 ASP B O 1
ATOM 2392 N N . ILE B 1 48 ? -12.859 18.562 -5.035 1 98.12 48 ILE B N 1
ATOM 2393 C CA . ILE B 1 48 ? -13.516 18.688 -6.336 1 98.12 48 ILE B CA 1
ATOM 2394 C C . ILE B 1 48 ? -14.875 19.359 -6.172 1 98.12 48 ILE B C 1
ATOM 2396 O O . ILE B 1 48 ? -15.359 20.016 -7.094 1 98.12 48 ILE B O 1
ATOM 2400 N N . GLN B 1 49 ? -15.484 19.266 -5.031 1 97.31 49 GLN B N 1
ATOM 2401 C CA . GLN B 1 49 ? -16.766 19.875 -4.711 1 97.31 49 GLN B CA 1
ATOM 2402 C C . GLN B 1 49 ? -16.594 21.078 -3.799 1 97.31 49 GLN B C 1
ATOM 2404 O O . GLN B 1 49 ? -15.688 21.109 -2.955 1 97.31 49 GLN B O 1
ATOM 2409 N N . ALA B 1 50 ? -17.438 22 -3.93 1 97.81 50 ALA B N 1
ATOM 2410 C CA . ALA B 1 50 ? -17.469 23.125 -2.99 1 97.81 50 ALA B CA 1
ATOM 2411 C C . ALA B 1 50 ? -17.984 22.672 -1.624 1 97.81 50 ALA B C 1
ATOM 2413 O O . ALA B 1 50 ? -18.797 21.75 -1.53 1 97.81 50 ALA B O 1
ATOM 2414 N N . PRO B 1 51 ? -17.422 23.281 -0.578 1 97.56 51 PRO B N 1
ATOM 2415 C CA . PRO B 1 51 ? -18.016 23 0.733 1 97.56 51 PRO B CA 1
ATOM 2416 C C . PRO B 1 51 ? -19.469 23.453 0.845 1 97.56 51 PRO B C 1
ATOM 2418 O O . PRO B 1 51 ? -19.906 24.312 0.079 1 97.56 51 PRO B O 1
ATOM 2421 N N . PRO B 1 52 ? -20.203 22.812 1.757 1 96.88 52 PRO B N 1
ATOM 2422 C CA . PRO B 1 52 ? -21.609 23.203 1.899 1 96.88 52 PRO B CA 1
ATOM 2423 C C . PRO B 1 52 ? -21.797 24.641 2.352 1 96.88 52 PRO B C 1
ATOM 2425 O O . PRO B 1 52 ? -22.812 25.266 2.062 1 96.88 52 PRO B O 1
ATOM 2428 N N . ALA B 1 53 ? -20.844 25.156 3.162 1 95.56 53 ALA B N 1
ATOM 2429 C CA . ALA B 1 53 ? -20.859 26.531 3.631 1 95.56 53 ALA B CA 1
ATOM 2430 C C . ALA B 1 53 ? -19.438 27.094 3.703 1 95.56 53 ALA B C 1
ATOM 2432 O O . ALA B 1 53 ? -18.484 26.359 3.908 1 95.56 53 ALA B O 1
ATOM 2433 N N . ALA B 1 54 ? -19.438 28.359 3.516 1 90.94 54 ALA B N 1
ATOM 2434 C CA . ALA B 1 54 ? -18.141 29.016 3.646 1 90.94 54 ALA B CA 1
ATOM 2435 C C . ALA B 1 54 ? -17.75 29.156 5.113 1 90.94 54 ALA B C 1
ATOM 2437 O O . ALA B 1 54 ? -18.609 29.312 5.984 1 90.94 54 ALA B O 1
ATOM 2438 N N . HIS B 1 55 ? -16.5 28.984 5.348 1 91.81 55 HIS B N 1
ATOM 2439 C CA . HIS B 1 55 ? -15.906 29.328 6.641 1 91.81 55 HIS B CA 1
ATOM 2440 C C . HIS B 1 55 ? -15.008 30.547 6.535 1 91.81 55 HIS B C 1
ATOM 2442 O O . HIS B 1 55 ? -14.211 30.672 5.605 1 91.81 55 HIS B O 1
ATOM 2448 N N . LYS B 1 56 ? -15.094 31.516 7.465 1 93.19 56 LYS B N 1
ATOM 2449 C CA . LYS B 1 56 ? -14.438 32.812 7.402 1 93.19 56 LYS B CA 1
ATOM 2450 C C . LYS B 1 56 ? -12.93 32.656 7.238 1 93.19 56 LYS B C 1
ATOM 2452 O O . LYS B 1 56 ? -12.281 33.438 6.547 1 93.19 56 LYS B O 1
ATOM 2457 N N . ASN B 1 57 ? -12.391 31.656 7.816 1 96.38 57 ASN B N 1
ATOM 2458 C CA . ASN B 1 57 ? -10.945 31.453 7.797 1 96.38 57 ASN B CA 1
ATOM 2459 C C . ASN B 1 57 ? -10.547 30.359 6.805 1 96.38 57 ASN B C 1
ATOM 2461 O O . ASN B 1 57 ? -9.461 29.781 6.906 1 96.38 57 ASN B O 1
ATOM 2465 N N . ALA B 1 58 ? -11.438 30.031 5.855 1 97.62 58 ALA B N 1
ATOM 2466 C CA . ALA B 1 58 ? -11.125 28.938 4.938 1 97.62 58 ALA B CA 1
ATOM 2467 C C . ALA B 1 58 ? -11.305 29.375 3.486 1 97.62 58 ALA B C 1
ATOM 2469 O O . ALA B 1 58 ? -12.297 30.031 3.145 1 97.62 58 ALA B O 1
ATOM 2470 N N . LEU B 1 59 ? -10.312 29.094 2.684 1 98.25 59 LEU B N 1
ATOM 2471 C CA . LEU B 1 59 ? -10.359 29.281 1.237 1 98.25 59 LEU B CA 1
ATOM 2472 C C . LEU B 1 59 ? -10.516 27.953 0.521 1 98.25 59 LEU B C 1
ATOM 2474 O O . LEU B 1 59 ? -9.727 27.031 0.733 1 98.25 59 LEU B O 1
ATOM 2478 N N . HIS B 1 60 ? -11.539 27.844 -0.263 1 98.44 60 HIS B N 1
ATOM 2479 C CA . HIS B 1 60 ? -11.734 26.656 -1.076 1 98.44 60 HIS B CA 1
ATOM 2480 C C . HIS B 1 60 ? -11.055 26.797 -2.434 1 98.44 60 HIS B C 1
ATOM 2482 O O . HIS B 1 60 ? -11.203 27.828 -3.105 1 98.44 60 HIS B O 1
ATOM 2488 N N . VAL B 1 61 ? -10.258 25.859 -2.807 1 98.75 61 VAL B N 1
ATOM 2489 C CA . VAL B 1 61 ? -9.656 25.75 -4.129 1 98.75 61 VAL B CA 1
ATOM 2490 C C . VAL B 1 61 ? -10.133 24.469 -4.801 1 98.75 61 VAL B C 1
ATOM 2492 O O . VAL B 1 61 ? -9.906 23.359 -4.285 1 98.75 61 VAL B O 1
ATOM 2495 N N . GLN B 1 62 ? -10.844 24.547 -5.934 1 98.75 62 GLN B N 1
ATOM 2496 C CA . GLN B 1 62 ? -11.258 23.344 -6.645 1 98.75 62 GLN B CA 1
ATOM 2497 C C . GLN B 1 62 ? -10.055 22.516 -7.059 1 98.75 62 GLN B C 1
ATOM 2499 O O . GLN B 1 62 ? -9.188 22.984 -7.797 1 98.75 62 GLN B O 1
ATOM 2504 N N . THR B 1 63 ? -10.023 21.281 -6.586 1 98.88 63 THR B N 1
ATOM 2505 C CA . THR B 1 63 ? -8.828 20.453 -6.73 1 98.88 63 THR B CA 1
ATOM 2506 C C . THR B 1 63 ? -9.211 19 -7.016 1 98.88 63 THR B C 1
ATOM 2508 O O . THR B 1 63 ? -9.922 18.375 -6.223 1 98.88 63 THR B O 1
ATOM 2511 N N . ASP B 1 64 ? -8.836 18.469 -8.156 1 98.88 64 ASP B N 1
ATOM 2512 C CA . ASP B 1 64 ? -8.766 17.031 -8.367 1 98.88 64 ASP B CA 1
ATOM 2513 C C . ASP B 1 64 ? -7.41 16.484 -7.949 1 98.88 64 ASP B C 1
ATOM 2515 O O . ASP B 1 64 ? -6.41 16.672 -8.641 1 98.88 64 ASP B O 1
ATOM 2519 N N . VAL B 1 65 ? -7.414 15.727 -6.828 1 98.81 65 VAL B N 1
ATOM 2520 C CA . VAL B 1 65 ? -6.16 15.344 -6.191 1 98.81 65 VAL B CA 1
ATOM 2521 C C . VAL B 1 65 ? -5.414 14.344 -7.074 1 98.81 65 VAL B C 1
ATOM 2523 O O . VAL B 1 65 ? -4.238 14.062 -6.844 1 98.81 65 VAL B O 1
ATOM 2526 N N . ARG B 1 66 ? -6.07 13.773 -8.125 1 98.38 66 ARG B N 1
ATOM 2527 C CA . ARG B 1 66 ? -5.395 12.891 -9.078 1 98.38 66 ARG B CA 1
ATOM 2528 C C . ARG B 1 66 ? -4.445 13.68 -9.969 1 98.38 66 ARG B C 1
ATOM 2530 O O . ARG B 1 66 ? -3.557 13.102 -10.602 1 98.38 66 ARG B O 1
ATOM 2537 N N . GLN B 1 67 ? -4.633 14.992 -10.039 1 98.75 67 GLN B N 1
ATOM 2538 C CA . GLN B 1 67 ? -3.885 15.852 -10.953 1 98.75 67 GLN B CA 1
ATOM 2539 C C . GLN B 1 67 ? -2.809 16.641 -10.211 1 98.75 67 GLN B C 1
ATOM 2541 O O . GLN B 1 67 ? -3.121 17.484 -9.375 1 98.75 67 GLN B O 1
ATOM 2546 N N . TRP B 1 68 ? -1.542 16.438 -10.617 1 98.56 68 TRP B N 1
ATOM 2547 C CA . TRP B 1 68 ? -0.411 17.125 -10.016 1 98.56 68 TRP B CA 1
ATOM 2548 C C . TRP B 1 68 ? -0.567 18.641 -10.148 1 98.56 68 TRP B C 1
ATOM 2550 O O . TRP B 1 68 ? -0.295 19.391 -9.203 1 98.56 68 TRP B O 1
ATOM 2560 N N . ALA B 1 69 ? -1.022 19.078 -11.25 1 98.31 69 ALA B N 1
ATOM 2561 C CA . ALA B 1 69 ? -1.18 20.516 -11.5 1 98.31 69 ALA B CA 1
ATOM 2562 C C . ALA B 1 69 ? -2.203 21.125 -10.555 1 98.31 69 ALA B C 1
ATOM 2564 O O . ALA B 1 69 ? -2.035 22.266 -10.102 1 98.31 69 ALA B O 1
ATOM 2565 N N . ASP B 1 70 ? -3.307 20.406 -10.297 1 98.88 70 ASP B N 1
ATOM 2566 C CA . ASP B 1 70 ? -4.316 20.906 -9.367 1 98.88 70 ASP B CA 1
ATOM 2567 C C . ASP B 1 70 ? -3.75 21.031 -7.953 1 98.88 70 ASP B C 1
ATOM 2569 O O . ASP B 1 70 ? -4.027 22 -7.25 1 98.88 70 ASP B O 1
ATOM 2573 N N . LEU B 1 71 ? -2.994 20.062 -7.551 1 98.88 71 LEU B N 1
ATOM 2574 C CA . LEU B 1 71 ? -2.381 20.094 -6.227 1 98.88 71 LEU B CA 1
ATOM 2575 C C . LEU B 1 71 ? -1.368 21.234 -6.129 1 98.88 71 LEU B C 1
ATOM 2577 O O . LEU B 1 71 ? -1.29 21.906 -5.102 1 98.88 71 LEU B O 1
ATOM 2581 N N . THR B 1 72 ? -0.594 21.375 -7.176 1 98.69 72 THR B N 1
ATOM 2582 C CA . THR B 1 72 ? 0.353 22.484 -7.203 1 98.69 72 THR B CA 1
ATOM 2583 C C . THR B 1 72 ? -0.372 23.828 -7.047 1 98.69 72 THR B C 1
ATOM 2585 O O . THR B 1 72 ? 0.065 24.688 -6.285 1 98.69 72 THR B O 1
ATOM 2588 N N . LYS B 1 73 ? -1.449 23.969 -7.738 1 98.62 73 LYS B N 1
ATOM 2589 C CA . LYS B 1 73 ? -2.26 25.188 -7.637 1 98.62 73 LYS B CA 1
ATOM 2590 C C . LYS B 1 73 ? -2.768 25.391 -6.211 1 98.62 73 LYS B C 1
ATOM 2592 O O . LYS B 1 73 ? -2.818 26.516 -5.719 1 98.62 73 LYS B O 1
ATOM 2597 N N . LEU B 1 74 ? -3.15 24.359 -5.555 1 98.88 74 LEU B N 1
ATOM 2598 C CA . LEU B 1 74 ? -3.643 24.406 -4.184 1 98.88 74 LEU B CA 1
ATOM 2599 C C . LEU B 1 74 ? -2.578 24.969 -3.242 1 98.88 74 LEU B C 1
ATOM 2601 O O . LEU B 1 74 ? -2.852 25.875 -2.457 1 98.88 74 LEU B O 1
ATOM 2605 N N . PHE B 1 75 ? -1.388 24.438 -3.281 1 98.81 75 PHE B N 1
ATOM 2606 C CA . PHE B 1 75 ? -0.305 24.875 -2.408 1 98.81 75 PHE B CA 1
ATOM 2607 C C . PHE B 1 75 ? 0.13 26.297 -2.76 1 98.81 75 PHE B C 1
ATOM 2609 O O . PHE B 1 75 ? 0.448 27.094 -1.872 1 98.81 75 PHE B O 1
ATOM 2616 N N . LYS B 1 76 ? 0.155 26.594 -4.027 1 98.31 76 LYS B N 1
ATOM 2617 C CA . LYS B 1 76 ? 0.479 27.969 -4.441 1 98.31 76 LYS B CA 1
ATOM 2618 C C . LYS B 1 76 ? -0.533 28.969 -3.891 1 98.31 76 LYS B C 1
ATOM 2620 O O . LYS B 1 76 ? -0.166 30.062 -3.49 1 98.31 76 LYS B O 1
ATOM 2625 N N . ALA B 1 77 ? -1.784 28.578 -3.943 1 98.75 77 ALA B N 1
ATOM 2626 C CA . ALA B 1 77 ? -2.822 29.438 -3.398 1 98.75 77 ALA B CA 1
ATOM 2627 C C . ALA B 1 77 ? -2.553 29.766 -1.93 1 98.75 77 ALA B C 1
ATOM 2629 O O . ALA B 1 77 ? -2.736 30.906 -1.491 1 98.75 77 ALA B O 1
ATOM 2630 N N . ALA B 1 78 ? -2.17 28.75 -1.141 1 98.69 78 ALA B N 1
ATOM 2631 C CA . ALA B 1 78 ? -1.832 28.953 0.266 1 98.69 78 ALA B CA 1
ATOM 2632 C C . ALA B 1 78 ? -0.656 29.906 0.415 1 98.69 78 ALA B C 1
ATOM 2634 O O . ALA B 1 78 ? -0.7 30.828 1.232 1 98.69 78 ALA B O 1
ATOM 2635 N N . LYS B 1 79 ? 0.359 29.719 -0.375 1 97.69 79 LYS B N 1
ATOM 2636 C CA . LYS B 1 79 ? 1.561 30.547 -0.317 1 97.69 79 LYS B CA 1
ATOM 2637 C C . LYS B 1 79 ? 1.257 31.984 -0.725 1 97.69 79 LYS B C 1
ATOM 2639 O O . LYS B 1 79 ? 1.728 32.938 -0.088 1 97.69 79 LYS B O 1
ATOM 2644 N N . GLU B 1 80 ? 0.543 32.094 -1.782 1 97.69 80 GLU B N 1
ATOM 2645 C CA . GLU B 1 80 ? 0.224 33.438 -2.295 1 97.69 80 GLU B CA 1
ATOM 2646 C C . GLU B 1 80 ? -0.647 34.219 -1.311 1 97.69 80 GLU B C 1
ATOM 2648 O O . GLU B 1 80 ? -0.432 35.406 -1.09 1 97.69 80 GLU B O 1
ATOM 2653 N N . LYS B 1 81 ? -1.586 33.531 -0.709 1 98.25 81 LYS B N 1
ATOM 2654 C CA . LYS B 1 81 ? -2.545 34.219 0.155 1 98.25 81 LYS B CA 1
ATOM 2655 C C . LYS B 1 81 ? -1.956 34.469 1.539 1 98.25 81 LYS B C 1
ATOM 2657 O O . LYS B 1 81 ? -2.197 35.531 2.141 1 98.25 81 LYS B O 1
ATOM 2662 N N . HIS B 1 82 ? -1.225 33.5 2.023 1 98.44 82 HIS B N 1
ATOM 2663 C CA . HIS B 1 82 ? -0.879 33.562 3.439 1 98.44 82 HIS B CA 1
ATOM 2664 C C . HIS B 1 82 ? 0.633 33.562 3.639 1 98.44 82 HIS B C 1
ATOM 2666 O O . HIS B 1 82 ? 1.116 33.719 4.762 1 98.44 82 HIS B O 1
ATOM 2672 N N . GLY B 1 83 ? 1.451 33.25 2.621 1 97.88 83 GLY B N 1
ATOM 2673 C CA . GLY B 1 83 ? 2.898 33.375 2.633 1 97.88 83 GLY B CA 1
ATOM 2674 C C . GLY B 1 83 ? 3.617 32.156 3.166 1 97.88 83 GLY B C 1
ATOM 2675 O O . GLY B 1 83 ? 4.848 32.094 3.135 1 97.88 83 GLY B O 1
ATOM 2676 N N . ARG B 1 84 ? 2.846 31.188 3.662 1 97.88 84 ARG B N 1
ATOM 2677 C CA . ARG B 1 84 ? 3.5 30.031 4.281 1 97.88 84 ARG B CA 1
ATOM 2678 C C . ARG B 1 84 ? 2.57 28.828 4.316 1 97.88 84 ARG B C 1
ATOM 2680 O O . ARG B 1 84 ? 1.395 28.922 3.961 1 97.88 84 ARG B O 1
ATOM 2687 N N . VAL B 1 85 ? 3.092 27.672 4.637 1 98.75 85 VAL B N 1
ATOM 2688 C CA . VAL B 1 85 ? 2.383 26.438 4.93 1 98.75 85 VAL B CA 1
ATOM 2689 C C . VAL B 1 85 ? 2.914 25.828 6.223 1 98.75 85 VAL B C 1
ATOM 2691 O O . VAL B 1 85 ? 4.078 25.422 6.297 1 98.75 85 VAL B O 1
ATOM 2694 N N . ASP B 1 86 ? 2.057 25.734 7.258 1 98.81 86 ASP B N 1
ATOM 2695 C CA . ASP B 1 86 ? 2.482 25.203 8.547 1 98.81 86 ASP B CA 1
ATOM 2696 C C . ASP B 1 86 ? 2.068 23.75 8.703 1 98.81 86 ASP B C 1
ATOM 2698 O O . ASP B 1 86 ? 2.816 22.938 9.258 1 98.81 86 ASP B O 1
ATOM 2702 N N . TYR B 1 87 ? 0.872 23.469 8.266 1 98.94 87 TYR B N 1
ATOM 2703 C CA . TYR B 1 87 ? 0.266 22.156 8.453 1 98.94 87 TYR B CA 1
ATOM 2704 C C . TYR B 1 87 ? -0.35 21.641 7.16 1 98.94 87 TYR B C 1
ATOM 2706 O O . TYR B 1 87 ? -0.862 22.422 6.355 1 98.94 87 TYR B O 1
ATOM 2714 N N . VAL B 1 88 ? -0.259 20.406 6.941 1 99 88 VAL B N 1
ATOM 2715 C CA . VAL B 1 88 ? -0.926 19.766 5.809 1 99 88 VAL B CA 1
ATOM 2716 C C . VAL B 1 88 ? -1.666 18.516 6.273 1 99 88 VAL B C 1
ATOM 2718 O O . VAL B 1 88 ? -1.144 17.75 7.082 1 99 88 VAL B O 1
ATOM 2721 N N . PHE B 1 89 ? -2.881 18.375 5.852 1 99 89 PHE B N 1
ATOM 2722 C CA . PHE B 1 89 ? -3.668 17.156 6.055 1 99 89 PHE B CA 1
ATOM 2723 C C . PHE B 1 89 ? -4.012 16.516 4.719 1 99 89 PHE B C 1
ATOM 2725 O O . PHE B 1 89 ? -4.891 16.984 3.998 1 99 89 PHE B O 1
ATOM 2732 N N . ALA B 1 90 ? -3.266 15.461 4.359 1 98.94 90 ALA B N 1
ATOM 2733 C CA . ALA B 1 90 ? -3.568 14.656 3.182 1 98.94 90 ALA B CA 1
ATOM 2734 C C . ALA B 1 90 ? -4.734 13.711 3.451 1 98.94 90 ALA B C 1
ATOM 2736 O O . ALA B 1 90 ? -4.539 12.602 3.951 1 98.94 90 ALA B O 1
ATOM 2737 N N . ASN B 1 91 ? -5.953 14.125 3.006 1 98.69 91 ASN B N 1
ATOM 2738 C CA . ASN B 1 91 ? -7.152 13.492 3.543 1 98.69 91 ASN B CA 1
ATOM 2739 C C . ASN B 1 91 ? -8.078 13.016 2.432 1 98.69 91 ASN B C 1
ATOM 2741 O O . ASN B 1 91 ? -8.875 12.094 2.633 1 98.69 91 ASN B O 1
ATOM 2745 N N . ALA B 1 92 ? -8.016 13.617 1.209 1 98.25 92 ALA B N 1
ATOM 2746 C CA . ALA B 1 92 ? -8.961 13.266 0.153 1 98.25 92 ALA B CA 1
ATOM 2747 C C . ALA B 1 92 ? -9.016 11.758 -0.055 1 98.25 92 ALA B C 1
ATOM 2749 O O . ALA B 1 92 ? -7.98 11.086 -0.04 1 98.25 92 ALA B O 1
ATOM 2750 N N . GLY B 1 93 ? -10.164 11.234 -0.165 1 97 93 GLY B N 1
ATOM 2751 C CA . GLY B 1 93 ? -10.352 9.805 -0.36 1 97 93 GLY B CA 1
ATOM 2752 C C . GLY B 1 93 ? -11.75 9.438 -0.792 1 97 93 GLY B C 1
ATOM 2753 O O . GLY B 1 93 ? -12.68 10.242 -0.667 1 97 93 GLY B O 1
ATOM 2754 N N . ILE B 1 94 ? -11.93 8.266 -1.357 1 97.12 94 ILE B N 1
ATOM 2755 C CA . ILE B 1 94 ? -13.227 7.73 -1.771 1 97.12 94 ILE B CA 1
ATOM 2756 C C . ILE B 1 94 ? -13.344 6.277 -1.314 1 97.12 94 ILE B C 1
ATOM 2758 O O . ILE B 1 94 ? -12.383 5.695 -0.806 1 97.12 94 ILE B O 1
ATOM 2762 N N . GLY B 1 95 ? -14.586 5.754 -1.371 1 96.31 95 GLY B N 1
ATOM 2763 C CA . GLY B 1 95 ? -14.812 4.348 -1.081 1 96.31 95 GLY B CA 1
ATOM 2764 C C . GLY B 1 95 ? -14.352 3.424 -2.193 1 96.31 95 GLY B C 1
ATOM 2765 O O . GLY B 1 95 ? -13.859 3.885 -3.223 1 96.31 95 GLY B O 1
ATOM 2766 N N . PRO B 1 96 ? -14.5 2.109 -1.959 1 96.56 96 PRO B N 1
ATOM 2767 C CA . PRO B 1 96 ? -14.102 1.142 -2.982 1 96.56 96 PRO B CA 1
ATOM 2768 C C . PRO B 1 96 ? -14.922 1.268 -4.266 1 96.56 96 PRO B C 1
ATOM 2770 O O . PRO B 1 96 ? -16.109 1.574 -4.215 1 96.56 96 PRO B O 1
ATOM 2773 N N . ARG B 1 97 ? -14.219 1.036 -5.406 1 96.88 97 ARG B N 1
ATOM 2774 C CA . ARG B 1 97 ? -14.898 1.225 -6.684 1 96.88 97 ARG B CA 1
ATOM 2775 C C . ARG B 1 97 ? -14.656 0.04 -7.613 1 96.88 97 ARG B C 1
ATOM 2777 O O . ARG B 1 97 ? -15.359 -0.128 -8.609 1 96.88 97 ARG B O 1
ATOM 2784 N N . ALA B 1 98 ? -13.648 -0.797 -7.32 1 97.75 98 ALA B N 1
ATOM 2785 C CA . ALA B 1 98 ? -13.234 -1.825 -8.273 1 97.75 98 ALA B CA 1
ATOM 2786 C C . ALA B 1 98 ? -13.992 -3.129 -8.031 1 97.75 98 ALA B C 1
ATOM 2788 O O . ALA B 1 98 ? -14.219 -3.518 -6.879 1 97.75 98 ALA B O 1
ATOM 2789 N N . ASP B 1 99 ? -14.391 -3.83 -9.094 1 97.88 99 ASP B N 1
ATOM 2790 C CA . ASP B 1 99 ? -14.812 -5.23 -9.078 1 97.88 99 ASP B CA 1
ATOM 2791 C C . ASP B 1 99 ? -13.766 -6.121 -9.734 1 97.88 99 ASP B C 1
ATOM 2793 O O . ASP B 1 99 ? -13.594 -6.094 -10.961 1 97.88 99 ASP B O 1
ATOM 2797 N N . TYR B 1 100 ? -13.078 -6.914 -8.945 1 98.44 100 TYR B N 1
ATOM 2798 C CA . TYR B 1 100 ? -11.961 -7.699 -9.445 1 98.44 100 TYR B CA 1
ATOM 2799 C C . TYR B 1 100 ? -12.422 -9.078 -9.898 1 98.44 100 TYR B C 1
ATOM 2801 O O . TYR B 1 100 ? -11.68 -9.797 -10.57 1 98.44 100 TYR B O 1
ATOM 2809 N N . LEU B 1 101 ? -13.625 -9.477 -9.555 1 98.25 101 LEU B N 1
ATOM 2810 C CA . LEU B 1 101 ? -14.086 -10.836 -9.828 1 98.25 101 LEU B CA 1
ATOM 2811 C C . LEU B 1 101 ? -15 -10.852 -11.047 1 98.25 101 LEU B C 1
ATOM 2813 O O . LEU B 1 101 ? -15.07 -11.859 -11.758 1 98.25 101 LEU B O 1
ATOM 2817 N N . ALA B 1 102 ? -15.742 -9.773 -11.234 1 97.38 102 ALA B N 1
ATOM 2818 C CA . ALA B 1 102 ? -16.672 -9.688 -12.352 1 97.38 102 ALA B CA 1
ATOM 2819 C C . ALA B 1 102 ? -16.281 -8.547 -13.297 1 97.38 102 ALA B C 1
ATOM 2821 O O . ALA B 1 102 ? -16.906 -7.48 -13.266 1 97.38 102 ALA B O 1
ATOM 2822 N N . LEU B 1 103 ? -15.406 -8.852 -14.188 1 97.81 103 LEU B N 1
ATOM 2823 C CA . LEU B 1 103 ? -14.914 -7.852 -15.125 1 97.81 103 LEU B CA 1
ATOM 2824 C C . LEU B 1 103 ? -15.859 -7.719 -16.328 1 97.81 103 LEU B C 1
ATOM 2826 O O . LEU B 1 103 ? -16.391 -8.719 -16.812 1 97.81 103 LEU B O 1
ATOM 2830 N N . GLU B 1 104 ? -16.016 -6.5 -16.703 1 97.38 104 GLU B N 1
ATOM 2831 C CA . GLU B 1 104 ? -16.641 -6.301 -18 1 97.38 104 GLU B CA 1
ATOM 2832 C C . GLU B 1 104 ? -15.727 -6.746 -19.141 1 97.38 104 GLU B C 1
ATOM 2834 O O . GLU B 1 104 ? -14.516 -6.891 -18.953 1 97.38 104 GLU B O 1
ATOM 2839 N N . VAL B 1 105 ? -16.297 -7.047 -20.266 1 96.44 105 VAL B N 1
ATOM 2840 C CA . VAL B 1 105 ? -15.523 -7.43 -21.438 1 96.44 105 VAL B CA 1
ATOM 2841 C C . VAL B 1 105 ? -15.758 -6.426 -22.562 1 96.44 105 VAL B C 1
ATOM 2843 O O . VAL B 1 105 ? -16.828 -5.812 -22.656 1 96.44 105 VAL B O 1
ATOM 2846 N N . ASP B 1 106 ? -14.734 -6.242 -23.359 1 96.44 106 ASP B N 1
ATOM 2847 C CA . ASP B 1 106 ? -14.852 -5.324 -24.484 1 96.44 106 ASP B CA 1
ATOM 2848 C C . ASP B 1 106 ? -15.461 -6.02 -25.703 1 96.44 106 ASP B C 1
ATOM 2850 O O . ASP B 1 106 ? -15.984 -7.133 -25.594 1 96.44 106 ASP B O 1
ATOM 2854 N N . GLU B 1 107 ? -15.477 -5.359 -26.812 1 96.19 107 GLU B N 1
ATOM 2855 C CA . GLU B 1 107 ? -16.125 -5.855 -28.016 1 96.19 107 GLU B CA 1
ATOM 2856 C C . GLU B 1 107 ? -15.445 -7.129 -28.516 1 96.19 107 GLU B C 1
ATOM 2858 O O . GLU B 1 107 ? -16.078 -7.953 -29.188 1 96.19 107 GLU B O 1
ATOM 2863 N N . ASN B 1 108 ? -14.188 -7.312 -28.188 1 94.25 108 ASN B N 1
ATOM 2864 C CA . ASN B 1 108 ? -13.43 -8.477 -28.625 1 94.25 108 ASN B CA 1
ATOM 2865 C C . ASN B 1 108 ? -13.516 -9.617 -27.609 1 94.25 108 ASN B C 1
ATOM 2867 O O . ASN B 1 108 ? -12.898 -10.664 -27.781 1 94.25 108 ASN B O 1
ATOM 2871 N N . GLY B 1 109 ? -14.234 -9.391 -26.5 1 94.5 109 GLY B N 1
ATOM 2872 C CA . GLY B 1 109 ? -14.375 -10.406 -25.469 1 94.5 109 GLY B CA 1
ATOM 2873 C C . GLY B 1 109 ? -13.258 -10.375 -24.453 1 94.5 109 GLY B C 1
ATOM 2874 O O . GLY B 1 109 ? -13.188 -11.234 -23.562 1 94.5 109 GLY B O 1
ATOM 2875 N N . ASP B 1 110 ? -12.414 -9.414 -24.547 1 96.38 110 ASP B N 1
ATOM 2876 C CA . ASP B 1 110 ? -11.32 -9.273 -23.594 1 96.38 110 ASP B CA 1
ATOM 2877 C C . ASP B 1 110 ? -11.758 -8.516 -22.344 1 96.38 110 ASP B C 1
ATOM 2879 O O . ASP B 1 110 ? -12.562 -7.59 -22.422 1 96.38 110 ASP B O 1
ATOM 2883 N N . PRO B 1 111 ? -11.281 -8.969 -21.234 1 97.81 111 PRO B N 1
ATOM 2884 C CA . PRO B 1 111 ? -11.656 -8.258 -20 1 97.81 111 PRO B CA 1
ATOM 2885 C C . PRO B 1 111 ? -11.203 -6.797 -20 1 97.81 111 PRO B C 1
ATOM 2887 O O . PRO B 1 111 ? -10.102 -6.488 -20.469 1 97.81 111 PRO B O 1
ATOM 2890 N N . LYS B 1 112 ? -12.047 -5.961 -19.516 1 98.44 112 LYS B N 1
ATOM 2891 C CA . LYS B 1 112 ? -11.695 -4.559 -19.312 1 98.44 112 LYS B CA 1
ATOM 2892 C C . LYS B 1 112 ? -10.992 -4.348 -17.984 1 98.44 112 LYS B C 1
ATOM 2894 O O . LYS B 1 112 ? -11.273 -5.059 -17.016 1 98.44 112 LYS B O 1
ATOM 2899 N N . GLU B 1 113 ? -10.109 -3.389 -18 1 98.25 113 GLU B N 1
ATOM 2900 C CA . GLU B 1 113 ? -9.43 -3.043 -16.75 1 98.25 113 GLU B CA 1
ATOM 2901 C C . GLU B 1 113 ? -10.414 -2.551 -15.703 1 98.25 113 GLU B C 1
ATOM 2903 O O . GLU B 1 113 ? -11.312 -1.761 -16.016 1 98.25 113 GLU B O 1
ATOM 2908 N N . PRO B 1 114 ? -10.297 -3.025 -14.438 1 98 114 PRO B N 1
ATOM 2909 C CA . PRO B 1 114 ? -11.172 -2.506 -13.391 1 98 114 PRO B CA 1
ATOM 2910 C C . PRO B 1 114 ? -10.883 -1.048 -13.039 1 98 114 PRO B C 1
ATOM 2912 O O . PRO B 1 114 ? -9.828 -0.522 -13.406 1 98 114 PRO B O 1
ATOM 2915 N N . ASN B 1 115 ? -11.883 -0.474 -12.352 1 98 115 ASN B N 1
ATOM 2916 C CA . ASN B 1 115 ? -11.75 0.916 -11.922 1 98 115 ASN B CA 1
ATOM 2917 C C . ASN B 1 115 ? -10.516 1.117 -11.039 1 98 115 ASN B C 1
ATOM 2919 O O . ASN B 1 115 ? -10.258 0.315 -10.141 1 98 115 ASN B O 1
ATOM 2923 N N . HIS B 1 116 ? -9.773 2.141 -11.289 1 97.31 116 HIS B N 1
ATOM 2924 C CA . HIS B 1 116 ? -8.523 2.365 -10.57 1 97.31 116 HIS B CA 1
ATOM 2925 C C . HIS B 1 116 ? -8.617 3.604 -9.68 1 97.31 116 HIS B C 1
ATOM 2927 O O . HIS B 1 116 ? -7.629 3.986 -9.039 1 97.31 116 HIS B O 1
ATOM 2933 N N . ASP B 1 117 ? -9.742 4.25 -9.57 1 98 117 ASP B N 1
ATOM 2934 C CA . ASP B 1 117 ? -9.898 5.539 -8.898 1 98 117 ASP B CA 1
ATOM 2935 C C . ASP B 1 117 ? -9.508 5.441 -7.43 1 98 117 ASP B C 1
ATOM 2937 O O . ASP B 1 117 ? -8.883 6.359 -6.887 1 98 117 ASP B O 1
ATOM 2941 N N . THR B 1 118 ? -9.891 4.383 -6.805 1 98.31 118 THR B N 1
ATOM 2942 C CA . THR B 1 118 ? -9.648 4.258 -5.371 1 98.31 118 THR B CA 1
ATOM 2943 C C . THR B 1 118 ? -8.156 4.27 -5.066 1 98.31 118 THR B C 1
ATOM 2945 O O . THR B 1 118 ? -7.707 4.953 -4.145 1 98.31 118 THR B O 1
ATOM 2948 N N . ILE B 1 119 ? -7.348 3.584 -5.828 1 98.5 119 ILE B N 1
ATOM 2949 C CA . ILE B 1 119 ? -5.902 3.582 -5.625 1 98.5 119 ILE B CA 1
ATOM 2950 C C . ILE B 1 119 ? -5.332 4.953 -5.977 1 98.5 119 ILE B C 1
ATOM 2952 O O . ILE B 1 119 ? -4.512 5.5 -5.234 1 98.5 119 ILE B O 1
ATOM 2956 N N . ASP B 1 120 ? -5.816 5.543 -7.039 1 98.25 120 ASP B N 1
ATOM 2957 C CA . ASP B 1 120 ? -5.34 6.852 -7.48 1 98.25 120 ASP B CA 1
ATOM 2958 C C . ASP B 1 120 ? -5.633 7.922 -6.434 1 98.25 120 ASP B C 1
ATOM 2960 O O . ASP B 1 120 ? -4.766 8.734 -6.109 1 98.25 120 ASP B O 1
ATOM 2964 N N . ILE B 1 121 ? -6.781 7.875 -5.887 1 98.5 121 ILE B N 1
ATOM 2965 C CA . ILE B 1 121 ? -7.234 8.961 -5.031 1 98.5 121 ILE B CA 1
ATOM 2966 C C . ILE B 1 121 ? -6.801 8.695 -3.59 1 98.5 121 ILE B C 1
ATOM 2968 O O . ILE B 1 121 ? -6.426 9.625 -2.867 1 98.5 121 ILE B O 1
ATOM 2972 N N . ASN B 1 122 ? -6.824 7.449 -3.16 1 98.62 122 ASN B N 1
ATOM 2973 C CA . ASN B 1 122 ? -6.574 7.164 -1.75 1 98.62 122 ASN B CA 1
ATOM 2974 C C . ASN B 1 122 ? -5.09 6.941 -1.477 1 98.62 122 ASN B C 1
ATOM 2976 O O . ASN B 1 122 ? -4.652 6.996 -0.327 1 98.62 122 ASN B O 1
ATOM 2980 N N . LEU B 1 123 ? -4.305 6.664 -2.512 1 98.88 123 LEU B N 1
ATOM 2981 C CA . LEU B 1 123 ? -2.885 6.422 -2.275 1 98.88 123 LEU B CA 1
ATOM 2982 C C . LEU B 1 123 ? -2.025 7.402 -3.064 1 98.88 123 LEU B C 1
ATOM 2984 O O . LEU B 1 123 ? -1.283 8.195 -2.479 1 98.88 123 LEU B O 1
ATOM 2988 N N . ASP B 1 124 ? -2.182 7.391 -4.379 1 98.56 124 ASP B N 1
ATOM 2989 C CA . ASP B 1 124 ? -1.321 8.219 -5.215 1 98.56 124 ASP B CA 1
ATOM 2990 C C . ASP B 1 124 ? -1.453 9.695 -4.848 1 98.56 124 ASP B C 1
ATOM 2992 O O . ASP B 1 124 ? -0.457 10.422 -4.801 1 98.56 124 ASP B O 1
ATOM 2996 N N . SER B 1 125 ? -2.668 10.086 -4.625 1 98.75 125 SER B N 1
ATOM 2997 C CA . SER B 1 125 ? -2.885 11.492 -4.285 1 98.75 125 SER B CA 1
ATOM 2998 C C . SER B 1 125 ? -2.223 11.852 -2.961 1 98.75 125 SER B C 1
ATOM 3000 O O . SER B 1 125 ? -1.762 12.977 -2.775 1 98.75 125 SER B O 1
ATOM 3002 N N . VAL B 1 126 ? -2.211 10.93 -2.01 1 98.88 126 VAL B N 1
ATOM 3003 C CA . VAL B 1 126 ? -1.551 11.133 -0.725 1 98.88 126 VAL B CA 1
ATOM 3004 C C . VAL B 1 126 ? -0.053 11.344 -0.94 1 98.88 126 VAL B C 1
ATOM 3006 O O . VAL B 1 126 ? 0.538 12.273 -0.387 1 98.88 126 VAL B O 1
ATOM 3009 N N . VAL B 1 127 ? 0.561 10.508 -1.754 1 98.94 127 VAL B N 1
ATOM 3010 C CA . VAL B 1 127 ? 1.976 10.633 -2.086 1 98.94 127 VAL B CA 1
ATOM 3011 C C . VAL B 1 127 ? 2.246 12.016 -2.682 1 98.94 127 VAL B C 1
ATOM 3013 O O . VAL B 1 127 ? 3.168 12.711 -2.25 1 98.94 127 VAL B O 1
ATOM 3016 N N . LYS B 1 128 ? 1.414 12.406 -3.619 1 98.88 128 LYS B N 1
ATOM 3017 C CA . LYS B 1 128 ? 1.576 13.695 -4.289 1 98.88 128 LYS B CA 1
ATOM 3018 C C . LYS B 1 128 ? 1.428 14.852 -3.303 1 98.88 128 LYS B C 1
ATOM 3020 O O . LYS B 1 128 ? 2.252 15.766 -3.283 1 98.88 128 LYS B O 1
ATOM 3025 N N . THR B 1 129 ? 0.417 14.781 -2.459 1 98.94 129 THR B N 1
ATOM 3026 C CA . THR B 1 129 ? 0.116 15.852 -1.514 1 98.94 129 THR B CA 1
ATOM 3027 C C . THR B 1 129 ? 1.252 16.016 -0.508 1 98.94 129 THR B C 1
ATOM 3029 O O . THR B 1 129 ? 1.7 17.141 -0.251 1 98.94 129 THR B O 1
ATOM 3032 N N . VAL B 1 130 ? 1.709 14.93 0.017 1 98.94 130 VAL B N 1
ATOM 3033 C CA . VAL B 1 130 ? 2.756 14.969 1.032 1 98.94 130 VAL B CA 1
ATOM 3034 C C . VAL B 1 130 ? 4.062 15.461 0.411 1 98.94 130 VAL B C 1
ATOM 3036 O O . VAL B 1 130 ? 4.828 16.188 1.055 1 98.94 130 VAL B O 1
ATOM 3039 N N . THR B 1 131 ? 4.332 15.07 -0.833 1 98.88 131 THR B N 1
ATOM 3040 C CA . THR B 1 131 ? 5.516 15.531 -1.547 1 98.88 131 THR B CA 1
ATOM 3041 C C . THR B 1 131 ? 5.5 17.047 -1.696 1 98.88 131 THR B C 1
ATOM 3043 O O . THR B 1 131 ? 6.484 17.719 -1.375 1 98.88 131 THR B O 1
ATOM 3046 N N . LEU B 1 132 ? 4.422 17.594 -2.135 1 98.88 132 LEU B N 1
ATOM 3047 C CA . LEU B 1 132 ? 4.297 19.047 -2.287 1 98.88 132 LEU B CA 1
ATOM 3048 C C . LEU B 1 132 ? 4.367 19.734 -0.931 1 98.88 132 LEU B C 1
ATOM 3050 O O . LEU B 1 132 ? 5 20.797 -0.8 1 98.88 132 LEU B O 1
ATOM 3054 N N . ALA B 1 133 ? 3.674 19.141 0.069 1 98.94 133 ALA B N 1
ATOM 3055 C CA . ALA B 1 133 ? 3.76 19.672 1.425 1 98.94 133 ALA B CA 1
ATOM 3056 C C . ALA B 1 133 ? 5.211 19.844 1.855 1 98.94 133 ALA B C 1
ATOM 3058 O O . ALA B 1 133 ? 5.598 20.906 2.35 1 98.94 133 ALA B O 1
ATOM 3059 N N . THR B 1 134 ? 5.965 18.797 1.653 1 98.88 134 THR B N 1
ATOM 3060 C CA . THR B 1 134 ? 7.359 18.812 2.072 1 98.88 134 THR B CA 1
ATOM 3061 C C . THR B 1 134 ? 8.156 19.859 1.303 1 98.88 134 THR B C 1
ATOM 3063 O O . THR B 1 134 ? 8.992 20.562 1.879 1 98.88 134 THR B O 1
ATOM 3066 N N . HIS B 1 135 ? 7.879 19.969 0.034 1 98.44 135 HIS B N 1
ATOM 3067 C CA . HIS B 1 135 ? 8.539 20.984 -0.791 1 98.44 135 HIS B CA 1
ATOM 3068 C C . HIS B 1 135 ? 8.352 22.375 -0.209 1 98.44 135 HIS B C 1
ATOM 3070 O O . HIS B 1 135 ? 9.312 23.141 -0.109 1 98.44 135 HIS B O 1
ATOM 3076 N N . TYR B 1 136 ? 7.227 22.719 0.246 1 98.19 136 TYR B N 1
ATOM 3077 C CA . TYR B 1 136 ? 6.922 24.062 0.745 1 98.19 136 TYR B CA 1
ATOM 3078 C C . TYR B 1 136 ? 7.387 24.219 2.188 1 98.19 136 TYR B C 1
ATOM 3080 O O . TYR B 1 136 ? 7.934 25.266 2.555 1 98.19 136 TYR B O 1
ATOM 3088 N N . ILE B 1 137 ? 7.238 23.203 2.988 1 98.69 137 ILE B N 1
ATOM 3089 C CA . ILE B 1 137 ? 7.52 23.312 4.414 1 98.69 137 ILE B CA 1
ATOM 3090 C C . ILE B 1 137 ? 9.031 23.328 4.641 1 98.69 137 ILE B C 1
ATOM 3092 O O . ILE B 1 137 ? 9.523 24.031 5.52 1 98.69 137 ILE B O 1
ATOM 3096 N N . LYS B 1 138 ? 9.727 22.516 3.869 1 97.38 138 LYS B N 1
ATOM 3097 C CA . LYS B 1 138 ? 11.156 22.391 4.113 1 97.38 138 LYS B CA 1
ATOM 3098 C C . LYS B 1 138 ? 11.875 23.719 3.871 1 97.38 138 LYS B C 1
ATOM 3100 O O . LYS B 1 138 ? 13 23.906 4.332 1 97.38 138 LYS B O 1
ATOM 3105 N N . ALA B 1 139 ? 11.234 24.594 3.133 1 95.38 139 ALA B N 1
ATOM 3106 C CA . ALA B 1 139 ? 11.805 25.922 2.855 1 95.38 139 ALA B CA 1
ATOM 3107 C C . ALA B 1 139 ? 11.641 26.844 4.051 1 95.38 139 ALA B C 1
ATOM 3109 O O . ALA B 1 139 ? 12.227 27.938 4.086 1 95.38 139 ALA B O 1
ATOM 3110 N N . GLN B 1 140 ? 10.922 26.422 5.055 1 96.44 140 GLN B N 1
ATOM 3111 C CA . GLN B 1 140 ? 10.633 27.203 6.246 1 96.44 140 GLN B CA 1
ATOM 3112 C C . GLN B 1 140 ? 11.414 26.688 7.453 1 96.44 140 GLN B C 1
ATOM 3114 O O . GLN B 1 140 ? 11.242 25.547 7.867 1 96.44 140 GLN B O 1
ATOM 3119 N N . PRO B 1 141 ? 12.211 27.516 8.047 1 95.75 141 PRO B N 1
ATOM 3120 C CA . PRO B 1 141 ? 13.055 27.062 9.156 1 95.75 141 PRO B CA 1
ATOM 3121 C C . PRO B 1 141 ? 12.242 26.531 10.336 1 95.75 141 PRO B C 1
ATOM 3123 O O . PRO B 1 141 ? 12.711 25.656 11.062 1 95.75 141 PRO B O 1
ATOM 3126 N N . GLU B 1 142 ? 11.031 27.062 10.523 1 95.44 142 GLU B N 1
ATOM 3127 C CA . GLU B 1 142 ? 10.203 26.641 11.648 1 95.44 142 GLU B CA 1
ATOM 3128 C C . GLU B 1 142 ? 9.641 25.234 11.43 1 95.44 142 GLU B C 1
ATOM 3130 O O . GLU B 1 142 ? 9.172 24.594 12.367 1 95.44 142 GLU B O 1
ATOM 3135 N N . GLY B 1 143 ? 9.68 24.828 10.195 1 97.81 143 GLY B N 1
ATOM 3136 C CA . GLY B 1 143 ? 9.164 23.516 9.875 1 97.81 143 GLY B CA 1
ATOM 3137 C C . GLY B 1 143 ? 7.645 23.453 9.867 1 97.81 143 GLY B C 1
ATOM 3138 O O . GLY B 1 143 ? 6.98 24.406 9.461 1 97.81 143 GLY B O 1
ATOM 3139 N N . GLY B 1 144 ? 7.117 22.281 10.102 1 98.62 144 GLY B N 1
ATOM 3140 C CA . GLY B 1 144 ? 5.68 22.062 10.078 1 98.62 144 GLY B CA 1
ATOM 3141 C C . GLY B 1 144 ? 5.281 20.625 10.344 1 98.62 144 GLY B C 1
ATOM 3142 O O . GLY B 1 144 ? 6.07 19.844 10.883 1 98.62 144 GLY B O 1
ATOM 3143 N N . ALA B 1 145 ? 3.98 20.375 10.203 1 98.88 145 ALA B N 1
ATOM 3144 C CA . ALA B 1 145 ? 3.453 19.031 10.484 1 98.88 145 ALA B CA 1
ATOM 3145 C C . ALA B 1 145 ? 2.559 18.547 9.352 1 98.88 145 ALA B C 1
ATOM 3147 O O . ALA B 1 145 ? 1.784 19.328 8.781 1 98.88 145 ALA B O 1
ATOM 3148 N N . ILE B 1 146 ? 2.756 17.344 8.992 1 98.94 146 ILE B N 1
ATOM 3149 C CA . ILE B 1 146 ? 1.942 16.656 7.992 1 98.94 146 ILE B CA 1
ATOM 3150 C C . ILE B 1 146 ? 1.178 15.508 8.648 1 98.94 146 ILE B C 1
ATOM 3152 O O . ILE B 1 146 ? 1.771 14.664 9.328 1 98.94 146 ILE B O 1
ATOM 3156 N N . VAL B 1 147 ? -0.125 15.516 8.531 1 99 147 VAL B N 1
ATOM 3157 C CA . VAL B 1 147 ? -0.979 14.406 8.961 1 99 147 VAL B CA 1
ATOM 3158 C C . VAL B 1 147 ? -1.543 13.688 7.734 1 99 147 VAL B C 1
ATOM 3160 O O . VAL B 1 147 ? -2.027 14.328 6.797 1 99 147 VAL B O 1
ATOM 3163 N N . ILE B 1 148 ? -1.422 12.383 7.711 1 99 148 ILE B N 1
ATOM 3164 C CA . ILE B 1 148 ? -1.826 11.539 6.59 1 99 148 ILE B CA 1
ATOM 3165 C C . ILE B 1 148 ? -3.025 10.68 6.992 1 99 148 ILE B C 1
ATOM 3167 O O . ILE B 1 148 ? -3.055 10.125 8.094 1 99 148 ILE B O 1
ATOM 3171 N N . MET B 1 149 ? -3.99 10.625 6.105 1 98.81 149 MET B N 1
ATOM 3172 C CA . MET B 1 149 ? -5.203 9.859 6.398 1 98.81 149 MET B CA 1
ATOM 3173 C C . MET B 1 149 ? -5.066 8.422 5.918 1 98.81 149 MET B C 1
ATOM 3175 O O . MET B 1 149 ? -5.199 8.141 4.723 1 98.81 149 MET B O 1
ATOM 3179 N N . GLY B 1 150 ? -4.824 7.496 6.828 1 98.62 150 GLY B N 1
ATOM 3180 C CA . GLY B 1 150 ? -4.898 6.066 6.574 1 98.62 150 GLY B CA 1
ATOM 3181 C C . GLY B 1 150 ? -6.242 5.465 6.945 1 98.62 150 GLY B C 1
ATOM 3182 O O . GLY B 1 150 ? -7.289 6.066 6.699 1 98.62 150 GLY B O 1
ATOM 3183 N N . SER B 1 151 ? -6.285 4.27 7.367 1 98.44 151 SER B N 1
ATOM 3184 C CA . SER B 1 151 ? -7.477 3.537 7.777 1 98.44 151 SER B CA 1
ATOM 3185 C C . SER B 1 151 ? -7.109 2.256 8.516 1 98.44 151 SER B C 1
ATOM 3187 O O . SER B 1 151 ? -6.047 1.675 8.273 1 98.44 151 SER B O 1
ATOM 3189 N N . SER B 1 152 ? -8.016 1.857 9.406 1 98.19 152 SER B N 1
ATOM 3190 C CA . SER B 1 152 ? -7.859 0.556 10.055 1 98.19 152 SER B CA 1
ATOM 3191 C C . SER B 1 152 ? -7.895 -0.573 9.023 1 98.19 152 SER B C 1
ATOM 3193 O O . SER B 1 152 ? -7.352 -1.654 9.266 1 98.19 152 SER B O 1
ATOM 3195 N N . THR B 1 153 ? -8.516 -0.338 7.848 1 98.31 153 THR B N 1
ATOM 3196 C CA . THR B 1 153 ? -8.633 -1.365 6.816 1 98.31 153 THR B CA 1
ATOM 3197 C C . THR B 1 153 ? -7.27 -1.711 6.234 1 98.31 153 THR B C 1
ATOM 3199 O O . THR B 1 153 ? -7.117 -2.732 5.559 1 98.31 153 THR B O 1
ATOM 3202 N N . GLY B 1 154 ? -6.258 -0.914 6.449 1 98.75 154 GLY B N 1
ATOM 3203 C CA . GLY B 1 154 ? -4.922 -1.185 5.938 1 98.75 154 GLY B CA 1
ATOM 3204 C C . GLY B 1 154 ? -4.141 -2.156 6.801 1 98.75 154 GLY B C 1
ATOM 3205 O O . GLY B 1 154 ? -3.025 -2.547 6.453 1 98.75 154 GLY B O 1
ATOM 3206 N N . LEU B 1 155 ? -4.797 -2.666 7.945 1 98.69 155 LEU B N 1
ATOM 3207 C CA . LEU B 1 155 ? -4.047 -3.391 8.969 1 98.69 155 LEU B CA 1
ATOM 3208 C C . LEU B 1 155 ? -4.375 -4.879 8.93 1 98.69 155 LEU B C 1
ATOM 3210 O O . LEU B 1 155 ? -3.768 -5.672 9.648 1 98.69 155 LEU B O 1
ATOM 3214 N N . HIS B 1 156 ? -5.367 -5.316 8.133 1 98.75 156 HIS B N 1
ATOM 3215 C CA . HIS B 1 156 ? -5.867 -6.688 8.133 1 98.75 156 HIS B CA 1
ATOM 3216 C C . HIS B 1 156 ? -6.613 -6.996 6.84 1 98.75 156 HIS B C 1
ATOM 3218 O O . HIS B 1 156 ? -6.836 -6.105 6.016 1 98.75 156 HIS B O 1
ATOM 3224 N N . PRO B 1 157 ? -6.922 -8.273 6.562 1 98.81 157 PRO B N 1
ATOM 3225 C CA . PRO B 1 157 ? -7.648 -8.617 5.34 1 98.81 157 PRO B CA 1
ATOM 3226 C C . PRO B 1 157 ? -9.07 -8.055 5.312 1 98.81 157 PRO B C 1
ATOM 3228 O O . PRO B 1 157 ? -9.844 -8.289 6.238 1 98.81 157 PRO B O 1
ATOM 3231 N N . VAL B 1 158 ? -9.398 -7.336 4.281 1 98.75 158 VAL B N 1
ATOM 3232 C CA . VAL B 1 158 ? -10.734 -6.77 4.09 1 98.75 158 VAL B CA 1
ATOM 3233 C C . VAL B 1 158 ? -11.195 -7.016 2.656 1 98.75 158 VAL B C 1
ATOM 3235 O O . VAL B 1 158 ? -10.445 -6.781 1.707 1 98.75 158 VAL B O 1
ATOM 3238 N N . ARG B 1 159 ? -12.445 -7.383 2.473 1 98.25 159 ARG B N 1
ATOM 3239 C CA . ARG B 1 159 ? -12.969 -7.801 1.173 1 98.25 159 ARG B CA 1
ATOM 3240 C C . ARG B 1 159 ? -13.133 -6.602 0.243 1 98.25 159 ARG B C 1
ATOM 3242 O O . ARG B 1 159 ? -13.383 -6.77 -0.954 1 98.25 159 ARG B O 1
ATOM 3249 N N . ALA B 1 160 ? -13.039 -5.363 0.77 1 97.5 160 ALA B N 1
ATOM 3250 C CA . ALA B 1 160 ? -12.906 -4.164 -0.058 1 97.5 160 ALA B CA 1
ATOM 3251 C C . ALA B 1 160 ? -11.461 -3.953 -0.494 1 97.5 160 ALA B C 1
ATOM 3253 O O . ALA B 1 160 ? -10.789 -3.041 -0.008 1 97.5 160 ALA B O 1
ATOM 3254 N N . VAL B 1 161 ? -11.07 -4.629 -1.493 1 98.69 161 VAL B N 1
ATOM 3255 C CA . VAL B 1 161 ? -9.664 -4.922 -1.786 1 98.69 161 VAL B CA 1
ATOM 3256 C C . VAL B 1 161 ? -8.945 -3.641 -2.205 1 98.69 161 VAL B C 1
ATOM 3258 O O . VAL B 1 161 ? -7.883 -3.318 -1.675 1 98.69 161 VAL B O 1
ATOM 3261 N N . ASP B 1 162 ? -9.539 -2.889 -3.189 1 98.56 162 ASP B N 1
ATOM 3262 C CA . ASP B 1 162 ? -8.852 -1.699 -3.682 1 98.56 162 ASP B CA 1
ATOM 3263 C C . ASP B 1 162 ? -8.695 -0.661 -2.574 1 98.56 162 ASP B C 1
ATOM 3265 O O . ASP B 1 162 ? -7.637 -0.035 -2.451 1 98.56 162 ASP B O 1
ATOM 3269 N N . TYR B 1 163 ? -9.68 -0.546 -1.723 1 98.06 163 TYR B N 1
ATOM 3270 C CA . TYR B 1 163 ? -9.625 0.401 -0.614 1 98.06 163 TYR B CA 1
ATOM 3271 C C . TYR B 1 163 ? -8.586 -0.019 0.413 1 98.06 163 TYR B C 1
ATOM 3273 O O . TYR B 1 163 ? -7.719 0.776 0.79 1 98.06 163 TYR B O 1
ATOM 3281 N N . SER B 1 164 ? -8.648 -1.281 0.826 1 98.44 164 SER B N 1
ATOM 3282 C CA . SER B 1 164 ? -7.727 -1.76 1.851 1 98.44 164 SER B CA 1
ATOM 3283 C C . SER B 1 164 ? -6.285 -1.746 1.349 1 98.44 164 SER B C 1
ATOM 3285 O O . SER B 1 164 ? -5.363 -1.451 2.107 1 98.44 164 SER B O 1
ATOM 3287 N N . ALA B 1 165 ? -6.094 -2.082 0.071 1 98.81 165 ALA B N 1
ATOM 3288 C CA . ALA B 1 165 ? -4.758 -2.035 -0.52 1 98.81 165 ALA B CA 1
ATOM 3289 C C . ALA B 1 165 ? -4.207 -0.613 -0.517 1 98.81 165 ALA B C 1
ATOM 3291 O O . ALA B 1 165 ? -3.057 -0.388 -0.138 1 98.81 165 ALA B O 1
ATOM 3292 N N . ALA B 1 166 ? -5.008 0.318 -0.972 1 98.81 166 ALA B N 1
ATOM 3293 C CA . ALA B 1 166 ? -4.594 1.72 -0.985 1 98.81 166 ALA B CA 1
ATOM 3294 C C . ALA B 1 166 ? -4.211 2.191 0.413 1 98.81 166 ALA B C 1
ATOM 3296 O O . ALA B 1 166 ? -3.17 2.83 0.595 1 98.81 166 ALA B O 1
ATOM 3297 N N . LYS B 1 167 ? -5.008 1.845 1.354 1 98.88 167 LYS B N 1
ATOM 3298 C CA . LYS B 1 167 ? -4.785 2.338 2.711 1 98.88 167 LYS B CA 1
ATOM 3299 C C . LYS B 1 167 ? -3.6 1.634 3.363 1 98.88 167 LYS B C 1
ATOM 3301 O O . LYS B 1 167 ? -2.877 2.234 4.16 1 98.88 167 LYS B O 1
ATOM 3306 N N . ALA B 1 168 ? -3.379 0.354 3.01 1 98.94 168 ALA B N 1
ATOM 3307 C CA . ALA B 1 168 ? -2.133 -0.286 3.424 1 98.94 168 ALA B CA 1
ATOM 3308 C C . ALA B 1 168 ? -0.922 0.445 2.848 1 98.94 168 ALA B C 1
ATOM 3310 O O . ALA B 1 168 ? 0.061 0.682 3.555 1 98.94 168 ALA B O 1
ATOM 3311 N N . GLY B 1 169 ? -1.02 0.77 1.568 1 98.94 169 GLY B N 1
ATOM 3312 C CA . GLY B 1 169 ? 0.034 1.56 0.952 1 98.94 169 GLY B CA 1
ATOM 3313 C C . GLY B 1 169 ? 0.272 2.885 1.65 1 98.94 169 GLY B C 1
ATOM 3314 O O . GLY B 1 169 ? 1.419 3.299 1.834 1 98.94 169 GLY B O 1
ATOM 3315 N N . VAL B 1 170 ? -0.772 3.523 2.078 1 98.94 170 VAL B N 1
ATOM 3316 C CA . VAL B 1 170 ? -0.697 4.805 2.768 1 98.94 170 VAL B CA 1
ATOM 3317 C C . VAL B 1 170 ? 0.009 4.629 4.109 1 98.94 170 VAL B C 1
ATOM 3319 O O . VAL B 1 170 ? 0.831 5.465 4.5 1 98.94 170 VAL B O 1
ATOM 3322 N N . LEU B 1 171 ? -0.337 3.584 4.844 1 98.94 171 LEU B N 1
ATOM 3323 C CA . LEU B 1 171 ? 0.335 3.324 6.113 1 98.94 171 LEU B CA 1
ATOM 3324 C C . LEU B 1 171 ? 1.833 3.129 5.906 1 98.94 171 LEU B C 1
ATOM 3326 O O . LEU B 1 171 ? 2.646 3.707 6.633 1 98.94 171 LEU B O 1
ATOM 3330 N N . GLY B 1 172 ? 2.158 2.303 4.887 1 98.94 172 GLY B N 1
ATOM 3331 C CA . GLY B 1 172 ? 3.561 2.105 4.551 1 98.94 172 GLY B CA 1
ATOM 3332 C C . GLY B 1 172 ? 4.254 3.383 4.117 1 98.94 172 GLY B C 1
ATOM 3333 O O . GLY B 1 172 ? 5.387 3.648 4.527 1 98.94 172 GLY B O 1
ATOM 3334 N N . PHE B 1 173 ? 3.576 4.188 3.352 1 98.94 173 PHE B N 1
ATOM 3335 C CA . PHE B 1 173 ? 4.105 5.461 2.871 1 98.94 173 PHE B CA 1
ATOM 3336 C C . PHE B 1 173 ? 4.371 6.41 4.035 1 98.94 173 PHE B C 1
ATOM 3338 O O . PHE B 1 173 ? 5.457 6.984 4.137 1 98.94 173 PHE B O 1
ATOM 3345 N N . GLY B 1 174 ? 3.424 6.523 4.898 1 98.94 174 GLY B N 1
ATOM 3346 C CA . GLY B 1 174 ? 3.539 7.445 6.02 1 98.94 174 GLY B CA 1
ATOM 3347 C C . GLY B 1 174 ? 4.727 7.148 6.914 1 98.94 174 GLY B C 1
ATOM 3348 O O . GLY B 1 174 ? 5.52 8.047 7.219 1 98.94 174 GLY B O 1
ATOM 3349 N N . ARG B 1 175 ? 4.867 5.898 7.363 1 98.88 175 ARG B N 1
ATOM 3350 C CA . ARG B 1 175 ? 5.965 5.555 8.266 1 98.88 175 ARG B CA 1
ATOM 3351 C C . ARG B 1 175 ? 7.312 5.727 7.574 1 98.88 175 ARG B C 1
ATOM 3353 O O . ARG B 1 175 ? 8.281 6.184 8.188 1 98.88 175 ARG B O 1
ATOM 3360 N N . SER B 1 176 ? 7.352 5.422 6.281 1 98.88 176 SER B N 1
ATOM 3361 C CA . SER B 1 176 ? 8.609 5.523 5.551 1 98.88 176 SER B CA 1
ATOM 3362 C C . SER B 1 176 ? 8.961 6.977 5.254 1 98.88 176 SER B C 1
ATOM 3364 O O . SER B 1 176 ? 10.133 7.359 5.281 1 98.88 176 SER B O 1
ATOM 3366 N N . PHE B 1 177 ? 7.938 7.742 4.934 1 98.94 177 PHE B N 1
ATOM 3367 C CA . PHE B 1 177 ? 8.188 9.156 4.691 1 98.94 177 PHE B CA 1
ATOM 3368 C C . PHE B 1 177 ? 8.656 9.852 5.965 1 98.94 177 PHE B C 1
ATOM 3370 O O . PHE B 1 177 ? 9.531 10.719 5.922 1 98.94 177 PHE B O 1
ATOM 3377 N N . ALA B 1 178 ? 8.031 9.523 7.098 1 98.94 178 ALA B N 1
ATOM 3378 C CA . ALA B 1 178 ? 8.492 10.039 8.383 1 98.94 178 ALA B CA 1
ATOM 3379 C C . ALA B 1 178 ? 9.961 9.711 8.609 1 98.94 178 ALA B C 1
ATOM 3381 O O . ALA B 1 178 ? 10.734 10.57 9.055 1 98.94 178 ALA B O 1
ATOM 3382 N N . ARG B 1 179 ? 10.32 8.492 8.305 1 98.88 179 ARG B N 1
ATOM 3383 C CA . ARG B 1 179 ? 11.719 8.086 8.422 1 98.88 179 ARG B CA 1
ATOM 3384 C C . ARG B 1 179 ? 12.602 8.922 7.504 1 98.88 179 ARG B C 1
ATOM 3386 O O . ARG B 1 179 ? 13.68 9.359 7.91 1 98.88 179 ARG B O 1
ATOM 3393 N N . LEU B 1 180 ? 12.195 9.141 6.312 1 98.81 180 LEU B N 1
ATOM 3394 C CA . LEU B 1 180 ? 12.961 9.883 5.32 1 98.81 180 LEU B CA 1
ATOM 3395 C C . LEU B 1 180 ? 13.258 11.297 5.809 1 98.81 180 LEU B C 1
ATOM 3397 O O . LEU B 1 180 ? 14.406 11.75 5.766 1 98.81 180 LEU B O 1
ATOM 3401 N N . VAL B 1 181 ? 12.203 12.008 6.281 1 98.75 181 VAL B N 1
ATOM 3402 C CA . VAL B 1 181 ? 12.406 13.391 6.691 1 98.75 181 VAL B CA 1
ATOM 3403 C C . VAL B 1 181 ? 13.266 13.438 7.953 1 98.75 181 VAL B C 1
ATOM 3405 O O . VAL B 1 181 ? 14.055 14.367 8.141 1 98.75 181 VAL B O 1
ATOM 3408 N N . GLU B 1 182 ? 13.117 12.414 8.82 1 98.62 182 GLU B N 1
ATOM 3409 C CA . GLU B 1 182 ? 13.938 12.32 10.023 1 98.62 182 GLU B CA 1
ATOM 3410 C C . GLU B 1 182 ? 15.414 12.18 9.672 1 98.62 182 GLU B C 1
ATOM 3412 O O . GLU B 1 182 ? 16.25 12.914 10.188 1 98.62 182 GLU B O 1
ATOM 3417 N N . VAL B 1 183 ? 15.734 11.273 8.781 1 98.06 183 VAL B N 1
ATOM 3418 C CA . VAL B 1 183 ? 17.125 11 8.445 1 98.06 183 VAL B CA 1
ATOM 3419 C C . VAL B 1 183 ? 17.703 12.172 7.648 1 98.06 183 VAL B C 1
ATOM 3421 O O . VAL B 1 183 ? 18.906 12.406 7.66 1 98.06 183 VAL B O 1
ATOM 3424 N N . ALA B 1 184 ? 16.844 12.93 6.996 1 98 184 ALA B N 1
ATOM 3425 C CA . ALA B 1 184 ? 17.281 14.094 6.23 1 98 184 ALA B CA 1
ATOM 3426 C C . ALA B 1 184 ? 17.484 15.305 7.141 1 98 184 ALA B C 1
ATOM 3428 O O . ALA B 1 184 ? 17.953 16.359 6.695 1 98 184 ALA B O 1
ATOM 3429 N N . GLY B 1 185 ? 17.078 15.195 8.422 1 98 185 GLY B N 1
ATOM 3430 C CA . GLY B 1 185 ? 17.266 16.266 9.391 1 98 185 GLY B CA 1
ATOM 3431 C C . GLY B 1 185 ? 16.328 17.422 9.188 1 98 185 GLY B C 1
ATOM 3432 O O . GLY B 1 185 ? 16.641 18.562 9.539 1 98 185 GLY B O 1
ATOM 3433 N N . LEU B 1 186 ? 15.203 17.188 8.562 1 98.25 186 LEU B N 1
ATOM 3434 C CA . LEU B 1 186 ? 14.234 18.25 8.312 1 98.25 186 LEU B CA 1
ATOM 3435 C C . LEU B 1 186 ? 13.32 18.438 9.516 1 98.25 186 LEU B C 1
ATOM 3437 O O . LEU B 1 186 ? 12.93 17.484 10.172 1 98.25 186 LEU B O 1
ATOM 3441 N N . PRO B 1 187 ? 12.961 19.688 9.805 1 97.88 187 PRO B N 1
ATOM 3442 C CA . PRO B 1 187 ? 12.047 19.953 10.922 1 97.88 187 PRO B CA 1
ATOM 3443 C C . PRO B 1 187 ? 10.578 19.75 10.547 1 97.88 187 PRO B C 1
ATOM 3445 O O . PRO B 1 187 ? 9.758 20.641 10.766 1 97.88 187 PRO B O 1
ATOM 3448 N N . ILE B 1 188 ? 10.258 18.672 9.961 1 98.75 188 ILE B N 1
ATOM 3449 C CA . ILE B 1 188 ? 8.922 18.297 9.523 1 98.75 188 ILE B CA 1
ATOM 3450 C C . ILE B 1 188 ? 8.461 17.047 10.281 1 98.75 188 ILE B C 1
ATOM 3452 O O . ILE B 1 188 ? 9.18 16.047 10.328 1 98.75 188 ILE B O 1
ATOM 3456 N N . ARG B 1 189 ? 7.359 17.141 10.992 1 98.88 189 ARG B N 1
ATOM 3457 C CA . ARG B 1 189 ? 6.754 15.977 11.641 1 98.88 189 ARG B CA 1
ATOM 3458 C C . ARG B 1 189 ? 5.703 15.336 10.734 1 98.88 189 ARG B C 1
ATOM 3460 O O . ARG B 1 189 ? 4.91 16.031 10.102 1 98.88 189 ARG B O 1
ATOM 3467 N N . VAL B 1 190 ? 5.762 14.031 10.586 1 98.94 190 VAL B N 1
ATOM 3468 C CA . VAL B 1 190 ? 4.82 13.266 9.773 1 98.94 190 VAL B CA 1
ATOM 3469 C C . VAL B 1 190 ? 4.16 12.188 10.625 1 98.94 190 VAL B C 1
ATOM 3471 O O . VAL B 1 190 ? 4.848 11.352 11.219 1 98.94 190 VAL B O 1
ATOM 3474 N N . ASN B 1 191 ? 2.854 12.25 10.766 1 98.94 191 ASN B N 1
ATOM 3475 C CA . ASN B 1 191 ? 2.078 11.234 11.469 1 98.94 191 ASN B CA 1
ATOM 3476 C C . ASN B 1 191 ? 0.876 10.773 10.656 1 98.94 191 ASN B C 1
ATOM 3478 O O . ASN B 1 191 ? 0.368 11.523 9.812 1 98.94 191 ASN B O 1
ATOM 3482 N N . THR B 1 192 ? 0.464 9.539 10.828 1 98.94 192 THR B N 1
ATOM 3483 C CA . THR B 1 192 ? -0.631 8.922 10.086 1 98.94 192 THR B CA 1
ATOM 3484 C C . THR B 1 192 ? -1.767 8.523 11.023 1 98.94 192 THR B C 1
ATOM 3486 O O . THR B 1 192 ? -1.526 8.156 12.172 1 98.94 192 THR B O 1
ATOM 3489 N N . LEU B 1 193 ? -2.998 8.633 10.555 1 98.88 193 LEU B N 1
ATOM 3490 C CA . LEU B 1 193 ? -4.176 8.172 11.281 1 98.88 193 LEU B CA 1
ATOM 3491 C C . LEU B 1 193 ? -4.727 6.887 10.672 1 98.88 193 LEU B C 1
ATOM 3493 O O . LEU B 1 193 ? -4.66 6.695 9.453 1 98.88 193 LEU B O 1
ATOM 3497 N N . ALA B 1 194 ? -5.25 6.051 11.484 1 98.75 194 ALA B N 1
ATOM 3498 C CA . ALA B 1 194 ? -5.992 4.863 11.062 1 98.75 194 ALA B CA 1
ATOM 3499 C C . ALA B 1 194 ? -7.367 4.812 11.719 1 98.75 194 ALA B C 1
ATOM 3501 O O . ALA B 1 194 ? -7.609 3.994 12.609 1 98.75 194 ALA B O 1
ATOM 3502 N N . PRO B 1 195 ? -8.266 5.609 11.258 1 98.12 195 PRO B N 1
ATOM 3503 C CA . PRO B 1 195 ? -9.609 5.586 11.836 1 98.12 195 PRO B CA 1
ATOM 3504 C C . PRO B 1 195 ? -10.391 4.324 11.469 1 98.12 195 PRO B C 1
ATOM 3506 O O . PRO B 1 195 ? -10.219 3.785 10.375 1 98.12 195 PRO B O 1
ATOM 3509 N N . SER B 1 196 ? -11.18 3.893 12.422 1 96.38 196 SER B N 1
ATOM 3510 C CA . SER B 1 196 ? -12.195 2.883 12.156 1 96.38 196 SER B CA 1
ATOM 3511 C C . SER B 1 196 ? -13.445 3.508 11.547 1 96.38 196 SER B C 1
ATOM 3513 O O . SER B 1 196 ? -13.383 4.586 10.953 1 96.38 196 SER B O 1
ATOM 3515 N N . TRP B 1 197 ? -14.523 2.783 11.555 1 95.5 197 TRP B N 1
ATOM 3516 C CA . TRP B 1 197 ? -15.766 3.213 10.906 1 95.5 197 TRP B CA 1
ATOM 3517 C C . TRP B 1 197 ? -16.141 4.621 11.352 1 95.5 197 TRP B C 1
ATOM 3519 O O . TRP B 1 197 ? -16.406 4.859 12.531 1 95.5 197 TRP B O 1
ATOM 3529 N N . THR B 1 198 ? -16.141 5.539 10.43 1 95.88 198 THR B N 1
ATOM 3530 C CA . THR B 1 198 ? -16.453 6.945 10.648 1 95.88 198 THR B CA 1
ATOM 3531 C C . THR B 1 198 ? -17.578 7.395 9.711 1 95.88 198 THR B C 1
ATOM 3533 O O . THR B 1 198 ? -17.594 7.031 8.539 1 95.88 198 THR B O 1
ATOM 3536 N N . ALA B 1 199 ? -18.5 8.148 10.266 1 91.25 199 ALA B N 1
ATOM 3537 C CA . ALA B 1 199 ? -19.656 8.602 9.508 1 91.25 199 ALA B CA 1
ATOM 3538 C C . ALA B 1 199 ? -19.25 9.547 8.383 1 91.25 199 ALA B C 1
ATOM 3540 O O . ALA B 1 199 ? -19.188 10.766 8.578 1 91.25 199 ALA B O 1
ATOM 3541 N N . THR B 1 200 ? -18.906 8.961 7.238 1 87.56 200 THR B N 1
ATOM 3542 C CA . THR B 1 200 ? -18.531 9.688 6.035 1 87.56 200 THR B CA 1
ATOM 3543 C C . THR B 1 200 ? -19.25 9.133 4.812 1 87.56 200 THR B C 1
ATOM 3545 O O . THR B 1 200 ? -20.109 8.25 4.934 1 87.56 200 THR B O 1
ATOM 3548 N N . GLN B 1 201 ? -18.938 9.719 3.752 1 72.25 201 GLN B N 1
ATOM 3549 C CA . GLN B 1 201 ? -19.625 9.305 2.533 1 72.25 201 GLN B CA 1
ATOM 3550 C C . GLN B 1 201 ? -18.812 8.25 1.775 1 72.25 201 GLN B C 1
ATOM 3552 O O . GLN B 1 201 ? -19.016 8.062 0.573 1 72.25 201 GLN B O 1
ATOM 3557 N N . VAL B 1 202 ? -17.859 7.633 2.43 1 73.44 202 VAL B N 1
ATOM 3558 C CA . VAL B 1 202 ? -17.078 6.586 1.785 1 73.44 202 VAL B CA 1
ATOM 3559 C C . VAL B 1 202 ? -18 5.457 1.327 1 73.44 202 VAL B C 1
ATOM 3561 O O . VAL B 1 202 ? -17.797 4.883 0.254 1 73.44 202 VAL B O 1
ATOM 3564 N N . LEU B 1 203 ? -18.953 5.102 2.113 1 77.25 203 LEU B N 1
ATOM 3565 C CA . LEU B 1 203 ? -20.094 4.277 1.721 1 77.25 203 LEU B CA 1
ATOM 3566 C C . LEU B 1 203 ? -21.406 5.043 1.883 1 77.25 203 LEU B C 1
ATOM 3568 O O . LEU B 1 203 ? -21.609 5.73 2.887 1 77.25 203 LEU B O 1
ATOM 3572 N N . PRO B 1 204 ? -22.188 4.926 0.856 1 80.38 204 PRO B N 1
ATOM 3573 C CA . PRO B 1 204 ? -23.484 5.57 1.002 1 80.38 204 PRO B CA 1
ATOM 3574 C C . PRO B 1 204 ? -24.266 5.062 2.215 1 80.38 204 PRO B C 1
ATOM 3576 O O . PRO B 1 204 ? -24.297 3.857 2.475 1 80.38 204 PRO B O 1
ATOM 3579 N N . ASP B 1 205 ? -24.781 5.914 3.035 1 86.06 205 ASP B N 1
ATOM 3580 C CA . ASP B 1 205 ? -25.641 5.609 4.172 1 86.06 205 ASP B CA 1
ATOM 3581 C C . ASP B 1 205 ? -24.906 4.773 5.215 1 86.06 205 ASP B C 1
ATOM 3583 O O . ASP B 1 205 ? -25.5 3.875 5.824 1 86.06 205 ASP B O 1
ATOM 3587 N N . LEU B 1 206 ? -23.672 5.059 5.375 1 87.94 206 LEU B N 1
ATOM 3588 C CA . LEU B 1 206 ? -22.828 4.25 6.242 1 87.94 206 LEU B CA 1
ATOM 3589 C C . LEU B 1 206 ? -23.359 4.242 7.672 1 87.94 206 LEU B C 1
ATOM 3591 O O . LEU B 1 206 ? -23.484 3.184 8.289 1 87.94 206 LEU B O 1
ATOM 3595 N N . LYS B 1 207 ? -23.766 5.402 8.188 1 89.5 207 LYS B N 1
ATOM 3596 C CA . LYS B 1 207 ? -24.219 5.508 9.57 1 89.5 207 LYS B CA 1
ATOM 3597 C C . LYS B 1 207 ? -25.438 4.605 9.812 1 89.5 207 LYS B C 1
ATOM 3599 O O . LYS B 1 207 ? -25.469 3.857 10.789 1 89.5 207 LYS B O 1
ATOM 3604 N N . ASP B 1 208 ? -26.312 4.617 8.883 1 91.75 208 ASP B N 1
ATOM 3605 C CA . ASP B 1 208 ? -27.516 3.814 9.016 1 91.75 208 ASP B CA 1
ATOM 3606 C C . ASP B 1 208 ? -27.219 2.328 8.844 1 91.75 208 ASP B C 1
ATOM 3608 O O . ASP B 1 208 ? -27.812 1.485 9.523 1 91.75 208 ASP B O 1
ATOM 3612 N N . LEU B 1 209 ? -26.391 2.047 7.953 1 91.81 209 LEU B N 1
ATOM 3613 C CA . LEU B 1 209 ? -26.016 0.657 7.719 1 91.81 209 LEU B CA 1
ATOM 3614 C C . LEU B 1 209 ? -25.344 0.06 8.953 1 91.81 209 LEU B C 1
ATOM 3616 O O . LEU B 1 209 ? -25.625 -1.078 9.328 1 91.81 209 LEU B O 1
ATOM 3620 N N . LEU B 1 210 ? -24.453 0.826 9.547 1 93.12 210 LEU B N 1
ATOM 3621 C CA . LEU B 1 210 ? -23.766 0.358 10.75 1 93.12 210 LEU B CA 1
ATOM 3622 C C . LEU B 1 210 ? -24.75 0.178 11.898 1 93.12 210 LEU B C 1
ATOM 3624 O O . LEU B 1 210 ? -24.672 -0.797 12.648 1 93.12 210 LEU B O 1
ATOM 3628 N N . ALA B 1 211 ? -25.656 1.073 12.031 1 93.5 211 ALA B N 1
ATOM 3629 C CA . ALA B 1 211 ? -26.688 0.947 13.055 1 93.5 211 ALA B CA 1
ATOM 3630 C C . ALA B 1 211 ? -27.5 -0.33 12.859 1 93.5 211 ALA B C 1
ATOM 3632 O O . ALA B 1 211 ? -27.859 -1.004 13.828 1 93.5 211 ALA B O 1
ATOM 3633 N N . ALA B 1 212 ? -27.781 -0.604 11.648 1 93.94 212 ALA B N 1
ATOM 3634 C CA . ALA B 1 212 ? -28.594 -1.771 11.32 1 93.94 212 ALA B CA 1
ATOM 3635 C C . ALA B 1 212 ? -27.906 -3.061 11.75 1 93.94 212 ALA B C 1
ATOM 3637 O O . ALA B 1 212 ? -28.562 -4.062 12.039 1 93.94 212 ALA B O 1
ATOM 3638 N N . VAL B 1 213 ? -26.594 -3.062 11.828 1 94.25 213 VAL B N 1
ATOM 3639 C CA . VAL B 1 213 ? -25.875 -4.27 12.219 1 94.25 213 VAL B CA 1
ATOM 3640 C C . VAL B 1 213 ? -25.297 -4.098 13.625 1 94.25 213 VAL B C 1
ATOM 3642 O O . VAL B 1 213 ? -24.344 -4.773 13.992 1 94.25 213 VAL B O 1
ATOM 3645 N N . SER B 1 214 ? -25.719 -3.115 14.344 1 94.25 214 SER B N 1
ATOM 3646 C CA . SER B 1 214 ? -25.422 -2.873 15.75 1 94.25 214 SER B CA 1
ATOM 3647 C C . SER B 1 214 ? -23.938 -2.551 15.953 1 94.25 214 SER B C 1
ATOM 3649 O O . SER B 1 214 ? -23.297 -3.064 16.875 1 94.25 214 SER B O 1
ATOM 3651 N N . GLN B 1 215 ? -23.453 -1.809 14.992 1 93.5 215 GLN B N 1
ATOM 3652 C CA . GLN B 1 215 ? -22.078 -1.318 15.094 1 93.5 215 GLN B CA 1
ATOM 3653 C C . GLN B 1 215 ? -22.047 0.197 15.266 1 93.5 215 GLN B C 1
ATOM 3655 O O . GLN B 1 215 ? -22.859 0.912 14.664 1 93.5 215 GLN B O 1
ATOM 3660 N N . SER B 1 216 ? -21.156 0.605 16.141 1 90.62 216 SER B N 1
ATOM 3661 C CA . SER B 1 216 ? -21 2.039 16.359 1 90.62 216 SER B CA 1
ATOM 3662 C C . SER B 1 216 ? -20.328 2.707 15.164 1 90.62 216 SER B C 1
ATOM 3664 O O . SER B 1 216 ? -19.562 2.064 14.43 1 90.62 216 SER B O 1
ATOM 3666 N N . CYS B 1 217 ? -20.656 3.916 14.961 1 93.44 217 CYS B N 1
ATOM 3667 C CA . CYS B 1 217 ? -20.062 4.781 13.938 1 93.44 217 CYS B CA 1
ATOM 3668 C C . CYS B 1 217 ? -19.594 6.098 14.547 1 93.44 217 CYS B C 1
ATOM 3670 O O . CYS B 1 217 ? -20.422 6.918 14.969 1 93.44 217 CYS B O 1
ATOM 3672 N N . GLN B 1 218 ? -18.25 6.266 14.602 1 95.94 218 GLN B N 1
ATOM 3673 C CA . GLN B 1 218 ? -17.797 7.508 15.211 1 95.94 218 GLN B CA 1
ATOM 3674 C C . GLN B 1 218 ? -18.031 8.695 14.281 1 95.94 218 GLN B C 1
ATOM 3676 O O . GLN B 1 218 ? -18.234 8.523 13.078 1 95.94 218 GLN B O 1
ATOM 3681 N N . THR B 1 219 ? -18.047 9.898 14.859 1 96.31 219 THR B N 1
ATOM 3682 C CA . THR B 1 219 ? -18.297 11.102 14.07 1 96.31 219 THR B CA 1
ATOM 3683 C C . THR B 1 219 ? -17.016 11.625 13.461 1 96.31 219 THR B C 1
ATOM 3685 O O . THR B 1 219 ? -15.922 11.414 14 1 96.31 219 THR B O 1
ATOM 3688 N N . PRO B 1 220 ? -17.109 12.336 12.336 1 97.44 220 PRO B N 1
ATOM 3689 C CA . PRO B 1 220 ? -15.922 12.969 11.742 1 97.44 220 PRO B CA 1
ATOM 3690 C C . PRO B 1 220 ? -15.18 13.867 12.727 1 97.44 220 PRO B C 1
ATOM 3692 O O . PRO B 1 220 ? -13.953 14 12.641 1 97.44 220 PRO B O 1
ATOM 3695 N N . ALA B 1 221 ? -15.867 14.43 13.672 1 97.75 221 ALA B N 1
ATOM 3696 C CA . ALA B 1 221 ? -15.281 15.359 14.633 1 97.75 221 ALA B CA 1
ATOM 3697 C C . ALA B 1 221 ? -14.227 14.664 15.492 1 97.75 221 ALA B C 1
ATOM 3699 O O . ALA B 1 221 ? -13.227 15.281 15.883 1 97.75 221 ALA B O 1
ATOM 3700 N N . VAL B 1 222 ? -14.461 13.391 15.781 1 97.88 222 VAL B N 1
ATOM 3701 C CA . VAL B 1 222 ? -13.523 12.617 16.578 1 97.88 222 VAL B CA 1
ATOM 3702 C C . VAL B 1 222 ? -12.188 12.508 15.859 1 97.88 222 VAL B C 1
ATOM 3704 O O . VAL B 1 222 ? -11.125 12.688 16.469 1 97.88 222 VAL B O 1
ATOM 3707 N N . VAL B 1 223 ? -12.219 12.281 14.617 1 98.62 223 VAL B N 1
ATOM 3708 C CA . VAL B 1 223 ? -11.008 12.133 13.82 1 98.62 223 VAL B CA 1
ATOM 3709 C C . VAL B 1 223 ? -10.359 13.5 13.609 1 98.62 223 VAL B C 1
ATOM 3711 O O . VAL B 1 223 ? -9.133 13.625 13.656 1 98.62 223 VAL B O 1
ATOM 3714 N N . ALA B 1 224 ? -11.18 14.539 13.383 1 98.75 224 ALA B N 1
ATOM 3715 C CA . ALA B 1 224 ? -10.672 15.898 13.227 1 98.75 224 ALA B CA 1
ATOM 3716 C C . ALA B 1 224 ? -9.859 16.328 14.445 1 98.75 224 ALA B C 1
ATOM 3718 O O . ALA B 1 224 ? -8.828 16.984 14.312 1 98.75 224 ALA B O 1
ATOM 3719 N N . ARG B 1 225 ? -10.289 15.938 15.641 1 98.69 225 ARG B N 1
ATOM 3720 C CA . ARG B 1 225 ? -9.57 16.25 16.875 1 98.69 225 ARG B CA 1
ATOM 3721 C C . ARG B 1 225 ? -8.18 15.617 16.875 1 98.69 225 ARG B C 1
ATOM 3723 O O . ARG B 1 225 ? -7.207 16.234 17.312 1 98.69 225 ARG B O 1
ATOM 3730 N N . ALA B 1 226 ? -8.141 14.406 16.391 1 98.81 226 ALA B N 1
ATOM 3731 C CA . ALA B 1 226 ? -6.848 13.727 16.312 1 98.81 226 ALA B CA 1
ATOM 3732 C C . ALA B 1 226 ? -5.914 14.445 15.336 1 98.81 226 ALA B C 1
ATOM 3734 O O . ALA B 1 226 ? -4.711 14.562 15.594 1 98.81 226 ALA B O 1
ATOM 3735 N N . VAL B 1 227 ? -6.465 14.945 14.219 1 98.94 227 VAL B N 1
ATOM 3736 C CA . VAL B 1 227 ? -5.672 15.688 13.242 1 98.94 227 VAL B CA 1
ATOM 3737 C C . VAL B 1 227 ? -5.074 16.938 13.898 1 98.94 227 VAL B C 1
ATOM 3739 O O . VAL B 1 227 ? -3.861 17.141 13.844 1 98.94 227 VAL B O 1
ATOM 3742 N N . ALA B 1 228 ? -5.895 17.703 14.547 1 98.94 228 ALA B N 1
ATOM 3743 C CA . ALA B 1 228 ? -5.441 18.938 15.195 1 98.94 228 ALA B CA 1
ATOM 3744 C C . ALA B 1 228 ? -4.402 18.641 16.281 1 98.94 228 ALA B C 1
ATOM 3746 O O . ALA B 1 228 ? -3.404 19.359 16.406 1 98.94 228 ALA B O 1
ATOM 3747 N N . TYR B 1 229 ? -4.664 17.578 17.016 1 98.88 229 TYR B N 1
ATOM 3748 C CA . TYR B 1 229 ? -3.744 17.172 18.078 1 98.88 229 TYR B CA 1
ATOM 3749 C C . TYR B 1 229 ? -2.363 16.859 17.516 1 98.88 229 TYR B C 1
ATOM 3751 O O . TYR B 1 229 ? -1.351 17.328 18.047 1 98.88 229 TYR B O 1
ATOM 3759 N N . LEU B 1 230 ? -2.291 16.125 16.438 1 98.81 230 LEU B N 1
ATOM 3760 C CA . LEU B 1 230 ? -1.018 15.727 15.844 1 98.81 230 LEU B CA 1
ATOM 3761 C C . LEU B 1 230 ? -0.321 16.922 15.203 1 98.81 230 LEU B C 1
ATOM 3763 O O . LEU B 1 230 ? 0.91 16.969 15.148 1 98.81 230 LEU B O 1
ATOM 3767 N N . MET B 1 231 ? -1.077 17.906 14.734 1 98.81 231 MET B N 1
ATOM 3768 C CA . MET B 1 231 ? -0.498 19.141 14.203 1 98.81 231 MET B CA 1
ATOM 3769 C C . MET B 1 231 ? 0.115 19.969 15.312 1 98.81 231 MET B C 1
ATOM 3771 O O . MET B 1 231 ? 1.224 20.5 15.172 1 98.81 231 MET B O 1
ATOM 3775 N N . ALA B 1 232 ? -0.527 20.031 16.469 1 98.25 232 ALA B N 1
ATOM 3776 C CA . ALA B 1 232 ? -0.128 20.922 17.562 1 98.25 232 ALA B CA 1
ATOM 3777 C C . ALA B 1 232 ? 0.987 20.281 18.391 1 98.25 232 ALA B C 1
ATOM 3779 O O . ALA B 1 232 ? 1.87 20.984 18.891 1 98.25 232 ALA B O 1
ATOM 3780 N N . ASN B 1 233 ? 0.904 18.984 18.578 1 97.62 233 ASN B N 1
ATOM 3781 C CA . ASN B 1 233 ? 1.849 18.297 19.453 1 97.62 233 ASN B CA 1
ATOM 3782 C C . ASN B 1 233 ? 3.207 18.125 18.781 1 97.62 233 ASN B C 1
ATOM 3784 O O . ASN B 1 233 ? 3.361 17.281 17.891 1 97.62 233 ASN B O 1
ATOM 3788 N N . LYS B 1 234 ? 4.207 18.766 19.297 1 96.5 234 LYS B N 1
ATOM 3789 C CA . LYS B 1 234 ? 5.512 18.844 18.625 1 96.5 234 LYS B CA 1
ATOM 3790 C C . LYS B 1 234 ? 6.363 17.625 18.969 1 96.5 234 LYS B C 1
ATOM 3792 O O . LYS B 1 234 ? 7.426 17.422 18.375 1 96.5 234 LYS B O 1
ATOM 3797 N N . SER B 1 235 ? 5.879 16.797 19.812 1 96.94 235 SER B N 1
ATOM 3798 C CA . SER B 1 235 ? 6.688 15.664 20.25 1 96.94 235 SER B CA 1
ATOM 3799 C C . SER B 1 235 ? 6.336 14.398 19.469 1 96.94 235 SER B C 1
ATOM 3801 O O . SER B 1 235 ? 6.984 13.367 19.625 1 96.94 235 SER B O 1
ATOM 3803 N N . ARG B 1 236 ? 5.344 14.484 18.594 1 97.81 236 ARG B N 1
ATOM 3804 C CA . ARG B 1 236 ? 4.871 13.281 17.922 1 97.81 236 ARG B CA 1
ATOM 3805 C C . ARG B 1 236 ? 5.332 13.242 16.469 1 97.81 236 ARG B C 1
ATOM 3807 O O . ARG B 1 236 ? 5.023 14.148 15.695 1 97.81 236 ARG B O 1
ATOM 3814 N N . HIS B 1 237 ? 6.039 12.227 16.109 1 98.75 237 HIS B N 1
ATOM 3815 C CA . HIS B 1 237 ? 6.566 12 14.773 1 98.75 237 HIS B CA 1
ATOM 3816 C C . HIS B 1 237 ? 6.656 10.516 14.453 1 98.75 237 HIS B C 1
ATOM 3818 O O . HIS B 1 237 ? 7.055 9.719 15.305 1 98.75 237 HIS B O 1
ATOM 3824 N N . GLY B 1 238 ? 6.293 10.148 13.234 1 98.75 238 GLY B N 1
ATOM 3825 C CA . GLY B 1 238 ? 6.418 8.773 12.781 1 98.75 238 GLY B CA 1
ATOM 3826 C C . GLY B 1 238 ? 5.426 7.832 13.445 1 98.75 238 GLY B C 1
ATOM 3827 O O . GLY B 1 238 ? 5.695 6.637 13.594 1 98.75 238 GLY B O 1
ATOM 3828 N N . GLU B 1 239 ? 4.309 8.398 13.922 1 98.69 239 GLU B N 1
ATOM 3829 C CA . GLU B 1 239 ? 3.332 7.59 14.648 1 98.69 239 GLU B CA 1
ATOM 3830 C C . GLU B 1 239 ? 2.141 7.234 13.766 1 98.69 239 GLU B C 1
ATOM 3832 O O . GLU B 1 239 ? 1.888 7.902 12.758 1 98.69 239 GLU B O 1
ATOM 3837 N N . LEU B 1 240 ? 1.574 6.141 14.039 1 98.88 240 LEU B N 1
ATOM 3838 C CA . LEU B 1 240 ? 0.274 5.719 13.531 1 98.88 240 LEU B CA 1
ATOM 3839 C C . LEU B 1 240 ? -0.75 5.645 14.656 1 98.88 240 LEU B C 1
ATOM 3841 O O . LEU B 1 240 ? -0.591 4.859 15.594 1 98.88 240 LEU B O 1
ATOM 3845 N N . VAL B 1 241 ? -1.77 6.492 14.562 1 98.88 241 VAL B N 1
ATOM 3846 C CA . VAL B 1 241 ? -2.75 6.555 15.648 1 98.88 241 VAL B CA 1
ATOM 3847 C C . VAL B 1 241 ? -4.051 5.887 15.203 1 98.88 241 VAL B C 1
ATOM 3849 O O . VAL B 1 241 ? -4.684 6.324 14.242 1 98.88 241 VAL B O 1
ATOM 3852 N N . PHE B 1 242 ? -4.387 4.809 15.859 1 98.69 242 PHE B N 1
ATOM 3853 C CA . PHE B 1 242 ? -5.676 4.152 15.688 1 98.69 242 PHE B CA 1
ATOM 3854 C C . PHE B 1 242 ? -6.777 4.918 16.406 1 98.69 242 PHE B C 1
ATOM 3856 O O . PHE B 1 242 ? -6.656 5.219 17.594 1 98.69 242 PHE B O 1
ATOM 3863 N N . VAL B 1 243 ? -7.801 5.34 15.656 1 98.19 243 VAL B N 1
ATOM 3864 C CA . VAL B 1 243 ? -8.922 6.105 16.188 1 98.19 243 VAL B CA 1
ATOM 3865 C C . VAL B 1 243 ? -10.195 5.27 16.125 1 98.19 243 VAL B C 1
ATOM 3867 O O . VAL B 1 243 ? -10.711 4.996 15.039 1 98.19 243 VAL B O 1
ATOM 3870 N N . ASN B 1 244 ? -10.672 4.891 17.234 1 95.75 244 ASN B N 1
ATOM 3871 C CA . ASN B 1 244 ? -11.844 4.02 17.297 1 95.75 244 ASN B CA 1
ATOM 3872 C C . ASN B 1 244 ? -12.789 4.441 18.422 1 95.75 244 ASN B C 1
ATOM 3874 O O . ASN B 1 244 ? -12.484 4.246 19.609 1 95.75 244 ASN B O 1
ATOM 3878 N N . ASP B 1 245 ? -13.984 4.93 18.047 1 91.69 245 ASP B N 1
ATOM 3879 C CA . ASP B 1 245 ? -15.047 5.297 18.969 1 91.69 245 ASP B CA 1
ATOM 3880 C C . ASP B 1 245 ? -14.539 6.266 20.047 1 91.69 245 ASP B C 1
ATOM 3882 O O . ASP B 1 245 ? -14.727 6.035 21.234 1 91.69 245 ASP B O 1
ATOM 3886 N N . GLY B 1 246 ? -13.797 7.219 19.547 1 91.69 246 GLY B N 1
ATOM 3887 C CA . GLY B 1 246 ? -13.32 8.289 20.406 1 91.69 246 GLY B CA 1
ATOM 3888 C C . GLY B 1 246 ? -12.07 7.918 21.172 1 91.69 246 GLY B C 1
ATOM 3889 O O . GLY B 1 246 ? -11.555 8.719 21.969 1 91.69 246 GLY B O 1
ATOM 3890 N N . LYS B 1 247 ? -11.609 6.758 21 1 96 247 LYS B N 1
ATOM 3891 C CA . LYS B 1 247 ? -10.367 6.316 21.641 1 96 247 LYS B CA 1
ATOM 3892 C C . LYS B 1 247 ? -9.18 6.453 20.688 1 96 247 LYS B C 1
ATOM 3894 O O . LYS B 1 247 ? -9.312 6.191 19.484 1 96 247 LYS B O 1
ATOM 3899 N N . PHE B 1 248 ? -8.031 6.914 21.234 1 98.38 248 PHE B N 1
ATOM 3900 C CA . PHE B 1 248 ? -6.82 7.164 20.453 1 98.38 248 PHE B CA 1
ATOM 3901 C C . PHE B 1 248 ? -5.672 6.289 20.953 1 98.38 248 PHE B C 1
ATOM 3903 O O . PHE B 1 248 ? -5.328 6.316 22.141 1 98.38 248 PHE B O 1
ATOM 3910 N N . THR B 1 249 ? -5.137 5.504 20.062 1 98.5 249 THR B N 1
ATOM 3911 C CA . THR B 1 249 ? -4.051 4.609 20.453 1 98.5 249 THR B CA 1
ATOM 3912 C C . THR B 1 249 ? -2.914 4.664 19.438 1 98.5 249 THR B C 1
ATOM 3914 O O . THR B 1 249 ? -3.135 4.477 18.234 1 98.5 249 THR B O 1
ATOM 3917 N N . GLU B 1 250 ? -1.663 5.012 19.922 1 98.75 250 GLU B N 1
ATOM 3918 C CA . GLU B 1 250 ? -0.494 4.914 19.047 1 98.75 250 GLU B CA 1
ATOM 3919 C C . GLU B 1 250 ? -0.111 3.461 18.797 1 98.75 250 GLU B C 1
ATOM 3921 O O . GLU B 1 250 ? 0.12 2.701 19.734 1 98.75 250 GLU B O 1
ATOM 3926 N N . ILE B 1 251 ? -0.014 3.035 17.516 1 98.81 251 ILE B N 1
ATOM 3927 C CA . ILE B 1 251 ? 0.095 1.598 17.297 1 98.81 251 ILE B CA 1
ATOM 3928 C C . ILE B 1 251 ? 1.317 1.298 16.422 1 98.81 251 ILE B C 1
ATOM 3930 O O . ILE B 1 251 ? 1.691 0.136 16.25 1 98.81 251 ILE B O 1
ATOM 3934 N N . GLU B 1 252 ? 2.012 2.289 15.844 1 98.62 252 GLU B N 1
ATOM 3935 C CA . GLU B 1 252 ? 3.215 2.027 15.055 1 98.62 252 GLU B CA 1
ATOM 3936 C C . GLU B 1 252 ? 4.352 1.524 15.945 1 98.62 252 GLU B C 1
ATOM 3938 O O . GLU B 1 252 ? 4.895 0.443 15.711 1 98.62 252 GLU B O 1
ATOM 3943 N N . LYS B 1 253 ? 4.664 2.266 16.953 1 98.12 253 LYS B N 1
ATOM 3944 C CA . LYS B 1 253 ? 5.812 1.979 17.812 1 98.12 253 LYS B CA 1
ATOM 3945 C C . LYS B 1 253 ? 5.453 0.947 18.891 1 98.12 253 LYS B C 1
ATOM 3947 O O . LYS B 1 253 ? 6.309 0.169 19.312 1 98.12 253 LYS B O 1
ATOM 3952 N N . THR B 1 254 ? 4.211 0.863 19.266 1 98.38 254 THR B N 1
ATOM 3953 C CA . THR B 1 254 ? 3.842 0.06 20.422 1 98.38 254 THR B CA 1
ATOM 3954 C C . THR B 1 254 ? 3.35 -1.319 19.984 1 98.38 254 THR B C 1
ATOM 3956 O O . THR B 1 254 ? 3.344 -2.258 20.797 1 98.38 254 THR B O 1
ATOM 3959 N N . VAL B 1 255 ? 2.9 -1.432 18.75 1 98.56 255 VAL B N 1
ATOM 3960 C CA . VAL B 1 255 ? 2.348 -2.719 18.344 1 98.56 255 VAL B CA 1
ATOM 3961 C C . VAL B 1 255 ? 3.062 -3.219 17.094 1 98.56 255 VAL B C 1
ATOM 3963 O O . VAL B 1 255 ? 3.617 -4.32 17.078 1 98.56 255 VAL B O 1
ATOM 3966 N N . LEU B 1 256 ? 3.117 -2.432 16.047 1 98.5 256 LEU B N 1
ATOM 3967 C CA . LEU B 1 256 ? 3.594 -2.889 14.742 1 98.5 256 LEU B CA 1
ATOM 3968 C C . LEU B 1 256 ? 5.109 -3.043 14.742 1 98.5 256 LEU B C 1
ATOM 3970 O O . LEU B 1 256 ? 5.641 -3.998 14.172 1 98.5 256 LEU B O 1
ATOM 3974 N N . ALA B 1 257 ? 5.824 -2.062 15.375 1 98.31 257 ALA B N 1
ATOM 3975 C CA . ALA B 1 257 ? 7.281 -2.16 15.43 1 98.31 257 ALA B CA 1
ATOM 3976 C C . ALA B 1 257 ? 7.719 -3.416 16.172 1 98.31 257 ALA B C 1
ATOM 3978 O O . ALA B 1 257 ? 8.578 -4.16 15.703 1 98.31 257 ALA B O 1
ATOM 3979 N N . PRO B 1 258 ? 7.109 -3.725 17.359 1 97.94 258 PRO B N 1
ATOM 3980 C CA . PRO B 1 258 ? 7.449 -4.984 18.031 1 97.94 258 PRO B CA 1
ATOM 3981 C C . PRO B 1 258 ? 7.109 -6.211 17.188 1 97.94 258 PRO B C 1
ATOM 3983 O O . PRO B 1 258 ? 7.836 -7.207 17.203 1 97.94 258 PRO B O 1
ATOM 3986 N N . ALA B 1 259 ? 6.008 -6.215 16.484 1 98.12 259 ALA B N 1
ATOM 3987 C CA . ALA B 1 259 ? 5.656 -7.32 15.602 1 98.12 259 ALA B CA 1
ATOM 3988 C C . ALA B 1 259 ? 6.734 -7.539 14.539 1 98.12 259 ALA B C 1
ATOM 3990 O O . ALA B 1 259 ? 7.188 -8.664 14.336 1 98.12 259 ALA B O 1
ATOM 3991 N N . TYR B 1 260 ? 7.168 -6.477 13.906 1 98.19 260 TYR B N 1
ATOM 3992 C CA . TYR B 1 260 ? 8.219 -6.598 12.906 1 98.19 260 TYR B CA 1
ATOM 3993 C C . TYR B 1 260 ? 9.516 -7.102 13.539 1 98.19 260 TYR B C 1
ATOM 3995 O O . TYR B 1 260 ? 10.234 -7.898 12.93 1 98.19 260 TYR B O 1
ATOM 4003 N N . ALA B 1 261 ? 9.812 -6.578 14.695 1 98.06 261 ALA B N 1
ATOM 4004 C CA . ALA B 1 261 ? 11.023 -7.031 15.383 1 98.06 261 ALA B CA 1
ATOM 4005 C C . ALA B 1 261 ? 11.008 -8.547 15.57 1 98.06 261 ALA B C 1
ATOM 4007 O O . ALA B 1 261 ? 12.047 -9.203 15.438 1 98.06 261 ALA B O 1
ATOM 4008 N N . SER B 1 262 ? 9.867 -9.062 15.859 1 97.62 262 SER B N 1
ATOM 4009 C CA . SER B 1 262 ? 9.758 -10.508 16.047 1 97.62 262 SER B CA 1
ATOM 4010 C C . SER B 1 262 ? 9.93 -11.258 14.734 1 97.62 262 SER B C 1
ATOM 4012 O O . SER B 1 262 ? 10.352 -12.414 14.719 1 97.62 262 SER B O 1
ATOM 4014 N N . ILE B 1 263 ? 9.609 -10.672 13.633 1 97.5 263 ILE B N 1
ATOM 4015 C CA . ILE B 1 263 ? 9.75 -11.258 12.312 1 97.5 263 ILE B CA 1
ATOM 4016 C C . ILE B 1 263 ? 11.219 -11.234 11.891 1 97.5 263 ILE B C 1
ATOM 4018 O O . ILE B 1 263 ? 11.766 -12.258 11.477 1 97.5 263 ILE B O 1
ATOM 4022 N N . LYS B 1 264 ? 11.82 -10.078 12.062 1 94.94 264 LYS B N 1
ATOM 4023 C CA . LYS B 1 264 ? 13.188 -9.828 11.617 1 94.94 264 LYS B CA 1
ATOM 4024 C C . LYS B 1 264 ? 14.195 -10.625 12.445 1 94.94 264 LYS B C 1
ATOM 4026 O O . LYS B 1 264 ? 15.266 -10.984 11.961 1 94.94 264 LYS B O 1
ATOM 4031 N N . GLY B 1 265 ? 13.859 -10.828 13.688 1 94.69 265 GLY B N 1
ATOM 4032 C CA . GLY B 1 265 ? 14.805 -11.445 14.609 1 94.69 265 GLY B CA 1
ATOM 4033 C C . GLY B 1 265 ? 15.969 -10.531 14.969 1 94.69 265 GLY B C 1
ATOM 4034 O O . GLY B 1 265 ? 15.789 -9.328 15.133 1 94.69 265 GLY B O 1
ATOM 4035 N N . ASP B 1 266 ? 17.141 -11.078 15.117 1 92.56 266 ASP B N 1
ATOM 4036 C CA . ASP B 1 266 ? 18.281 -10.336 15.641 1 92.56 266 ASP B CA 1
ATOM 4037 C C . ASP B 1 266 ? 19 -9.578 14.523 1 92.56 266 ASP B C 1
ATOM 4039 O O . ASP B 1 266 ? 19.938 -8.82 14.789 1 92.56 266 ASP B O 1
ATOM 4043 N N . GLY B 1 267 ? 18.578 -9.766 13.359 1 92.81 267 GLY B N 1
ATOM 4044 C CA . GLY B 1 267 ? 19.25 -9.109 12.242 1 92.81 267 GLY B CA 1
ATOM 4045 C C . GLY B 1 267 ? 18.891 -7.637 12.125 1 92.81 267 GLY B C 1
ATOM 4046 O O . GLY B 1 267 ? 18.031 -7.137 12.852 1 92.81 267 GLY B O 1
ATOM 4047 N N . LEU B 1 268 ? 19.625 -6.965 11.242 1 95.62 268 LEU B N 1
ATOM 4048 C CA . LEU B 1 268 ? 19.359 -5.559 10.969 1 95.62 268 LEU B CA 1
ATOM 4049 C C . LEU B 1 268 ? 18.062 -5.398 10.164 1 95.62 268 LEU B C 1
ATOM 4051 O O . LEU B 1 268 ? 17.703 -6.285 9.391 1 95.62 268 LEU B O 1
ATOM 4055 N N . SER B 1 269 ? 17.375 -4.289 10.406 1 97 269 SER B N 1
ATOM 4056 C CA . SER B 1 269 ? 16.25 -3.957 9.531 1 97 269 SER B CA 1
ATOM 4057 C C . SER B 1 269 ? 16.734 -3.6 8.133 1 97 269 SER B C 1
ATOM 4059 O O . SER B 1 269 ? 17.906 -3.297 7.93 1 97 269 SER B O 1
ATOM 4061 N N . ASP B 1 270 ? 15.805 -3.639 7.156 1 96.38 270 ASP B N 1
ATOM 4062 C CA . ASP B 1 270 ? 16.141 -3.217 5.801 1 96.38 270 ASP B CA 1
ATOM 4063 C C . ASP B 1 270 ? 16.656 -1.783 5.781 1 96.38 270 ASP B C 1
ATOM 4065 O O . ASP B 1 270 ? 17.594 -1.467 5.043 1 96.38 270 ASP B O 1
ATOM 4069 N N . ASP B 1 271 ? 16.031 -0.939 6.59 1 97.88 271 ASP B N 1
ATOM 4070 C CA . ASP B 1 271 ? 16.438 0.464 6.648 1 97.88 271 ASP B CA 1
ATOM 4071 C C . ASP B 1 271 ? 17.844 0.611 7.207 1 97.88 271 ASP B C 1
ATOM 4073 O O . ASP B 1 271 ? 18.625 1.434 6.723 1 97.88 271 ASP B O 1
ATOM 4077 N N . ASP B 1 272 ? 18.156 -0.169 8.281 1 97.56 272 ASP B N 1
ATOM 4078 C CA . ASP B 1 272 ? 19.484 -0.127 8.867 1 97.56 272 ASP B CA 1
ATOM 4079 C C . ASP B 1 272 ? 20.547 -0.557 7.855 1 97.56 272 ASP B C 1
ATOM 4081 O O . ASP B 1 272 ? 21.625 0.029 7.797 1 97.56 272 ASP B O 1
ATOM 4085 N N . VAL B 1 273 ? 20.266 -1.592 7.098 1 96.44 273 VAL B N 1
ATOM 4086 C CA . VAL B 1 273 ? 21.188 -2.07 6.078 1 96.44 273 VAL B CA 1
ATOM 4087 C C . VAL B 1 273 ? 21.375 -0.997 5.008 1 96.44 273 VAL B C 1
ATOM 4089 O O . VAL B 1 273 ? 22.516 -0.721 4.59 1 96.44 273 VAL B O 1
ATOM 4092 N N . LEU B 1 274 ? 20.281 -0.439 4.602 1 95.19 274 LEU B N 1
ATOM 4093 C CA . LEU B 1 274 ? 20.344 0.626 3.609 1 95.19 274 LEU B CA 1
ATOM 4094 C C . LEU B 1 274 ? 21.188 1.796 4.121 1 95.19 274 LEU B C 1
ATOM 4096 O O . LEU B 1 274 ? 21.938 2.4 3.361 1 95.19 274 LEU B O 1
ATOM 4100 N N . ALA B 1 275 ? 21.031 2.133 5.395 1 96.94 275 ALA B N 1
ATOM 4101 C CA . ALA B 1 275 ? 21.844 3.189 6.008 1 96.94 275 ALA B CA 1
ATOM 4102 C C . ALA B 1 275 ? 23.328 2.891 5.887 1 96.94 275 ALA B C 1
ATOM 4104 O O . ALA B 1 275 ? 24.125 3.777 5.562 1 96.94 275 ALA B O 1
ATOM 4105 N N . LYS B 1 276 ? 23.688 1.631 6.148 1 96.44 276 LYS B N 1
ATOM 4106 C CA . LYS B 1 276 ? 25.078 1.223 6.051 1 96.44 276 LYS B CA 1
ATOM 4107 C C . LYS B 1 276 ? 25.578 1.335 4.617 1 96.44 276 LYS B C 1
ATOM 4109 O O . LYS B 1 276 ? 26.703 1.779 4.383 1 96.44 276 LYS B O 1
ATOM 4114 N N . ILE B 1 277 ? 24.781 0.915 3.715 1 94 277 ILE B N 1
ATOM 4115 C CA . ILE B 1 277 ? 25.156 0.964 2.307 1 94 277 ILE B CA 1
ATOM 4116 C C . ILE B 1 277 ? 25.359 2.414 1.877 1 94 277 ILE B C 1
ATOM 4118 O O . ILE B 1 277 ? 26.344 2.738 1.209 1 94 277 ILE B O 1
ATOM 4122 N N . MET B 1 278 ? 24.438 3.266 2.264 1 93.06 278 MET B N 1
ATOM 4123 C CA . MET B 1 278 ? 24.484 4.672 1.867 1 93.06 278 MET B CA 1
ATOM 4124 C C . MET B 1 278 ? 25.703 5.363 2.486 1 93.06 278 MET B C 1
ATOM 4126 O O . MET B 1 278 ? 26.219 6.332 1.927 1 93.06 278 MET B O 1
ATOM 4130 N N . ALA B 1 279 ? 26.172 4.855 3.547 1 94.19 279 ALA B N 1
ATOM 4131 C CA . ALA B 1 279 ? 27.297 5.449 4.246 1 94.19 279 ALA B CA 1
ATOM 4132 C C . ALA B 1 279 ? 28.609 5.102 3.549 1 94.19 279 ALA B C 1
ATOM 4134 O O . ALA B 1 279 ? 29.641 5.719 3.816 1 94.19 279 ALA B O 1
ATOM 4135 N N . LEU B 1 280 ? 28.625 4.074 2.688 1 91.62 280 LEU B N 1
ATOM 4136 C CA . LEU B 1 280 ? 29.812 3.703 1.936 1 91.62 280 LEU B CA 1
ATOM 4137 C C . LEU B 1 280 ? 30.219 4.816 0.976 1 91.62 280 LEU B C 1
ATOM 4139 O O . LEU B 1 280 ? 31.391 4.902 0.573 1 91.62 280 LEU B O 1
ATOM 4143 N N . GLY B 1 281 ? 29.312 5.672 0.444 1 77.25 281 GLY B N 1
ATOM 4144 C CA . GLY B 1 281 ? 29.641 6.73 -0.498 1 77.25 281 GLY B CA 1
ATOM 4145 C C . GLY B 1 281 ? 29.734 8.094 0.152 1 77.25 281 GLY B C 1
ATOM 4146 O O . GLY B 1 281 ? 30.734 8.797 0 1 77.25 281 GLY B O 1
#

Solvent-accessible surface area (backbone atoms only — not comparable to full-atom values): 28069 Å² total; per-residue (Å²): 120,51,57,60,84,86,53,76,85,52,61,52,87,32,64,76,36,27,35,41,29,31,30,28,41,45,41,43,30,25,36,30,50,52,50,43,32,75,50,40,16,38,32,35,26,25,17,74,52,75,50,90,64,90,46,97,38,48,45,80,37,81,21,52,61,75,35,67,66,35,48,51,51,47,55,47,51,33,34,72,73,68,69,46,53,36,33,36,34,37,49,39,65,65,35,68,70,53,50,67,81,70,60,54,57,47,97,87,65,46,74,45,83,59,61,57,60,27,37,40,35,35,23,51,18,38,55,53,45,51,34,53,48,46,57,59,17,71,75,36,90,87,20,33,25,37,39,37,57,37,29,47,48,27,62,54,58,22,64,52,30,52,38,17,12,16,21,10,16,33,48,26,29,40,36,4,44,24,44,35,35,52,77,67,68,48,61,54,32,26,34,30,36,20,43,47,67,53,46,33,75,52,43,84,62,38,54,59,47,31,50,73,64,76,39,83,59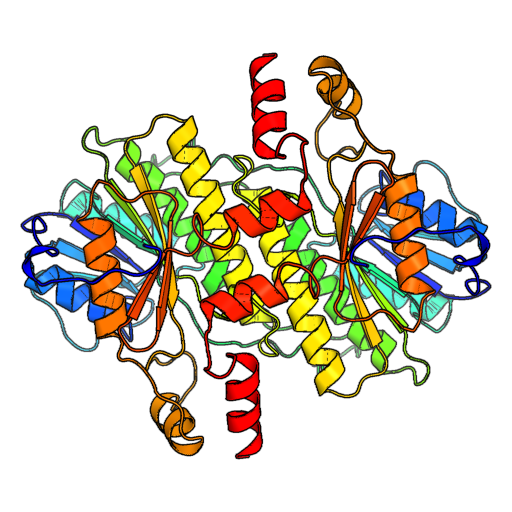,28,54,24,56,54,54,21,50,51,50,48,33,55,57,46,39,86,86,57,57,46,40,31,34,37,36,50,80,82,40,39,28,43,38,34,74,69,41,45,46,54,48,40,45,67,71,60,49,90,56,79,51,70,37,56,50,49,52,50,49,59,61,76,106,121,49,57,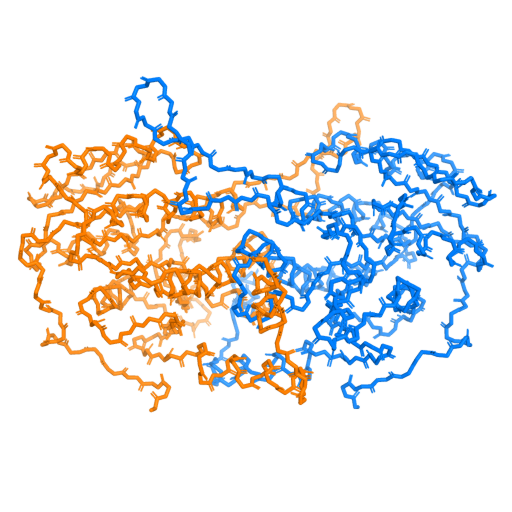60,84,86,53,74,85,53,60,54,86,32,63,76,36,28,33,40,30,31,31,28,41,45,41,43,28,25,35,30,50,52,51,43,32,75,51,40,16,38,32,35,25,24,17,76,54,77,49,90,63,88,47,98,40,46,44,82,38,79,19,52,61,75,36,69,68,36,48,51,51,46,55,47,51,35,33,73,74,67,70,47,54,36,32,35,35,39,48,39,64,65,34,66,69,54,49,66,84,70,59,54,58,48,97,86,65,46,72,45,84,59,61,57,60,28,37,39,34,35,25,52,18,38,55,53,46,51,32,53,48,45,58,58,17,71,74,36,90,86,20,35,24,38,40,38,58,38,30,47,46,28,62,54,60,22,64,53,30,53,38,18,11,16,21,9,17,33,49,26,29,40,34,4,43,23,43,34,37,53,76,68,68,47,61,53,32,26,33,29,36,20,43,46,66,51,46,34,75,50,44,84,62,38,54,59,47,32,49,74,63,75,38,84,59,26,54,24,56,54,55,20,51,53,52,48,35,55,57,44,39,86,86,56,56,47,40,30,34,37,37,52,80,82,39,39,26,44,37,35,73,69,41,45,45,54,46,40,45,67,70,61,49,92,56,79,51,71,39,57,50,48,50,50,50,62,65,73,113

Foldseek 3Di:
DLWDAFDPVLQADQALAEEEEEPLQWFLNVLLVVVSVVRHHQYQYEDCDHHPDDRPRYHYQDADLLDLVRLVVSVVVSCVVRVAHAEYELAFAAAFFWDPPDFDADPVRHGDDTDLVRLSGLAVSQVSNVVVSCVGQQVPQQGHEYEYEAAPLCVDDDPSPSNNVSRVNSLVCQLVVLVVCVVVVGLYATEYEHEYAAPTVNDPPSCVVCVVVPHDHHYSNLVSSVSSSRRSDSVDHSWYWYGYNSITGTCVVPPVVVVVCVVCDPDDDPVRVVVVVVVVD/DLWDAFDPVLQADQALAEEEEEPLQWFLNVLLVVVSVVRHHQYQYEDCDHHPDDRPRYHYQDADLLDLVRLVVSVVVSCVVRVAHAEYELAFAAAFFWDPPDFDADPVRHGDDTDLVRLSGLAVSQVSNVVVSCVGQQVPQQGHEYEYEAAPLCVDDDPSPSNNVSRVNRLVCQLVVLVVCVVVVGLYATEYEHEYAAPTVNDPPSCVVCVVVPHDHHYSNLVSSVSSSRRSDSVDHSWYWYGYNSITGTCVVPPVVVVVCVVCDPDDDPVRVVVVVVVVD

Radius of gyration: 23.21 Å; Cα contacts (8 Å, |Δi|>4): 1299; chains: 2; bounding box: 60×68×56 Å

Sequence (562 aa):
MASFEINDSDLTGFQGKVAVITGGSSGIGLATVELLGSLGALVVSGDIQAPPAAHKNALHVQTDVRQWADLTKLFKAAKEKHGRVDYVFANAGIGPRADYLALEVDENGDPKEPNHDTIDINLDSVVKTVTLATHYIKAQPEGGAIVIMGSSTGLHPVRAVDYSAAKAGVLGFGRSFARLVEVAGLPIRVNTLAPSWTATQVLPDLKDLLAAVSQSCQTPAVVARAVAYLMANKSRHGELVFVNDGKFTEIEKTVLAPAYASIKGDGLSDDDVLAKIMALGMASFEINDSDLTGFQGKVAVITGGSSGIGLATVELLGSLGALVVSGDIQAPPAAHKNALHVQTDVRQWADLTKLFKAAKEKHGRVDYVFANAGIGPRADYLALEVDENGDPKEPNHDTIDINLDSVVKTVTLATHYIKAQPEGGAIVIMGSSTGLHPVRAVDYSAAKAGVLGFGRSFARLVEVAGLPIRVNTLAPSWTATQVLPDLKDLLAAVSQSCQTPAVVARAVAYLMANKSRHGELVFVNDGKFTEIEKTVLAPAYASIKGDGLSDDDVLAKIMALG

Organism: Exserohilum turcicum (strain 28A) (NCBI:txid671987)

Secondary structure (DSSP, 8-state):
--EE---GGGS---TT-EEEEESTTSHHHHHHHHHHHHTT-EEEEEESS--SS--TTEEEEE--TT-HHHHHHHHHHHHHHHS---EEEE---------SSS--B-TTSPBPPPP-HHHIIIIIHHHHHHHHHHHHHTTSTT-EEEEEE--GGGGS--S-HHHHHHHHHHHHHHHHHHHHHHHTT-SEEEEEEEE-SBSSSSSTTHHHHHHHTT---B-HHHHHHHHHHHHH-TT--S-EEEEETTEEEE-IIIIIHHHHHHHHTTSPPHHHHHHHHHHT-/--EE---GGGS---TT-EEEEESTTSHHHHHHHHHHHHTT-EEEEEESS--SS--TTEEEEE--TT-HHHHHHHHHHHHHHHS---EEEE---------SSS--B-TTSPBPPPP-HHHIIIIIHHHHHHHHHHHHHTTSTT-EEEEEE--GGGGS--S-HHHHHHHHHHHHHHHHHHHHHHHTT-SEEEEEEEE-SBSSSSSTTHHHHHHHTT---B-HHHHHHHHHHHHH-TT--S-EEEEETTEEEE-IIIIIHHHHHHHHTTSPPHHHHHHHHHHT-

pLDDT: mean 96.91, std 4.28, range [58.53, 99.0]

Nearest PDB structures (foldseek):
  4nbt-assembly1_D  TM=8.536E-01  e=1.835E-20  Acholeplasma laidlawii PG-8A
  4zgw-assembly1_B  TM=8.224E-01  e=1.022E-15  Serratia marcescens
  5wva-assembly1_B-2  TM=8.432E-01  e=2.554E-15  Serratia marcescens
  3un1-assembly1_A  TM=8.360E-01  e=4.703E-15  Sinorhizobium meliloti
  5ts3-assembly1_B-2  TM=7.276E-01  e=1.411E-14  Brucella melitensis ATCC 23457

InterPro domains:
  IPR002347 Short-chain dehydrogenase/reductase SDR [PF00106] (17-205)
  IPR002347 Short-chain dehydrogenase/reductase SDR [PR00080] (83-94)
  IPR002347 Short-chain dehydrogenase/reductase SDR [PR00080] (144-152)
  IPR002347 Short-chain dehydrogenase/reductase SDR [PR00080] (163-182)
  IPR002347 Short-chain dehydrogenase/reductase SDR [PR00081] (18-35)
  IPR002347 Short-chain dehydrogenase/reductase SDR [PR00081] (83-94)
  IPR002347 Short-chain dehydrogenase/reductase SDR [PR00081] (138-154)
  IPR002347 Short-chain dehydrogenase/reductase SDR [PR00081] (163-182)
  IPR002347 Short-chain dehydrogenase/reductase SDR [PR00081] (186-203)
  IPR002347 Short-chain dehydrogenase/reductase SDR [PR00081] (213-233)
  IPR036291 NAD(P)-binding domain superfamily [SSF51735] (12-247)